Protein 8S2P (pdb70)

Nearest PDB structures (foldseek):
  2cmr-assembly1_A  TM=2.476E-01  e=4.485E-02  Human immunodeficiency virus 1
  2yfb-assembly1_A  TM=3.722E-01  e=2.026E+00  Pseudomonas putida KT2440
  8wjo-assembly1_B  TM=2.600E-01  e=3.589E+00  Saccharomyces cerevisiae S288C
  2cmr-assembly1_A  TM=2.487E-01  e=9.015E-02  Human immunodeficiency virus 1
  2yfb-assembly1_A  TM=5.379E-01  e=2.938E+00  Pseudomonas putida KT2440

Solvent-accessible surface area: 21344 Å² total; per-residue (Å²): 162,172,126,19,130,87,138,55,19,121,32,59,48,132,57,1,103,80,0,35,123,11,10,86,61,0,75,112,107,26,34,176,63,10,16,26,68,27,4,31,39,4,20,70,20,76,55,78,6,36,78,17,100,57,60,8,106,94,5,52,80,133,0,68,90,92,26,73,75,37,82,159,89,58,134,128,22,111,107,110,22,185,120,10,55,97,18,28,76,64,2,144,21,35,78,26,5,101,91,2,60,38,7,8,81,40,0,35,117,25,2,92,36,0,15,112,43,19,51,44,0,63,79,2,18,96,65,0,14,41,58,36,8,13,126,85,57,73,166,38,5,33,128,43,0,104,60,0,24,59,59,0,86,40,0,44,119,1,6,118,56,3,63,75,73,34,40,66,1,67,44,68,35,40,106,0,76,86,21,4,83,102,2,76,73,55,22,88,190,77,116,92,83,37,20,110,13,61,32,133,33,1,89,84,0,26,141,10,9,122,64,0,61,122,116,23,32,161,67,13,15,27,68,28,4,38,38,3,28,67,17,75,54,80,1,30,79,16,93,57,43,8,115,96,3,55,79,117,0,66,90,98,30,94,78,34,75,171,69,45,127,120,19,144,123,115,22,134,114,15,42,78,20,37,58,71,2,142,7,36,89,29,5,105,107,0,50,34,6,2,58,43,0,46,97,32,2,84,43,0,14,124,43,16,65,65,0,65,99,12,18,124,77,0,14,29,43,41,3,9,115,102,71,90,192,32,4,24,108,45,1,106,118,0,34,71,66,0,84,31,0,44,134,1,6,129,55,3,63,68,61,36,37,52,1,72,42,72,48,53,113,0,85,93,19,0,61,111,2,89,118,66,14,116

Sequence (374 aa):
KKEIKEEDFFPSTEEEKQADKAIKDIENLIGESGFPELIENVCSLKHEYTLIRSDFYDVITKIQNKKISLMKNSHNNRNKIRELVQLQNNLKIGDELDKIMGCIDTAEQEIRSAAFFFDEAKESLKEGIIKRLEKSKNRAASQLSKKALNRAEDALRCLENYSSKKGEAIGRRSFIKEVVEQAKNALSKIKEEDFFPSTEEEKQADKAIKDIENLIGESGFPELIENVCSLKHEYTLIRSDFYDVITKIQNKKISLMKNSHNNRNKIRELVQLQNNLKIGDELDKIMGCIDTAEQEIRSAAFFFDEAKESLKEGIIKRLEKSKNRAASQLSKKALNRAEDALRCLENYSSKKGEAIGRRSFIKEVVEQAKNALS

Secondary structure (P-SEA, 3-state):
cccccccccccccaaaaaaaaaaaaaaaaaccccaaaaaaaaaaaaaaaaaaaaaaaaaaaaaaaaaaaaaaaccccaaaaaaaaaaaaaaccaaaaaaaaaaaaaaaaaaaaaaaaaaaaaaaaaaaaaaaaccccaaaaaaaaaaaaaaaaaaaaaaaaaaaaaaaaaaaaaaaaaaaaaaaaaaac/ccccccccccaaaaaaaaaaaaaaaacccccaaaaaaaaaaaaaaaaaaaaaaaaaaaaaaaaaaaaaccccccaaaaaaaaaaaaaacaaaaaaaaaaaaaaaaaaaaaaaaaaaaaaaaaaaaaaaaaccccaaaaaaaaaaaaaaaaaaaaaaaaaaaaaaaaaaaaaaaaaaaaaaaaaac

B-factor: mean 36.72, std 11.24, range [12.32, 92.88]

Structure (mmCIF, N/CA/C/O backbone):
data_8S2P
#
_entry.id   8S2P
#
_cell.length_a   30.090
_cell.length_b   75.570
_cell.length_c   113.160
_cell.angle_alpha   90.000
_cell.angle_beta   89.990
_cell.angle_gamma   90.000
#
_symmetry.space_group_name_H-M   'P 1 21 1'
#
loop_
_entity.id
_entity.type
_entity.pdbx_description
1 polymer 'Lipoprotein, putative'
2 water water
#
loop_
_atom_site.group_PDB
_atom_site.id
_atom_site.type_symbol
_atom_site.label_atom_id
_atom_site.label_alt_id
_atom_site.label_comp_id
_atom_site.label_asym_id
_atom_site.label_entity_id
_atom_site.label_seq_id
_atom_site.pdbx_PDB_ins_code
_atom_site.Cartn_x
_atom_site.Cartn_y
_atom_site.Cartn_z
_atom_site.occupancy
_atom_site.B_iso_or_equiv
_atom_site.auth_seq_id
_atom_site.auth_comp_id
_atom_site.auth_asym_id
_atom_site.auth_atom_id
_atom_site.pdbx_PDB_model_num
ATOM 1 N N . LYS A 1 9 ? -5.884 -26.778 -74.998 1.000 79.780 9 LYS AAA N 1
ATOM 2 C CA . LYS A 1 9 ? -5.071 -27.356 -76.114 1.000 86.980 9 LYS AAA CA 1
ATOM 3 C C . LYS A 1 9 ? -3.577 -27.236 -75.750 1.000 91.650 9 LYS AAA C 1
ATOM 4 O O . LYS A 1 9 ? -3.251 -27.383 -74.550 1.000 90.840 9 LYS AAA O 1
ATOM 10 N N . LYS A 1 10 ? -2.696 -27.009 -76.737 1.000 92.880 10 LYS AAA N 1
ATOM 11 C CA . LYS A 1 10 ? -1.260 -26.653 -76.529 1.000 88.550 10 LYS AAA CA 1
ATOM 12 C C . LYS A 1 10 ? -1.114 -25.125 -76.376 1.000 89.480 10 LYS AAA C 1
ATOM 13 O O . LYS A 1 10 ? 0.041 -24.655 -76.197 1.000 76.240 10 LYS AAA O 1
ATOM 19 N N . GLU A 1 11 ? -2.230 -24.378 -76.453 1.000 85.100 11 GLU AAA N 1
ATOM 20 C CA . GLU A 1 11 ? -2.327 -22.929 -76.105 1.000 84.290 11 GLU AAA CA 1
ATOM 21 C C . GLU A 1 11 ? -2.267 -22.773 -74.573 1.000 82.590 11 GLU AAA C 1
ATOM 22 O O . GLU A 1 11 ? -1.429 -21.968 -74.093 1.000 83.530 11 GLU AAA O 1
ATOM 28 N N . ILE A 1 12 ? -3.105 -23.533 -73.844 1.000 75.550 12 ILE AAA N 1
ATOM 29 C CA . ILE A 1 12 ? -3.282 -23.479 -72.354 1.000 70.660 12 ILE AAA CA 1
ATOM 30 C C . ILE A 1 12 ? -2.106 -24.155 -71.624 1.000 66.650 12 ILE AAA C 1
ATOM 31 O O . ILE A 1 12 ? -2.135 -25.378 -71.426 1.000 64.960 12 ILE AAA O 1
ATOM 36 N N . LYS A 1 13 ? -1.146 -23.352 -71.167 1.000 64.570 13 LYS AAA N 1
ATOM 37 C CA . LYS A 1 13 ? 0.123 -23.809 -70.545 1.000 61.460 13 LYS AAA CA 1
ATOM 38 C C . LYS A 1 13 ? 0.058 -23.613 -69.024 1.000 56.600 13 LYS AAA C 1
ATOM 39 O O . LYS A 1 13 ? -0.850 -22.902 -68.546 1.000 50.260 13 LYS AAA O 1
ATOM 45 N N . GLU A 1 14 ? 1.004 -24.224 -68.307 1.000 49.400 14 GLU AAA N 1
ATOM 46 C CA . GLU A 1 14 ? 1.017 -24.319 -66.827 1.000 46.550 14 GLU AAA CA 1
ATOM 47 C C . GLU A 1 14 ? 1.054 -22.917 -66.219 1.000 43.080 14 GLU AAA C 1
ATOM 48 O O . GLU A 1 14 ? 0.272 -22.697 -65.297 1.000 38.540 14 GLU AAA O 1
ATOM 54 N N . GLU A 1 15 ? 1.950 -22.043 -66.705 1.000 48.780 15 GLU AAA N 1
ATOM 55 C CA . GLU A 1 15 ? 2.205 -20.665 -66.183 1.000 44.470 15 GLU AAA CA 1
ATOM 56 C C . GLU A 1 15 ? 0.957 -19.810 -66.412 1.000 44.960 15 GLU AAA C 1
ATOM 57 O O . GLU A 1 15 ? 0.774 -18.774 -65.727 1.000 40.520 15 GLU AAA O 1
ATOM 63 N N . ASP A 1 16 ? 0.113 -20.264 -67.334 1.000 41.620 16 ASP AAA N 1
ATOM 64 C CA . ASP A 1 16 ? -1.170 -19.625 -67.676 1.000 42.650 16 ASP AAA CA 1
ATOM 65 C C . ASP A 1 16 ? -2.127 -19.729 -66.477 1.000 40.850 16 ASP AAA C 1
ATOM 66 O O . ASP A 1 16 ? -3.033 -18.894 -66.383 1.000 40.810 16 ASP AAA O 1
ATOM 71 N N . PHE A 1 17 ? -1.967 -20.722 -65.595 1.000 38.410 17 PHE AAA N 1
ATOM 72 C CA . PHE A 1 17 ? -2.831 -20.885 -64.394 1.000 39.090 17 PHE AAA CA 1
ATOM 73 C C . PHE A 1 17 ? -2.302 -20.029 -63.250 1.000 36.340 17 PHE AAA C 1
ATOM 74 O O . PHE A 1 17 ? -3.005 -19.934 -62.259 1.000 41.330 17 PHE AAA O 1
ATOM 82 N N . PHE A 1 18 ? -1.087 -19.510 -63.361 1.000 39.940 18 PHE AAA N 1
ATOM 83 C CA . PHE A 1 18 ? -0.420 -18.714 -62.301 1.000 46.650 18 PHE AAA CA 1
ATOM 84 C C . PHE A 1 18 ? -0.883 -17.262 -62.423 1.000 44.630 18 PHE AAA C 1
ATOM 85 O O . PHE A 1 18 ? -1.434 -16.859 -63.456 1.000 42.360 18 PHE AAA O 1
ATOM 93 N N . PRO A 1 19 ? -0.770 -16.475 -61.329 1.000 38.780 19 PRO AAA N 1
ATOM 94 C CA . PRO A 1 19 ? -1.009 -15.034 -61.377 1.000 40.960 19 PRO AAA CA 1
ATOM 95 C C . PRO A 1 19 ? -0.241 -14.347 -62.518 1.000 41.800 19 PRO AAA C 1
ATOM 96 O O . PRO A 1 19 ? 0.978 -14.317 -62.473 1.000 49.060 19 PRO AAA O 1
ATOM 100 N N . SER A 1 20 ? -0.978 -13.856 -63.520 1.000 42.260 20 SER AAA N 1
ATOM 101 C CA . SER A 1 20 ? -0.467 -1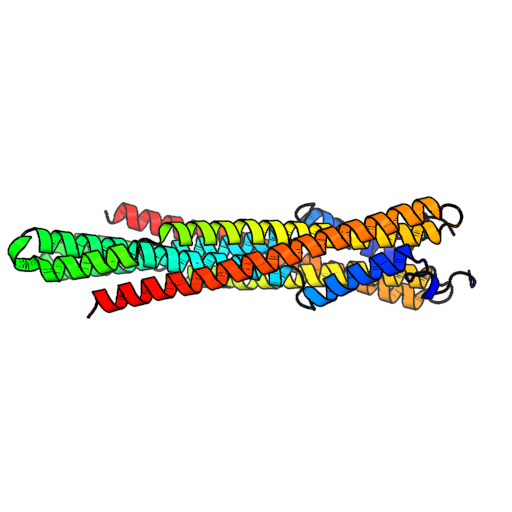3.256 -64.783 1.000 45.050 20 SER AAA CA 1
ATOM 102 C C . SER A 1 20 ? -0.843 -11.772 -64.860 1.000 46.500 20 SER AAA C 1
ATOM 103 O O . SER A 1 20 ? 0.005 -10.953 -65.253 1.000 59.910 20 SER AAA O 1
ATOM 106 N N . THR A 1 21 ? -2.080 -11.449 -64.494 1.000 45.680 21 THR AAA N 1
ATOM 107 C CA . THR A 1 21 ? -2.642 -10.072 -64.482 1.000 46.860 21 THR AAA CA 1
ATOM 108 C C . THR A 1 21 ? -2.135 -9.318 -63.241 1.000 44.100 21 THR AAA C 1
ATOM 109 O O . THR A 1 21 ? -1.688 -9.978 -62.284 1.000 37.640 21 THR AAA O 1
ATOM 113 N N . GLU A 1 22 ? -2.250 -7.987 -63.247 1.000 44.320 22 GLU AAA N 1
ATOM 114 C CA . GLU A 1 22 ? -1.726 -7.112 -62.170 1.000 43.460 22 GLU AAA CA 1
ATOM 115 C C . GLU A 1 22 ? -2.519 -7.333 -60.879 1.000 39.380 22 GLU AAA C 1
ATOM 116 O O . GLU A 1 22 ? -1.875 -7.434 -59.835 1.000 34.080 22 GLU AAA O 1
ATOM 122 N N . GLU A 1 23 ? -3.852 -7.343 -60.942 1.000 36.660 23 GLU AAA N 1
ATOM 123 C CA . GLU A 1 23 ? -4.736 -7.618 -59.777 1.000 36.950 23 GLU AAA CA 1
ATOM 124 C C . GLU A 1 23 ? -4.428 -9.005 -59.181 1.000 36.490 23 GLU AAA C 1
ATOM 125 O O . GLU A 1 23 ? -4.563 -9.164 -57.953 1.000 34.920 23 GLU AAA O 1
ATOM 131 N N . GLU A 1 24 ? -4.030 -9.972 -60.009 1.000 32.040 24 GLU AAA N 1
ATOM 132 C CA . GLU A 1 24 ? -3.853 -11.386 -59.583 1.000 30.970 24 GLU AAA CA 1
ATOM 133 C C . GLU A 1 24 ? -2.563 -11.457 -58.783 1.000 30.770 24 GLU AAA C 1
ATOM 134 O O . GLU A 1 24 ? -2.577 -12.061 -57.717 1.000 26.370 24 GLU AAA O 1
ATOM 140 N N . LYS A 1 25 ? -1.512 -10.803 -59.291 1.000 36.850 25 LYS AAA N 1
ATOM 141 C CA . LYS A 1 25 ? -0.195 -10.691 -58.620 1.000 38.850 25 LYS AAA CA 1
ATOM 142 C C . LYS A 1 25 ? -0.358 -9.895 -57.317 1.000 37.750 25 LYS AAA C 1
ATOM 143 O O . LYS A 1 25 ? 0.190 -10.349 -56.279 1.000 34.220 25 LYS AAA O 1
ATOM 149 N N . GLN A 1 26 ? -1.102 -8.782 -57.326 1.000 36.310 26 GLN AAA N 1
ATOM 150 C CA . GLN A 1 26 ? -1.382 -8.051 -56.056 1.000 37.200 26 GLN AAA CA 1
ATOM 151 C C . GLN A 1 26 ? -1.965 -9.063 -55.044 1.000 31.490 26 GLN AAA C 1
ATOM 152 O O . GLN A 1 26 ? -1.447 -9.119 -53.954 1.000 32.550 26 GLN AAA O 1
ATOM 158 N N . ALA A 1 27 ? -3.025 -9.813 -55.382 1.000 28.230 27 ALA AAA N 1
ATOM 159 C CA . ALA A 1 27 ? -3.747 -10.683 -54.423 1.000 30.920 27 ALA AAA CA 1
ATOM 160 C C . ALA A 1 27 ? -2.842 -11.868 -54.045 1.000 27.420 27 ALA AAA C 1
ATOM 161 O O . ALA A 1 27 ? -2.813 -12.258 -52.861 1.000 25.440 27 ALA AAA O 1
ATOM 163 N N . ASP A 1 28 ? -2.089 -12.370 -55.012 1.000 26.060 28 ASP AAA N 1
ATOM 164 C CA . ASP A 1 28 ? -1.075 -13.430 -54.804 1.000 30.030 28 ASP AAA CA 1
ATOM 165 C C . ASP A 1 28 ? -0.150 -12.993 -53.671 1.000 30.390 28 ASP AAA C 1
ATOM 166 O O . ASP A 1 28 ? 0.009 -13.748 -52.718 1.000 27.880 28 ASP AAA O 1
ATOM 171 N N . LYS A 1 29 ? 0.420 -11.787 -53.764 1.000 35.720 29 LYS AAA N 1
ATOM 172 C CA . LYS A 1 29 ? 1.526 -11.356 -52.874 1.000 35.600 29 LYS AAA CA 1
ATOM 173 C C . LYS A 1 29 ? 0.975 -11.157 -51.457 1.000 32.460 29 LYS AAA C 1
ATOM 174 O O . LYS A 1 29 ? 1.677 -11.531 -50.481 1.000 28.870 29 LYS AAA O 1
ATOM 180 N N . ALA A 1 30 ? -0.220 -10.582 -51.339 1.000 31.020 30 ALA AAA N 1
ATOM 181 C CA . ALA A 1 30 ? -0.958 -10.479 -50.057 1.000 29.200 30 ALA AAA CA 1
ATOM 182 C C . ALA A 1 30 ? -1.204 -11.896 -49.500 1.000 28.810 30 ALA AAA C 1
ATOM 183 O O . ALA A 1 30 ? -1.046 -12.122 -48.282 1.000 25.950 30 ALA AAA O 1
ATOM 185 N N . ILE A 1 31 ? -1.579 -12.848 -50.360 1.000 28.120 31 ILE AAA N 1
ATOM 186 C CA . ILE A 1 31 ? -1.799 -14.251 -49.904 1.000 28.140 31 ILE AAA CA 1
ATOM 187 C C . ILE A 1 31 ? -0.467 -14.798 -49.386 1.000 26.790 31 ILE AAA C 1
ATOM 188 O O . ILE A 1 31 ? -0.462 -15.326 -48.262 1.000 22.010 31 ILE AAA O 1
ATOM 193 N N . LYS A 1 32 ? 0.644 -14.584 -50.100 1.000 29.200 32 LYS AAA N 1
ATOM 194 C CA . LYS A 1 32 ? 1.922 -15.231 -49.706 1.000 29.510 32 LYS AAA CA 1
ATOM 195 C C . LYS A 1 32 ? 2.390 -14.684 -48.359 1.000 29.490 32 LYS AAA C 1
ATOM 196 O O . LYS A 1 32 ? 2.950 -15.467 -47.560 1.000 28.600 32 LYS AAA O 1
ATOM 202 N N . ASP A 1 33 ? 2.206 -13.404 -48.067 1.000 33.340 33 ASP AAA N 1
ATOM 203 C CA . ASP A 1 33 ? 2.801 -12.910 -46.800 1.000 34.660 33 ASP AAA CA 1
ATOM 204 C C . ASP A 1 33 ? 1.802 -13.128 -45.648 1.000 34.450 33 ASP AAA C 1
ATOM 205 O O . ASP A 1 33 ? 2.280 -13.103 -44.504 1.000 31.550 33 ASP AAA O 1
ATOM 210 N N . ILE A 1 34 ? 0.518 -13.474 -45.892 1.000 29.280 34 ILE AAA N 1
ATOM 211 C CA . ILE A 1 34 ? -0.246 -14.258 -44.867 1.000 26.870 34 ILE AAA CA 1
ATOM 212 C C . ILE A 1 34 ? 0.448 -15.613 -44.680 1.000 27.000 34 ILE AAA C 1
ATOM 213 O O . ILE A 1 34 ? 0.727 -15.979 -43.509 1.000 26.610 34 ILE AAA O 1
ATOM 218 N N . GLU A 1 35 ? 0.705 -16.343 -45.768 1.000 24.850 35 GLU AAA N 1
ATOM 219 C CA . GLU A 1 35 ? 1.393 -17.676 -45.714 1.000 31.540 35 GLU AAA CA 1
ATOM 220 C C . GLU A 1 35 ? 2.719 -17.553 -44.950 1.000 29.170 35 GLU AAA C 1
ATOM 221 O O . GLU A 1 35 ? 3.007 -18.463 -44.158 1.000 32.750 35 GLU AAA O 1
ATOM 227 N N . ASN A 1 36 ? 3.466 -16.460 -45.137 1.000 30.680 36 ASN AAA N 1
ATOM 228 C CA . ASN A 1 36 ? 4.801 -16.241 -44.496 1.000 34.150 36 ASN AAA CA 1
ATOM 229 C C . ASN A 1 36 ? 4.641 -15.884 -43.001 1.000 33.970 36 ASN AAA C 1
ATOM 230 O O . ASN A 1 36 ? 5.435 -16.372 -42.189 1.000 29.060 36 ASN AAA O 1
ATOM 235 N N . LEU A 1 37 ? 3.639 -15.076 -42.647 1.000 33.870 37 LEU AAA N 1
ATOM 236 C CA . LEU A 1 37 ? 3.305 -14.723 -41.239 1.000 35.310 37 LEU AAA CA 1
ATOM 237 C C . LEU A 1 37 ? 2.986 -15.961 -40.401 1.000 32.750 37 LEU AAA C 1
ATOM 238 O O . LEU A 1 37 ? 3.521 -16.073 -39.297 1.000 40.960 37 LEU AAA O 1
ATOM 243 N N . ILE A 1 38 ? 2.094 -16.813 -40.879 1.000 32.830 38 ILE AAA N 1
ATOM 244 C CA . ILE A 1 38 ? 1.521 -17.958 -40.113 1.000 33.910 38 ILE AAA CA 1
ATOM 245 C C . ILE A 1 38 ? 2.525 -19.107 -40.162 1.000 32.270 38 ILE AAA C 1
ATOM 246 O O . ILE A 1 38 ? 2.592 -19.879 -39.194 1.000 35.000 38 ILE AAA O 1
ATOM 251 N N . GLY A 1 39 ? 3.257 -19.218 -41.265 1.000 30.990 39 GLY AAA N 1
ATOM 252 C CA . GLY A 1 39 ? 4.239 -20.303 -41.458 1.000 28.810 39 GLY AAA CA 1
ATOM 253 C C . GLY A 1 39 ? 3.577 -21.668 -41.431 1.000 28.060 39 GLY AAA C 1
ATOM 254 O O . GLY A 1 39 ? 2.331 -21.743 -41.466 1.000 30.600 39 GLY AAA O 1
ATOM 255 N N . GLU A 1 40 ? 4.409 -22.697 -41.383 1.000 25.760 40 GLU AAA N 1
ATOM 256 C CA . GLU A 1 40 ? 4.119 -24.117 -41.658 1.000 27.600 40 GLU AAA CA 1
ATOM 257 C C . GLU A 1 40 ? 3.004 -24.617 -40.748 1.000 27.170 40 GLU AAA C 1
ATOM 258 O O . GLU A 1 40 ? 2.293 -25.518 -41.156 1.000 22.430 40 GLU AAA O 1
ATOM 264 N N . SER A 1 41 ? 2.953 -24.082 -39.531 1.000 25.500 41 SER AAA N 1
ATOM 265 C CA . SER A 1 41 ? 2.040 -24.495 -38.449 1.000 28.030 41 SER AAA CA 1
ATOM 266 C C . SER A 1 41 ? 0.672 -23.837 -38.659 1.000 28.220 41 SER AAA C 1
ATOM 267 O O . SER A 1 41 ? -0.295 -24.391 -38.198 1.000 31.650 41 SER AAA O 1
ATOM 270 N N . GLY A 1 42 ? 0.626 -22.660 -39.289 1.000 28.760 42 GLY AAA N 1
ATOM 271 C CA . GLY A 1 42 ? -0.621 -22.073 -39.831 1.000 26.770 42 GLY AAA CA 1
ATOM 272 C C . GLY A 1 42 ? -1.538 -21.595 -38.736 1.000 24.960 42 GLY AAA C 1
ATOM 273 O O . GLY A 1 42 ? -1.046 -21.326 -37.630 1.000 30.050 42 GLY AAA O 1
ATOM 274 N N . PHE A 1 43 ? -2.836 -21.466 -39.019 1.000 27.340 43 PHE AAA N 1
ATOM 275 C CA . PHE A 1 43 ? -3.842 -20.900 -38.081 1.000 24.710 43 PHE AAA CA 1
ATOM 276 C C . PHE A 1 43 ? -4.025 -21.797 -36.853 1.000 25.270 43 PHE AAA C 1
ATOM 277 O O . PHE A 1 43 ? -4.192 -21.277 -35.743 1.000 26.080 43 PHE AAA O 1
ATOM 285 N N . PRO A 1 44 ? -4.063 -23.143 -36.987 1.000 26.780 44 PRO AAA N 1
ATOM 286 C CA . PRO A 1 44 ? -4.092 -24.039 -35.825 1.000 28.200 44 PRO AAA CA 1
ATOM 287 C C . PRO A 1 44 ? -3.169 -23.666 -34.661 1.000 27.130 44 PRO AAA C 1
ATOM 288 O O . PRO A 1 44 ? -3.663 -23.484 -33.571 1.000 31.770 44 PRO AAA O 1
ATOM 292 N N . GLU A 1 45 ? -1.869 -23.551 -34.901 1.000 28.830 45 GLU AAA N 1
ATOM 293 C CA . GLU A 1 45 ? -0.902 -23.054 -33.885 1.000 30.280 45 GLU AAA CA 1
ATOM 294 C C . GLU A 1 45 ? -1.390 -21.733 -33.272 1.000 28.780 45 GLU AAA C 1
ATOM 295 O O . GLU A 1 45 ? -1.424 -21.630 -32.039 1.000 32.590 45 GLU AAA O 1
ATOM 301 N N . LEU A 1 46 ? -1.745 -20.748 -34.092 1.000 30.600 46 LEU AAA N 1
ATOM 302 C CA . LEU A 1 46 ? -2.118 -19.388 -33.592 1.000 26.980 46 LEU AAA CA 1
ATOM 303 C C . LEU A 1 46 ? -3.404 -19.484 -32.764 1.000 30.220 46 LEU AAA C 1
ATOM 304 O O . LEU A 1 46 ? -3.466 -18.769 -31.731 1.000 34.330 46 LEU AAA O 1
ATOM 309 N N . ILE A 1 47 ? -4.349 -20.380 -33.111 1.000 28.900 47 ILE AAA N 1
ATOM 310 C CA . ILE A 1 47 ? -5.598 -20.568 -32.317 1.000 29.110 47 ILE AAA CA 1
ATOM 311 C C . ILE A 1 47 ? -5.232 -21.200 -30.978 1.000 30.550 47 ILE AAA C 1
ATOM 312 O O . ILE A 1 47 ? -5.621 -20.669 -29.936 1.000 29.790 47 ILE AAA O 1
ATOM 317 N N . GLU A 1 48 ? -4.444 -22.266 -31.003 1.000 34.890 48 GLU AAA N 1
ATOM 318 C CA . GLU A 1 48 ? -3.882 -22.871 -29.768 1.000 35.350 48 GLU AAA CA 1
ATOM 319 C C . GLU A 1 48 ? -3.154 -21.809 -28.934 1.000 33.680 48 GLU AAA C 1
ATOM 320 O O . GLU A 1 48 ? -3.205 -21.908 -27.692 1.000 32.260 48 GLU AAA O 1
ATOM 326 N N . ASN A 1 49 ? -2.441 -20.869 -29.556 1.000 34.170 49 ASN AAA N 1
ATOM 327 C CA . ASN A 1 49 ? -1.597 -19.907 -28.790 1.000 36.630 49 ASN AAA CA 1
ATOM 328 C C . ASN A 1 49 ? -2.511 -19.068 -27.891 1.000 39.750 49 ASN AAA C 1
ATOM 329 O O . ASN A 1 49 ? -2.067 -18.619 -26.812 1.000 44.840 49 ASN AAA O 1
ATOM 334 N N . VAL A 1 50 ? -3.748 -18.849 -28.327 1.000 39.220 50 VAL AAA N 1
ATOM 335 C CA . VAL A 1 50 ? -4.728 -18.030 -27.561 1.000 46.040 50 VAL AAA CA 1
ATOM 336 C C . VAL A 1 50 ? -5.240 -18.873 -26.389 1.000 45.550 50 VAL AAA C 1
ATOM 337 O O . VAL A 1 50 ? -5.169 -18.381 -25.246 1.000 50.080 50 VAL AAA O 1
ATOM 341 N N . CYS A 1 51 ? -5.700 -20.094 -26.675 1.000 43.240 51 CYS AAA N 1
ATOM 342 C CA . CYS A 1 51 ? -6.070 -21.139 -25.688 1.000 41.400 51 CYS AAA CA 1
ATOM 343 C C . CYS A 1 51 ? -5.003 -21.222 -24.580 1.000 42.600 51 CYS AAA C 1
ATOM 344 O O . CYS A 1 51 ? -5.350 -21.388 -23.401 1.000 42.240 51 CYS AAA O 1
ATOM 347 N N . SER A 1 52 ? -3.733 -21.137 -24.949 1.000 40.930 52 SER AAA N 1
ATOM 348 C CA . SER A 1 52 ? -2.604 -21.364 -24.025 1.000 43.630 52 SER AAA CA 1
ATOM 349 C C . SER A 1 52 ? -2.482 -20.153 -23.102 1.000 51.860 52 SER AAA C 1
ATOM 350 O O . SER A 1 52 ? -2.168 -20.335 -21.895 1.000 51.960 52 SER AAA O 1
ATOM 353 N N . LEU A 1 53 ? -2.706 -18.968 -23.674 1.000 52.850 53 LEU AAA N 1
ATOM 354 C CA . LEU A 1 53 ? -2.789 -17.683 -22.939 1.000 52.700 53 LEU AAA CA 1
ATOM 355 C C . LEU A 1 53 ? -3.908 -17.783 -21.903 1.000 52.010 53 LEU AAA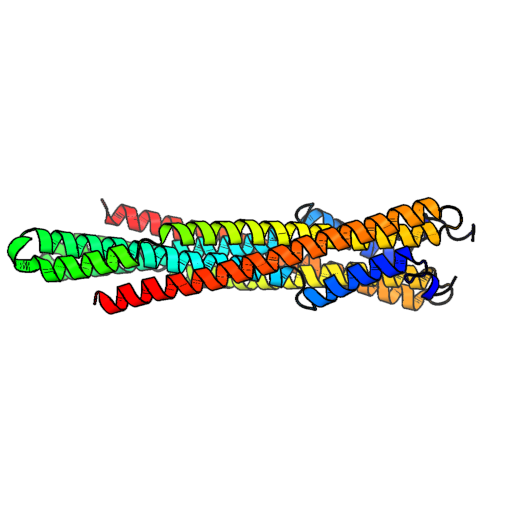 C 1
ATOM 356 O O . LEU A 1 53 ? -3.667 -17.397 -20.739 1.000 52.900 53 LEU AAA O 1
ATOM 361 N N . LYS A 1 54 ? -5.068 -18.294 -22.327 1.000 49.130 54 LYS AAA N 1
ATOM 362 C CA . LYS A 1 54 ? -6.332 -18.299 -21.546 1.000 51.900 54 LYS AAA CA 1
ATOM 363 C C . LYS A 1 54 ? -6.150 -19.120 -20.267 1.000 52.590 54 LYS AAA C 1
ATOM 364 O O . LYS A 1 54 ? -6.633 -18.695 -19.194 1.000 57.740 54 LYS AAA O 1
ATOM 370 N N . HIS A 1 55 ? -5.507 -20.276 -20.385 1.000 47.190 55 HIS AAA N 1
ATOM 371 C CA . HIS A 1 55 ? -5.260 -21.181 -19.243 1.000 47.140 55 HIS AAA CA 1
ATOM 372 C C . HIS A 1 55 ? -4.263 -20.496 -18.315 1.000 42.710 55 HIS AAA C 1
ATOM 373 O O . HIS A 1 55 ? -4.604 -20.249 -17.153 1.000 42.570 55 HIS AAA O 1
ATOM 380 N N . GLU A 1 56 ? -3.090 -20.165 -18.841 1.000 43.320 56 GLU AAA N 1
ATOM 381 C CA . GLU A 1 56 ? -2.030 -19.445 -18.097 1.000 45.290 56 GLU AAA CA 1
ATOM 382 C C . GLU A 1 56 ? -2.670 -18.417 -17.166 1.000 43.470 56 GLU AAA C 1
ATOM 383 O O . GLU A 1 56 ? -2.419 -18.494 -15.960 1.000 50.330 56 GLU AAA O 1
ATOM 389 N N . TYR A 1 57 ? -3.494 -17.532 -17.726 1.000 47.060 57 TYR AAA N 1
ATOM 390 C CA . TYR A 1 57 ? -4.174 -16.399 -17.042 1.000 47.030 57 TYR AAA CA 1
ATOM 391 C C . TYR A 1 57 ? -5.084 -16.898 -15.913 1.000 46.730 57 TYR AAA C 1
ATOM 392 O O . TYR A 1 57 ? -5.013 -16.308 -14.790 1.000 44.700 57 TYR AAA O 1
ATOM 401 N N . THR A 1 58 ? -5.921 -17.903 -16.215 1.000 41.560 58 THR AAA N 1
ATOM 402 C CA . THR A 1 58 ? -6.854 -18.584 -15.273 1.000 42.260 58 THR AAA CA 1
ATOM 403 C C . THR A 1 58 ? -6.109 -19.003 -14.001 1.000 41.700 58 THR AAA C 1
ATOM 404 O O . THR A 1 58 ? -6.708 -18.845 -12.910 1.000 39.550 58 THR AAA O 1
ATOM 408 N N . LEU A 1 59 ? -4.866 -19.491 -14.156 1.000 38.040 59 LEU AAA N 1
ATOM 409 C CA . LEU A 1 59 ? -3.973 -19.951 -13.058 1.000 39.980 59 LEU AAA CA 1
ATOM 410 C C . LEU A 1 59 ? -3.504 -18.742 -12.236 1.000 37.590 59 LEU AAA C 1
ATOM 411 O O . LEU A 1 59 ? -3.514 -18.826 -11.001 1.000 35.490 59 LEU AAA O 1
ATOM 416 N N . ILE A 1 60 ? -3.110 -17.656 -12.900 1.000 35.190 60 ILE AAA N 1
ATOM 417 C CA . ILE A 1 60 ? -2.634 -16.422 -12.216 1.000 37.230 60 ILE AAA CA 1
ATOM 418 C C . ILE A 1 60 ? -3.846 -15.725 -11.585 1.000 34.380 60 ILE AAA C 1
ATOM 419 O O . ILE A 1 60 ? -3.747 -15.361 -10.420 1.000 29.440 60 ILE AAA O 1
ATOM 424 N N . ARG A 1 61 ? -4.979 -15.655 -12.296 1.000 34.960 61 ARG AAA N 1
ATOM 425 C CA . ARG A 1 61 ? -6.272 -15.156 -11.741 1.000 37.180 61 ARG AAA CA 1
ATOM 426 C C . ARG A 1 61 ? -6.597 -15.844 -10.402 1.000 39.850 61 ARG AAA C 1
ATOM 427 O O . ARG A 1 61 ? -7.262 -15.211 -9.543 1.000 41.090 61 ARG AAA O 1
ATOM 435 N N . SER A 1 62 ? -6.246 -17.115 -10.217 1.000 40.690 62 SER AAA N 1
ATOM 436 C CA . SER A 1 62 ? -6.777 -17.877 -9.057 1.000 37.920 62 SER AAA CA 1
ATOM 437 C C . SER A 1 62 ? -5.762 -17.824 -7.895 1.000 34.250 62 SER AAA C 1
ATOM 438 O O . SER A 1 62 ? -6.192 -17.818 -6.740 1.000 34.600 62 SER AAA O 1
ATOM 441 N N . ASP A 1 63 ? -4.469 -17.716 -8.192 1.000 34.350 63 ASP AAA N 1
ATOM 442 C CA . ASP A 1 63 ? -3.398 -17.250 -7.256 1.000 31.720 63 ASP AAA CA 1
ATOM 443 C C . ASP A 1 63 ? -3.698 -15.829 -6.752 1.000 29.160 63 ASP AAA C 1
ATOM 444 O O . ASP A 1 63 ? -3.467 -15.552 -5.553 1.000 30.080 63 ASP AAA O 1
ATOM 449 N N . PHE A 1 64 ? -4.163 -14.940 -7.633 1.000 27.650 64 PHE AAA N 1
ATOM 450 C CA . PHE A 1 64 ? -4.583 -13.557 -7.279 1.000 27.170 64 PHE AAA CA 1
ATOM 451 C C . PHE A 1 64 ? -5.623 -13.594 -6.156 1.000 27.580 64 PHE AAA C 1
ATOM 452 O O . PHE A 1 64 ? -5.411 -12.994 -5.086 1.000 25.210 64 PHE AAA O 1
ATOM 460 N N . TYR A 1 65 ? -6.760 -14.245 -6.397 1.000 31.070 65 TYR AAA N 1
ATOM 461 C CA . TYR A 1 65 ? -7.880 -14.260 -5.422 1.000 31.760 65 TYR AAA CA 1
ATOM 462 C C . TYR A 1 65 ? -7.425 -15.082 -4.203 1.000 31.890 65 TYR AAA C 1
ATOM 463 O O . TYR A 1 65 ? -7.813 -14.755 -3.070 1.000 30.930 65 TYR AAA O 1
ATOM 472 N N . ASP A 1 66 ? -6.559 -16.077 -4.402 1.000 30.380 66 ASP AAA N 1
ATOM 473 C CA . ASP A 1 66 ? -6.087 -16.908 -3.280 1.000 31.030 66 ASP AAA CA 1
ATOM 474 C C . ASP A 1 66 ? -5.469 -15.953 -2.254 1.000 33.360 66 ASP AAA C 1
ATOM 475 O O . ASP A 1 66 ? -6.040 -15.828 -1.155 1.000 33.130 66 ASP AAA O 1
ATOM 480 N N . VAL A 1 67 ? -4.376 -15.281 -2.648 1.000 31.210 67 VAL AAA N 1
ATOM 481 C CA . VAL A 1 67 ? -3.513 -14.455 -1.757 1.000 31.340 67 VAL AAA CA 1
ATOM 482 C C . VAL A 1 67 ? -4.301 -13.242 -1.256 1.000 29.590 67 VAL AAA C 1
ATOM 483 O O . VAL A 1 67 ? -4.078 -12.840 -0.093 1.000 28.370 67 VAL AAA O 1
ATOM 487 N N . ILE A 1 68 ? -5.183 -12.675 -2.087 1.000 31.690 68 ILE AAA N 1
ATOM 488 C CA . ILE A 1 68 ? -6.132 -11.599 -1.661 1.000 31.710 68 ILE AAA CA 1
ATOM 489 C C . ILE A 1 68 ? -6.904 -12.075 -0.424 1.000 31.960 68 ILE AAA C 1
ATOM 490 O O . ILE A 1 68 ? -7.021 -11.265 0.544 1.000 29.170 68 ILE AAA O 1
ATOM 495 N N . THR A 1 69 ? -7.417 -13.311 -0.426 1.000 30.720 69 THR AAA N 1
ATOM 496 C CA . THR A 1 69 ? -8.305 -13.772 0.686 1.000 35.720 69 THR AAA CA 1
ATOM 497 C C . THR A 1 69 ? -7.443 -13.823 1.956 1.000 34.970 69 THR AAA C 1
ATOM 498 O O . THR A 1 69 ? -7.769 -13.090 2.927 1.000 37.060 69 THR AAA O 1
ATOM 502 N N . LYS A 1 70 ? -6.338 -14.566 1.886 1.000 33.410 70 LYS AAA N 1
ATOM 503 C CA . LYS A 1 70 ? -5.374 -14.834 2.989 1.000 32.740 70 LYS AAA CA 1
ATOM 504 C C . LYS A 1 70 ? -4.779 -13.555 3.609 1.000 29.300 70 LYS AAA C 1
ATOM 505 O O . LYS A 1 70 ? -4.727 -13.477 4.827 1.000 30.790 70 LYS AAA O 1
ATOM 511 N N . ILE A 1 71 ? -4.337 -12.583 2.819 1.000 28.170 71 ILE AAA N 1
ATOM 512 C CA . ILE A 1 71 ? -3.878 -11.260 3.340 1.000 26.700 71 ILE AAA CA 1
ATOM 513 C C . ILE A 1 71 ? -5.028 -10.624 4.139 1.000 27.970 71 ILE AAA C 1
ATOM 514 O O . ILE A 1 71 ? -4.791 -10.229 5.326 1.000 28.180 71 ILE AAA O 1
ATOM 519 N N . GLN A 1 72 ? -6.234 -10.546 3.565 1.000 25.700 72 GLN AAA N 1
ATOM 520 C CA . GLN A 1 72 ? -7.384 -9.874 4.239 1.000 25.360 72 GLN AAA CA 1
ATOM 521 C C . GLN A 1 72 ? -7.676 -10.571 5.560 1.000 26.260 72 GLN AAA C 1
ATOM 522 O O . GLN A 1 72 ? -7.912 -9.844 6.538 1.000 25.300 72 GLN AAA O 1
ATOM 528 N N . ASN A 1 73 ? -7.695 -11.911 5.577 1.000 29.220 73 ASN AAA N 1
ATOM 529 C CA . ASN A 1 73 ? -7.894 -12.717 6.815 1.000 32.870 73 ASN AAA CA 1
ATOM 530 C C . ASN A 1 73 ? -6.773 -12.424 7.817 1.000 34.690 73 ASN AAA C 1
ATOM 531 O O . ASN A 1 73 ? -7.078 -12.140 8.995 1.000 36.980 73 ASN AAA O 1
ATOM 536 N N . LYS A 1 74 ? -5.513 -12.506 7.378 1.000 32.360 74 LYS AAA N 1
ATOM 537 C CA . LYS A 1 74 ? -4.365 -12.217 8.264 1.000 30.650 74 LYS AAA CA 1
ATOM 538 C C . LYS A 1 74 ? -4.583 -10.817 8.851 1.000 27.960 74 LYS AAA C 1
ATOM 539 O O . LYS A 1 74 ? -4.388 -10.659 10.048 1.000 29.530 74 LYS AAA O 1
ATOM 545 N N . LYS A 1 75 ? -4.981 -9.836 8.044 1.000 27.250 75 LYS AAA N 1
ATOM 546 C CA . LYS A 1 75 ? -5.119 -8.423 8.513 1.000 31.860 75 LYS AAA CA 1
ATOM 547 C C . LYS A 1 75 ? -6.149 -8.333 9.650 1.000 34.040 75 LYS AAA C 1
ATOM 548 O O . LYS A 1 75 ? -5.882 -7.665 10.681 1.000 37.810 75 LYS AAA O 1
ATOM 554 N N . ILE A 1 76 ? -7.322 -8.929 9.428 1.000 36.190 76 ILE AAA N 1
ATOM 555 C CA . ILE A 1 76 ? -8.460 -8.878 10.393 1.000 35.310 76 ILE AAA CA 1
ATOM 556 C C . ILE A 1 76 ? -8.052 -9.531 11.711 1.000 34.040 76 ILE AAA C 1
ATOM 557 O O . ILE A 1 76 ? -8.337 -8.950 12.755 1.000 35.490 76 ILE AAA O 1
ATOM 562 N N . SER A 1 77 ? -7.450 -10.711 11.646 1.000 33.270 77 SER AAA N 1
ATOM 563 C CA . SER A 1 77 ? -6.908 -11.347 12.865 1.000 37.650 77 SER AAA CA 1
ATOM 564 C C . SER A 1 77 ? -6.096 -10.315 13.668 1.000 38.490 77 SER AAA C 1
ATOM 565 O O . SER A 1 77 ? -6.456 -10.061 14.818 1.000 39.420 77 SER AAA O 1
ATOM 568 N N . LEU A 1 78 ? -5.065 -9.726 13.062 1.000 31.030 78 LEU AAA N 1
ATOM 569 C CA . LEU A 1 78 ? -4.248 -8.697 13.776 1.000 31.190 78 LEU AAA CA 1
ATOM 570 C C . LEU A 1 78 ? -5.119 -7.526 14.266 1.000 33.170 78 LEU AAA C 1
ATOM 571 O O . LEU A 1 78 ? -4.877 -7.032 15.395 1.000 32.540 78 LEU AAA O 1
ATOM 576 N N . MET A 1 79 ? -6.081 -7.066 13.451 1.000 33.140 79 MET AAA N 1
ATOM 577 C CA . MET A 1 79 ? -6.902 -5.849 13.718 1.000 32.430 79 MET AAA CA 1
ATOM 578 C C . MET A 1 79 ? -7.831 -6.024 14.929 1.000 35.440 79 MET AAA C 1
ATOM 579 O O . MET A 1 79 ? -8.417 -5.022 15.344 1.000 33.900 79 MET AAA O 1
ATOM 584 N N . LYS A 1 80 ? -7.964 -7.240 15.461 1.000 38.710 80 LYS AAA N 1
ATOM 585 C CA . LYS A 1 80 ? -8.576 -7.504 16.785 1.000 41.050 80 LYS AAA CA 1
ATOM 586 C C . LYS A 1 80 ? -7.754 -6.766 17.853 1.000 50.470 80 LYS AAA C 1
ATOM 587 O O . LYS A 1 80 ? -8.304 -6.527 18.954 1.000 50.130 80 LYS AAA O 1
ATOM 593 N N . ASN A 1 81 ? -6.508 -6.411 17.500 1.000 52.020 81 ASN AAA N 1
ATOM 594 C CA . ASN A 1 81 ? -5.606 -5.628 18.380 1.000 46.480 81 ASN AAA CA 1
ATOM 595 C C . ASN A 1 81 ? -5.055 -4.490 17.514 1.000 51.170 81 ASN AAA C 1
ATOM 596 O O . ASN A 1 81 ? -3.821 -4.380 17.420 1.000 49.660 81 ASN AAA O 1
ATOM 601 N N . SER A 1 82 ? -5.934 -3.653 16.963 1.000 48.890 82 SER AAA N 1
ATOM 602 C CA . SER A 1 82 ? -5.546 -2.563 16.029 1.000 54.340 82 SER AAA CA 1
ATOM 603 C C . SER A 1 82 ? -4.316 -1.783 16.495 1.000 56.940 82 SER AAA C 1
ATOM 604 O O . SER A 1 82 ? -3.344 -1.741 15.726 1.000 59.370 82 SER AAA O 1
ATOM 607 N N . HIS A 1 83 ? -4.361 -1.162 17.674 1.000 50.990 83 HIS AAA N 1
ATOM 608 C CA . HIS A 1 83 ? -3.214 -0.310 18.084 1.000 51.930 83 HIS AAA CA 1
ATOM 609 C C . HIS A 1 83 ? -1.947 -1.133 18.344 1.000 51.200 83 HIS AAA C 1
ATOM 610 O O . HIS A 1 83 ? -0.880 -0.675 17.931 1.000 54.030 83 HIS AAA O 1
ATOM 617 N N . ASN A 1 84 ? -2.051 -2.286 18.993 1.000 50.040 84 ASN AAA N 1
ATOM 618 C CA . ASN A 1 84 ? -0.836 -3.068 19.351 1.000 46.460 84 ASN AAA CA 1
ATOM 619 C C . ASN A 1 84 ? -0.139 -3.657 18.111 1.000 37.420 84 ASN AAA C 1
ATOM 620 O O . ASN A 1 84 ? 1.037 -4.004 18.230 1.000 40.350 84 ASN AAA O 1
ATOM 625 N N . ASN A 1 85 ? -0.818 -3.770 16.971 1.000 35.050 85 ASN AAA N 1
ATOM 626 C CA . ASN A 1 85 ? -0.255 -4.459 15.779 1.000 33.120 85 ASN AAA CA 1
ATOM 627 C C . ASN A 1 85 ? -0.347 -3.570 14.536 1.000 32.100 85 ASN AAA C 1
ATOM 628 O O . ASN A 1 85 ? -0.400 -4.124 13.439 1.000 28.180 85 ASN AAA O 1
ATOM 633 N N . ARG A 1 86 ? -0.291 -2.255 14.702 1.000 30.700 86 ARG AAA N 1
ATOM 634 C CA . ARG A 1 86 ? -0.564 -1.322 13.578 1.000 34.480 86 ARG AAA CA 1
ATOM 635 C C . ARG A 1 86 ? 0.459 -1.364 12.439 1.000 32.200 86 ARG AAA C 1
ATOM 636 O O . ARG A 1 86 ? 0.033 -1.255 11.288 1.000 31.410 86 ARG AAA O 1
ATOM 644 N N . ASN A 1 87 ? 1.742 -1.497 12.748 1.000 30.430 87 ASN AAA N 1
ATOM 645 C CA . ASN A 1 87 ? 2.770 -1.396 11.681 1.000 30.010 87 ASN AAA CA 1
ATOM 646 C C . ASN A 1 87 ? 2.681 -2.685 10.865 1.000 25.190 87 ASN AAA C 1
ATOM 647 O O . ASN A 1 87 ? 2.721 -2.598 9.638 1.000 21.100 87 ASN AAA O 1
ATOM 652 N N . LYS A 1 88 ? 2.448 -3.812 11.546 1.000 27.540 88 LYS AAA N 1
ATOM 653 C CA . LYS A 1 88 ? 2.202 -5.135 10.923 1.000 27.590 88 LYS AAA CA 1
ATOM 654 C C . LYS A 1 88 ? 0.916 -5.091 10.096 1.000 26.800 88 LYS AAA C 1
ATOM 655 O O . LYS A 1 88 ? 0.851 -5.836 9.143 1.000 29.070 88 LYS AAA O 1
ATOM 661 N N . ILE A 1 89 ? -0.071 -4.271 10.491 1.000 27.930 89 ILE AAA N 1
ATOM 662 C CA . ILE A 1 89 ? -1.314 -3.979 9.719 1.000 25.590 89 ILE AAA CA 1
ATOM 663 C C . ILE A 1 89 ? -0.986 -3.090 8.514 1.000 26.310 89 ILE AAA C 1
ATOM 664 O O . ILE A 1 89 ? -1.472 -3.404 7.419 1.000 27.250 89 ILE AAA O 1
ATOM 669 N N . ARG A 1 90 ? -0.216 -2.015 8.680 1.000 28.480 90 ARG AAA N 1
ATOM 670 C CA . ARG A 1 90 ? 0.220 -1.166 7.531 1.000 29.510 90 ARG AAA CA 1
ATOM 671 C C . ARG A 1 90 ? 0.900 -2.024 6.457 1.000 28.360 90 ARG AAA C 1
ATOM 672 O O . ARG A 1 90 ? 0.567 -1.841 5.299 1.000 26.870 90 ARG AAA O 1
ATOM 680 N N . GLU A 1 91 ? 1.787 -2.955 6.808 1.000 28.300 91 GLU AAA N 1
ATOM 681 C CA . GLU A 1 91 ? 2.514 -3.775 5.793 1.000 28.010 91 GLU AAA CA 1
ATOM 682 C C . GLU A 1 91 ? 1.496 -4.554 4.958 1.000 28.490 91 GLU AAA C 1
ATOM 683 O O . GLU A 1 91 ? 1.511 -4.455 3.707 1.000 24.240 91 GLU AAA O 1
ATOM 689 N N . LEU A 1 92 ? 0.613 -5.283 5.631 1.000 29.390 92 LEU AAA N 1
ATOM 690 C CA . LEU A 1 92 ? -0.504 -6.028 4.972 1.000 34.4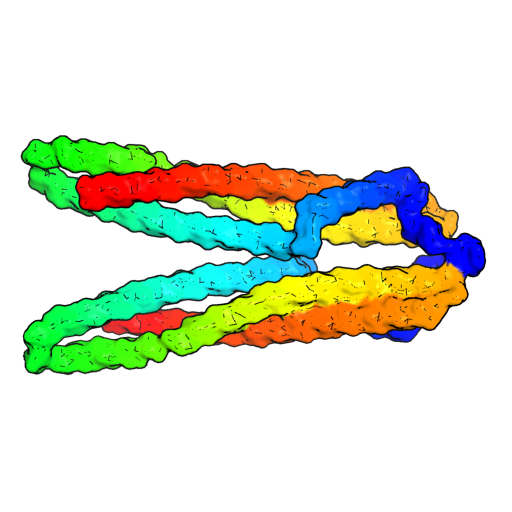40 92 LEU AAA CA 1
ATOM 691 C C . LEU A 1 92 ? -1.343 -5.102 4.074 1.000 29.790 92 LEU AAA C 1
ATOM 692 O O . LEU A 1 92 ? -1.705 -5.519 2.968 1.000 32.730 92 LEU AAA O 1
ATOM 697 N N . VAL A 1 93 ? -1.628 -3.887 4.522 1.000 30.110 93 VAL AAA N 1
ATOM 698 C CA . VAL A 1 93 ? -2.430 -2.894 3.743 1.000 28.710 93 VAL AAA CA 1
ATOM 699 C C . VAL A 1 93 ? -1.633 -2.551 2.484 1.000 29.450 93 VAL AAA C 1
ATOM 700 O O . VAL A 1 93 ? -2.221 -2.633 1.389 1.000 28.520 93 VAL AAA O 1
ATOM 704 N N . GLN A 1 94 ? -0.312 -2.342 2.632 1.000 28.080 94 GLN AAA N 1
ATOM 705 C CA . GLN A 1 94 ? 0.653 -2.151 1.518 1.000 25.710 94 GLN AAA CA 1
ATOM 706 C C . GLN A 1 94 ? 0.529 -3.285 0.488 1.000 23.890 94 GLN AAA C 1
ATOM 707 O O . GLN A 1 94 ? 0.426 -2.999 -0.752 1.000 20.810 94 GLN AAA O 1
ATOM 713 N N . LEU A 1 95 ? 0.557 -4.547 0.916 1.000 24.940 95 LEU AAA N 1
ATOM 714 C CA . LEU A 1 95 ? 0.320 -5.663 -0.045 1.000 24.330 95 LEU AAA CA 1
ATOM 715 C C . LEU A 1 95 ? -1.046 -5.486 -0.754 1.000 25.130 95 LEU AAA C 1
ATOM 716 O O . LEU A 1 95 ? -1.089 -5.596 -2.001 1.000 21.370 95 LEU AAA O 1
ATOM 721 N N . GLN A 1 96 ? -2.109 -5.121 -0.029 1.000 22.350 96 GLN AAA N 1
ATOM 722 C CA . GLN A 1 96 ? -3.447 -4.810 -0.638 1.000 25.170 96 GLN AAA CA 1
ATOM 723 C C . GLN A 1 96 ? -3.376 -3.631 -1.619 1.000 24.820 96 GLN AAA C 1
ATOM 724 O O . GLN A 1 96 ? -3.985 -3.738 -2.689 1.000 30.450 96 GLN AAA O 1
ATOM 730 N N . ASN A 1 97 ? -2.673 -2.544 -1.315 1.000 22.310 97 ASN AAA N 1
ATOM 731 C CA . ASN A 1 97 ? -2.486 -1.495 -2.336 1.000 26.110 97 ASN AAA CA 1
ATOM 732 C C . ASN A 1 97 ? -1.781 -2.071 -3.568 1.000 23.980 97 ASN AAA C 1
ATOM 733 O O . ASN A 1 97 ? -2.157 -1.658 -4.687 1.000 22.900 97 ASN AAA O 1
ATOM 738 N N . ASN A 1 98 ? -0.761 -2.909 -3.368 1.000 21.940 98 ASN AAA N 1
ATOM 739 C CA . ASN A 1 98 ? 0.067 -3.456 -4.466 1.000 23.560 98 ASN AAA CA 1
ATOM 740 C C . ASN A 1 98 ? -0.855 -4.300 -5.357 1.000 24.370 98 ASN AAA C 1
ATOM 741 O O . ASN A 1 98 ? -0.704 -4.280 -6.598 1.000 22.790 98 ASN AAA O 1
ATOM 746 N N . LEU A 1 99 ? -1.814 -4.988 -4.725 1.000 26.650 99 LEU AAA N 1
ATOM 747 C CA . LEU A 1 99 ? -2.675 -6.022 -5.352 1.000 24.860 99 LEU AAA CA 1
ATOM 748 C C . LEU A 1 99 ? -3.949 -5.398 -5.935 1.000 28.390 99 LEU AAA C 1
ATOM 749 O O . LEU A 1 99 ? -4.755 -6.162 -6.521 1.000 27.350 99 LEU AAA O 1
ATOM 754 N N . LYS A 1 100 ? -4.105 -4.075 -5.850 1.000 30.280 100 LYS AAA N 1
ATOM 755 C CA . LYS A 1 100 ? -5.224 -3.329 -6.485 1.000 34.280 100 LYS AAA CA 1
ATOM 756 C C . LYS A 1 100 ? -5.000 -3.231 -8.000 1.000 28.850 100 LYS AAA C 1
ATOM 757 O O . LYS A 1 100 ? -4.734 -2.126 -8.539 1.000 26.210 100 LYS AAA O 1
ATOM 763 N N . ILE A 1 101 ? -5.179 -4.357 -8.650 1.000 26.390 101 ILE AAA N 1
ATOM 764 C CA . ILE A 1 101 ? -4.712 -4.685 -10.021 1.000 29.150 101 ILE AAA CA 1
ATOM 765 C C . ILE A 1 101 ? -5.891 -5.274 -10.814 1.000 27.060 101 ILE AAA C 1
ATOM 766 O O . ILE A 1 101 ? -5.637 -5.934 -11.812 1.000 31.320 101 ILE AAA O 1
ATOM 771 N N . GLY A 1 102 ? -7.133 -5.130 -10.330 1.000 25.460 102 GLY AAA N 1
ATOM 772 C CA . GLY A 1 102 ? -8.343 -5.661 -10.989 1.000 26.220 102 GLY AAA CA 1
ATOM 773 C C . GLY A 1 102 ? -8.452 -5.195 -12.432 1.000 23.720 102 GLY AAA C 1
ATOM 774 O O . GLY A 1 102 ? -8.746 -6.042 -13.321 1.000 25.360 102 GLY AAA O 1
ATOM 775 N N . ASP A 1 103 ? -8.201 -3.907 -12.648 1.000 24.510 103 ASP AAA N 1
ATOM 776 C CA . ASP A 1 103 ? -8.199 -3.211 -13.955 1.000 26.600 103 ASP AAA CA 1
ATOM 777 C C . ASP A 1 103 ? -7.296 -3.968 -14.942 1.000 27.460 103 ASP AAA C 1
ATOM 778 O O . ASP A 1 103 ? -7.702 -4.134 -16.113 1.000 25.870 103 ASP AAA O 1
ATOM 783 N N . GLU A 1 104 ? -6.122 -4.439 -14.484 1.000 28.710 104 GLU AAA N 1
ATOM 784 C CA . GLU A 1 104 ? -5.123 -5.124 -15.346 1.000 25.480 104 GLU AAA CA 1
ATOM 785 C C . GLU A 1 104 ? -5.707 -6.454 -15.785 1.000 23.480 104 GLU AAA C 1
ATOM 786 O O . GLU A 1 104 ? -5.521 -6.785 -16.990 1.000 24.710 104 GLU AAA O 1
ATOM 792 N N . LEU A 1 105 ? -6.382 -7.170 -14.875 1.000 22.990 105 LEU AAA N 1
ATOM 793 C CA . LEU A 1 105 ? -6.930 -8.530 -15.177 1.000 24.650 105 LEU AAA CA 1
ATOM 794 C C . LEU A 1 105 ? -8.062 -8.413 -16.214 1.000 25.740 105 LEU AAA C 1
ATOM 795 O O . LEU 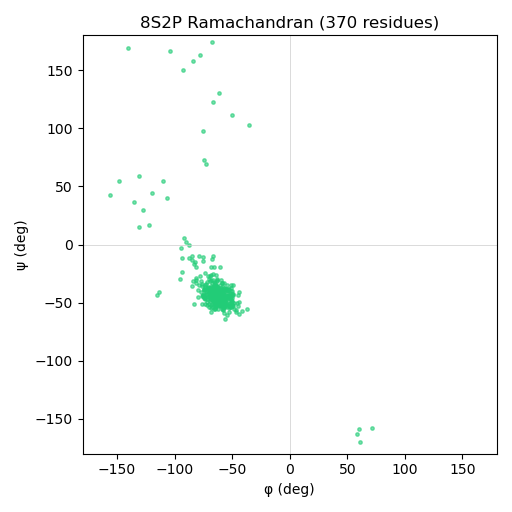A 1 105 ? -8.207 -9.329 -17.061 1.000 27.310 105 LEU AAA O 1
ATOM 800 N N . ASP A 1 106 ? -8.875 -7.359 -16.144 1.000 25.560 106 ASP AAA N 1
ATOM 801 C CA . ASP A 1 106 ? -9.990 -7.143 -17.109 1.000 27.100 106 ASP AAA CA 1
ATOM 802 C C . ASP A 1 106 ? -9.358 -6.812 -18.463 1.000 27.670 106 ASP AAA C 1
ATOM 803 O O . ASP A 1 106 ? -9.800 -7.379 -19.441 1.000 23.210 106 ASP AAA O 1
ATOM 808 N N . LYS A 1 107 ? -8.317 -5.966 -18.479 1.000 26.880 107 LYS AAA N 1
ATOM 809 C CA . LYS A 1 107 ? -7.599 -5.589 -19.723 1.000 29.070 107 LYS AAA CA 1
ATOM 810 C C . LYS A 1 107 ? -7.032 -6.844 -20.389 1.000 27.270 107 LYS AAA C 1
ATOM 811 O O . LYS A 1 107 ? -7.140 -6.936 -21.604 1.000 25.790 107 LYS AAA O 1
ATOM 817 N N . ILE A 1 108 ? -6.440 -7.769 -19.633 1.000 33.700 108 ILE AAA N 1
ATOM 818 C CA . ILE A 1 108 ? -5.907 -9.038 -20.230 1.000 37.930 108 ILE AAA CA 1
ATOM 819 C C . ILE A 1 108 ? -7.074 -9.752 -20.911 1.000 38.560 108 ILE AAA C 1
ATOM 820 O O . ILE A 1 108 ? -6.991 -10.002 -22.141 1.000 35.150 108 ILE AAA O 1
ATOM 825 N N . MET A 1 109 ? -8.130 -10.002 -20.137 1.000 39.340 109 MET AAA N 1
ATOM 826 C CA . MET A 1 109 ? -9.418 -10.582 -20.603 1.000 43.550 109 MET AAA CA 1
ATOM 827 C C . MET A 1 109 ? -9.860 -9.897 -21.901 1.000 40.540 109 MET AAA C 1
ATOM 828 O O . MET A 1 109 ? -10.284 -10.606 -22.835 1.000 46.050 109 MET AAA O 1
ATOM 833 N N . GLY A 1 110 ? -9.748 -8.575 -21.963 1.000 33.790 110 GLY AAA N 1
ATOM 834 C CA . GLY A 1 110 ? -10.124 -7.778 -23.145 1.000 33.680 110 GLY AAA CA 1
ATOM 835 C C . GLY A 1 110 ? -9.215 -8.068 -24.323 1.000 31.540 110 GLY AAA C 1
ATOM 836 O O . GLY A 1 110 ? -9.701 -8.155 -25.436 1.000 31.010 110 GLY AAA O 1
ATOM 837 N N . CYS A 1 111 ? -7.914 -8.206 -24.088 1.000 32.600 111 CYS AAA N 1
ATOM 838 C CA . CYS A 1 111 ? -6.924 -8.577 -25.136 1.000 32.640 111 CYS AAA CA 1
ATOM 839 C C . CYS A 1 111 ? -7.187 -9.997 -25.668 1.000 32.870 111 CYS AAA C 1
ATOM 840 O O . CYS A 1 111 ? -7.071 -10.185 -26.880 1.000 30.600 111 CYS AAA O 1
ATOM 843 N N . ILE A 1 112 ? -7.583 -10.930 -24.797 1.000 30.990 112 ILE AAA N 1
ATOM 844 C CA . ILE A 1 112 ? -7.751 -12.375 -25.114 1.000 33.520 112 ILE AAA CA 1
ATOM 845 C C . ILE A 1 112 ? -9.024 -12.590 -25.948 1.000 32.060 112 ILE AAA C 1
ATOM 846 O O . ILE A 1 112 ? -8.972 -13.350 -26.909 1.000 29.840 112 ILE AAA O 1
ATOM 851 N N . ASP A 1 113 ? -10.130 -11.956 -25.588 1.000 31.970 113 ASP AAA N 1
ATOM 852 C CA . ASP A 1 113 ? -11.385 -12.023 -26.378 1.000 36.160 113 ASP AAA CA 1
ATOM 853 C C . ASP A 1 113 ? -11.103 -11.433 -27.769 1.000 36.830 113 ASP AAA C 1
ATOM 854 O O . ASP A 1 113 ? -11.528 -12.040 -28.794 1.000 30.480 113 ASP AAA O 1
ATOM 859 N N . THR A 1 114 ? -10.401 -10.300 -27.829 1.000 34.380 114 THR AAA N 1
ATOM 860 C CA . THR A 1 114 ? -10.111 -9.638 -29.129 1.000 35.420 114 THR AAA CA 1
ATOM 861 C C . THR A 1 114 ? -9.249 -10.562 -29.992 1.000 33.410 114 THR AAA C 1
ATOM 862 O O . THR A 1 114 ? -9.577 -10.735 -31.181 1.000 35.210 114 THR AAA O 1
ATOM 866 N N . ALA A 1 115 ? -8.172 -11.096 -29.424 1.000 33.560 115 ALA AAA N 1
ATOM 867 C CA . ALA A 1 115 ? -7.208 -11.969 -30.134 1.000 31.060 115 ALA AAA CA 1
ATOM 868 C C . ALA A 1 115 ? -7.943 -13.189 -30.703 1.000 31.280 115 ALA AAA C 1
ATOM 869 O O . ALA A 1 115 ? -7.816 -13.448 -31.913 1.000 28.070 115 ALA AAA O 1
ATOM 871 N N . GLU A 1 116 ? -8.750 -13.859 -29.882 1.000 32.910 116 GLU AAA N 1
ATOM 872 C CA . GLU A 1 116 ? -9.427 -15.122 -30.265 1.000 36.550 116 GLU AAA CA 1
ATOM 873 C C . GLU A 1 116 ? -10.459 -14.838 -31.363 1.000 35.590 116 GLU AAA C 1
ATOM 874 O O . GLU A 1 116 ? -10.660 -15.726 -32.211 1.000 36.540 116 GLU AAA O 1
ATOM 880 N N . GLN A 1 117 ? -11.053 -13.638 -31.382 1.000 32.220 117 GLN AAA N 1
ATOM 881 C CA . GLN A 1 117 ? -12.047 -13.218 -32.402 1.000 32.880 117 GLN AAA CA 1
ATOM 882 C C . GLN A 1 117 ? -11.315 -12.945 -33.710 1.000 31.380 117 GLN AAA C 1
ATOM 883 O O . GLN A 1 117 ? -11.772 -13.382 -34.803 1.000 32.710 117 GLN AAA O 1
ATOM 889 N N . GLU A 1 118 ? -10.220 -12.214 -33.580 1.000 28.030 118 GLU AAA N 1
ATOM 890 C CA . GLU A 1 118 ? -9.444 -11.706 -34.727 1.000 27.890 118 GLU AAA CA 1
ATOM 891 C C . GLU A 1 118 ? -8.729 -12.878 -35.411 1.000 23.830 118 GLU AAA C 1
ATOM 892 O O . GLU A 1 118 ? -8.669 -12.883 -36.649 1.000 21.780 118 GLU AAA O 1
ATOM 898 N N . ILE A 1 119 ? -8.243 -13.879 -34.678 1.000 22.980 119 ILE AAA N 1
ATOM 899 C CA . ILE A 1 119 ? -7.623 -15.035 -35.384 1.000 26.260 119 ILE AAA CA 1
ATOM 900 C C . ILE A 1 119 ? -8.734 -15.841 -36.092 1.000 26.410 119 ILE AAA C 1
ATOM 901 O O . ILE A 1 119 ? -8.488 -16.276 -37.213 1.000 23.790 119 ILE AAA O 1
ATOM 906 N N . ARG A 1 120 ? -9.923 -15.993 -35.492 1.000 27.760 120 ARG AAA N 1
ATOM 907 C CA . ARG A 1 120 ? -11.053 -16.688 -36.154 1.000 28.740 120 ARG AAA CA 1
ATOM 908 C C . ARG A 1 120 ? -11.344 -15.958 -37.465 1.000 29.870 120 ARG AAA C 1
ATOM 909 O O . ARG A 1 120 ? -11.378 -16.645 -38.488 1.000 27.450 120 ARG AAA O 1
ATOM 917 N N . SER A 1 121 ? -11.518 -14.621 -37.441 1.000 28.090 121 SER AAA N 1
ATOM 918 C CA . SER A 1 121 ? -11.810 -13.812 -38.652 1.000 26.150 121 SER AAA CA 1
ATOM 919 C C . SER A 1 121 ? -10.678 -14.025 -39.671 1.000 26.060 121 SER AAA C 1
ATOM 920 O O . SER A 1 121 ? -10.971 -14.339 -40.831 1.000 27.510 121 SER AAA O 1
ATOM 923 N N . ALA A 1 122 ? -9.420 -13.844 -39.247 1.000 24.470 122 ALA AAA N 1
ATOM 924 C CA . ALA A 1 122 ? -8.206 -13.955 -40.088 1.000 24.110 122 ALA AAA CA 1
ATOM 925 C C . ALA A 1 122 ? -8.246 -15.259 -40.903 1.000 24.360 122 ALA AAA C 1
ATOM 926 O O . ALA A 1 122 ? -8.062 -15.217 -42.142 1.000 23.080 122 ALA AAA O 1
ATOM 928 N N . ALA A 1 123 ? -8.495 -16.380 -40.229 1.000 25.620 123 ALA AAA N 1
ATOM 929 C CA . ALA A 1 123 ? -8.636 -17.715 -40.847 1.000 28.950 123 ALA AAA CA 1
ATOM 930 C C . ALA A 1 123 ? -9.744 -17.672 -41.911 1.000 29.000 123 ALA AAA C 1
ATOM 931 O O . ALA A 1 123 ? -9.496 -18.131 -43.030 1.000 27.570 123 ALA AAA O 1
ATOM 933 N N . PHE A 1 124 ? -10.926 -17.123 -41.609 1.000 32.290 124 PHE AAA N 1
ATOM 934 C CA . PHE A 1 124 ? -12.035 -17.096 -42.602 1.000 34.140 124 PHE AAA CA 1
ATOM 935 C C . PHE A 1 124 ? -11.601 -16.268 -43.814 1.000 31.590 124 PHE AAA C 1
ATOM 936 O O . PHE A 1 124 ? -11.811 -16.673 -44.951 1.000 30.250 124 PHE AAA O 1
ATOM 944 N N . PHE A 1 125 ? -11.026 -15.097 -43.571 1.000 29.860 125 PHE AAA N 1
ATOM 945 C CA . PHE A 1 125 ? -10.711 -14.156 -44.666 1.000 28.860 125 PHE AAA CA 1
ATOM 946 C C . PHE A 1 125 ? -9.650 -14.817 -45.563 1.000 24.350 125 PHE AAA C 1
ATOM 947 O O . PHE A 1 125 ? -9.690 -14.659 -46.773 1.000 25.410 125 PHE AAA O 1
ATOM 955 N N . PHE A 1 126 ? -8.684 -15.500 -44.971 1.000 24.510 126 PHE AAA N 1
ATOM 956 C CA . PHE A 1 126 ? -7.556 -16.131 -45.710 1.000 25.350 126 PHE AAA CA 1
ATOM 957 C C . PHE A 1 126 ? -8.154 -17.110 -46.727 1.000 25.970 126 PHE AAA C 1
ATOM 958 O O . PHE A 1 126 ? -7.789 -17.087 -47.927 1.000 21.770 126 PHE AAA O 1
ATOM 966 N N . ASP A 1 127 ? -9.096 -17.931 -46.259 1.000 26.810 127 ASP AAA N 1
ATOM 967 C CA . ASP A 1 127 ? -9.788 -18.897 -47.145 1.000 32.590 127 ASP AAA CA 1
ATOM 968 C C . ASP A 1 127 ? -10.532 -18.183 -48.280 1.000 30.470 127 ASP AAA C 1
ATOM 969 O O . ASP A 1 127 ? -10.364 -18.567 -49.493 1.000 25.310 127 ASP AAA O 1
ATOM 974 N N . GLU A 1 128 ? -11.366 -17.219 -47.902 1.000 26.310 128 GLU AAA N 1
ATOM 975 C CA . GLU A 1 128 ? -12.124 -16.410 -48.877 1.000 29.560 128 GLU AAA CA 1
ATOM 976 C C . GLU A 1 128 ? -11.126 -15.801 -49.875 1.000 27.700 128 GLU AAA C 1
ATOM 977 O O . GLU A 1 128 ? -11.454 -15.800 -51.053 1.000 28.070 128 GLU AAA O 1
ATOM 983 N N . ALA A 1 129 ? -9.900 -15.416 -49.476 1.000 25.880 129 ALA AAA N 1
ATOM 984 C CA . ALA A 1 129 ? -8.920 -14.786 -50.406 1.000 24.790 129 ALA AAA CA 1
ATOM 985 C C . ALA A 1 129 ? -8.521 -15.781 -51.515 1.000 24.040 129 ALA AAA C 1
ATOM 986 O O . ALA A 1 129 ? -8.626 -15.445 -52.719 1.000 21.870 129 ALA AAA O 1
ATOM 988 N N . LYS A 1 130 ? -8.088 -16.971 -51.117 1.000 23.360 130 LYS AAA N 1
ATOM 989 C CA . LYS A 1 130 ? -7.632 -18.084 -51.994 1.000 24.970 130 LYS AAA CA 1
ATOM 990 C C . LYS A 1 130 ? -8.754 -18.545 -52.934 1.000 26.140 130 LYS AAA C 1
ATOM 991 O O . LYS A 1 130 ? -8.471 -18.737 -54.121 1.000 26.950 130 LYS AAA O 1
ATOM 997 N N . GLU A 1 131 ? -9.979 -18.706 -52.438 1.000 27.500 131 GLU AAA N 1
ATOM 998 C CA . GLU A 1 131 ? -11.148 -18.997 -53.294 1.000 27.910 131 GLU AAA CA 1
ATOM 999 C C . GLU A 1 131 ? -11.356 -17.879 -54.326 1.000 25.830 131 GLU AAA C 1
ATOM 1000 O O . GLU A 1 131 ? -11.565 -18.221 -55.497 1.000 21.180 131 GLU AAA O 1
ATOM 1006 N N . SER A 1 132 ? -11.317 -16.599 -53.928 1.000 27.260 132 SER AAA N 1
ATOM 1007 C CA . SER A 1 132 ? -11.603 -15.476 -54.854 1.000 27.740 132 SER AAA CA 1
ATOM 1008 C C . SER A 1 132 ? -10.536 -15.423 -55.948 1.000 26.140 132 SER AAA C 1
ATOM 1009 O O . SER A 1 132 ? -10.909 -15.248 -57.121 1.000 24.890 132 SER AAA O 1
ATOM 1012 N N . LEU A 1 133 ? -9.256 -15.554 -55.599 1.000 26.500 133 LEU AAA N 1
ATOM 1013 C CA . LEU A 1 133 ? -8.175 -15.533 -56.612 1.000 25.670 133 LEU AAA CA 1
ATOM 1014 C C . LEU A 1 133 ? -8.340 -16.701 -57.590 1.000 31.560 133 LEU AAA C 1
ATOM 1015 O O . LEU A 1 133 ? -8.195 -16.460 -58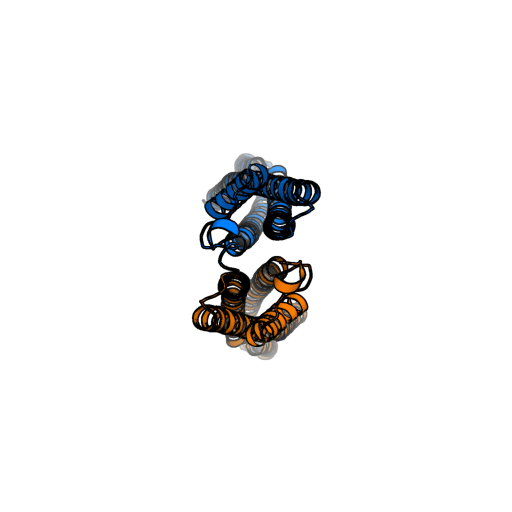.828 1.000 30.450 133 LEU AAA O 1
ATOM 1020 N N . LYS A 1 134 ? -8.656 -17.898 -57.075 1.000 31.050 134 LYS AAA N 1
ATOM 1021 C CA . LYS A 1 134 ? -8.917 -19.121 -57.884 1.000 29.760 134 LYS AAA CA 1
ATOM 1022 C C . LYS A 1 134 ? -10.036 -18.780 -58.873 1.000 28.890 134 LYS AAA C 1
ATOM 1023 O O . LYS A 1 134 ? -9.815 -18.975 -60.108 1.000 25.030 134 LYS AAA O 1
ATOM 1029 N N . GLU A 1 135 ? -11.143 -18.205 -58.394 1.000 28.340 135 GLU AAA N 1
ATOM 1030 C CA . GLU A 1 135 ? -12.325 -17.860 -59.251 1.000 30.230 135 GLU AAA CA 1
ATOM 1031 C C . GLU A 1 135 ? -11.932 -16.822 -60.310 1.000 31.150 135 GLU AAA C 1
ATOM 1032 O O . GLU A 1 135 ? -12.430 -16.935 -61.458 1.000 29.820 135 GLU AAA O 1
ATOM 1038 N N . GLY A 1 136 ? -11.037 -15.882 -59.957 1.000 32.340 136 GLY AAA N 1
ATOM 1039 C CA . GLY A 1 136 ? -10.561 -14.800 -60.847 1.000 28.040 136 GLY AAA CA 1
ATOM 1040 C C . GLY A 1 136 ? -9.763 -15.361 -62.010 1.000 30.220 136 GLY AAA C 1
ATOM 1041 O O . GLY A 1 136 ? -10.039 -15.013 -63.194 1.000 29.240 136 GLY AAA O 1
ATOM 1042 N N . ILE A 1 137 ? -8.815 -16.231 -61.692 1.000 29.130 137 ILE AAA N 1
ATOM 1043 C CA . ILE A 1 137 ? -7.929 -16.893 -62.690 1.000 33.030 137 ILE AAA CA 1
ATOM 1044 C C . ILE A 1 137 ? -8.829 -17.680 -63.654 1.000 29.980 137 ILE AAA C 1
ATOM 1045 O O . ILE A 1 137 ? -8.666 -17.524 -64.889 1.000 28.810 137 ILE AAA O 1
ATOM 1050 N N . ILE A 1 138 ? -9.788 -18.436 -63.111 1.000 28.500 138 ILE AAA N 1
ATOM 1051 C CA . ILE A 1 138 ? -10.715 -19.286 -63.907 1.000 29.880 138 ILE AAA CA 1
ATOM 1052 C C . ILE A 1 138 ? -11.460 -18.381 -64.896 1.000 32.370 138 ILE AAA C 1
ATOM 1053 O O . ILE A 1 138 ? -11.530 -18.741 -66.086 1.000 33.590 138 ILE AAA O 1
ATOM 1058 N N . LYS A 1 139 ? -11.951 -17.230 -64.427 1.000 35.560 139 LYS AAA N 1
ATOM 1059 C CA . LYS A 1 139 ? -12.744 -16.290 -65.248 1.000 33.190 139 LYS AAA CA 1
ATOM 1060 C C . LYS A 1 139 ? -11.848 -15.711 -66.351 1.000 31.350 139 LYS AAA C 1
ATOM 1061 O O . LYS A 1 139 ? -12.327 -15.627 -67.470 1.000 38.930 139 LYS AAA O 1
ATOM 1067 N N . ARG A 1 140 ? -10.582 -15.422 -66.083 1.000 34.670 140 ARG AAA N 1
ATOM 1068 C CA . ARG A 1 140 ? -9.653 -14.955 -67.145 1.000 35.400 140 ARG AAA CA 1
ATOM 1069 C C . ARG A 1 140 ? -9.461 -16.048 -68.203 1.000 39.530 140 ARG AAA C 1
ATOM 1070 O O . ARG A 1 140 ? -9.558 -15.729 -69.393 1.000 34.830 140 ARG AAA O 1
ATOM 1078 N N . LEU A 1 141 ? -9.159 -17.275 -67.774 1.000 43.890 141 LEU AAA N 1
ATOM 1079 C CA . LEU A 1 141 ? -8.974 -18.413 -68.711 1.000 41.340 141 LEU AAA CA 1
ATOM 1080 C C . LEU A 1 141 ? -10.266 -18.573 -69.512 1.000 44.180 141 LEU AAA C 1
ATOM 1081 O O . LEU A 1 141 ? -10.161 -18.855 -70.708 1.000 43.110 141 LEU AAA O 1
ATOM 1086 N N . GLU A 1 142 ? -11.433 -18.434 -68.872 1.000 47.750 142 GLU AAA N 1
ATOM 1087 C CA . GLU A 1 142 ? -12.694 -18.332 -69.648 1.000 48.590 142 GLU AAA CA 1
ATOM 1088 C C . GLU A 1 142 ? -12.369 -17.066 -70.417 1.000 50.520 142 GLU AAA C 1
ATOM 1089 O O . GLU A 1 142 ? -11.983 -16.093 -69.783 1.000 47.330 142 GLU AAA O 1
ATOM 1095 N N . LYS A 1 143 ? -12.535 -17.023 -71.720 1.000 55.040 143 LYS AAA N 1
ATOM 1096 C CA . LYS A 1 143 ? -11.903 -15.880 -72.442 1.000 56.810 143 LYS AAA CA 1
ATOM 1097 C C . LYS A 1 143 ? -12.659 -14.541 -72.541 1.000 54.960 143 LYS AAA C 1
ATOM 1098 O O . LYS A 1 143 ? -12.002 -13.561 -72.940 1.000 52.270 143 LYS AAA O 1
ATOM 1104 N N . SER A 1 144 ? -13.923 -14.433 -72.167 1.000 59.330 144 SER AAA N 1
ATOM 1105 C CA . SER A 1 144 ? -14.650 -13.155 -72.435 1.000 63.210 144 SER AAA CA 1
ATOM 1106 C C . SER A 1 144 ? -15.172 -12.448 -71.175 1.000 63.650 144 SER AAA C 1
ATOM 1107 O O . SER A 1 144 ? -16.304 -11.948 -71.231 1.000 67.050 144 SER AAA O 1
ATOM 1110 N N . LYS A 1 145 ? -14.373 -12.353 -70.109 1.000 61.960 145 LYS AAA N 1
ATOM 1111 C CA . LYS A 1 145 ? -14.884 -11.793 -68.830 1.000 61.850 145 LYS AAA CA 1
ATOM 1112 C C . LYS A 1 145 ? -13.734 -11.239 -67.991 1.000 52.080 145 LYS AAA C 1
ATOM 1113 O O . LYS A 1 145 ? -13.744 -11.452 -66.780 1.000 50.890 145 LYS AAA O 1
ATOM 1119 N N . ASN A 1 146 ? -12.800 -10.544 -68.618 1.000 48.870 146 ASN AAA N 1
ATOM 1120 C CA . ASN A 1 146 ? -11.587 -10.023 -67.931 1.000 53.370 146 ASN AAA CA 1
ATOM 1121 C C . ASN A 1 146 ? -11.950 -8.928 -66.920 1.000 50.020 146 ASN AAA C 1
ATOM 1122 O O . ASN A 1 146 ? -11.083 -8.584 -66.096 1.000 46.380 146 ASN AAA O 1
ATOM 1127 N N . ARG A 1 147 ? -13.187 -8.425 -66.986 1.000 52.380 147 ARG AAA N 1
ATOM 1128 C CA . ARG A 1 147 ? -13.749 -7.384 -66.086 1.000 43.990 147 ARG AAA CA 1
ATOM 1129 C C . ARG A 1 147 ? -14.244 -8.076 -64.814 1.000 38.150 147 ARG AAA C 1
ATOM 1130 O O . ARG A 1 147 ? -13.855 -7.619 -63.722 1.000 32.750 147 ARG AAA O 1
ATOM 1138 N N . ALA A 1 148 ? -15.060 -9.135 -64.954 1.000 32.980 148 ALA AAA N 1
ATOM 1139 C CA . ALA A 1 148 ? -15.470 -10.013 -63.831 1.000 35.120 148 ALA AAA CA 1
ATOM 1140 C C . ALA A 1 148 ? -14.238 -10.757 -63.251 1.000 32.860 148 ALA AAA C 1
ATOM 1141 O O . ALA A 1 148 ? -14.222 -11.003 -62.022 1.000 34.400 148 ALA AAA O 1
ATOM 1143 N N . ALA A 1 149 ? -13.182 -10.974 -64.038 1.000 29.070 149 ALA AAA N 1
ATOM 1144 C CA . ALA A 1 149 ? -11.917 -11.602 -63.566 1.000 31.090 149 ALA AAA CA 1
ATOM 1145 C C . ALA A 1 149 ? -11.229 -10.636 -62.604 1.000 32.090 149 ALA AAA C 1
ATOM 1146 O O . ALA A 1 149 ? -10.894 -11.059 -61.459 1.000 30.220 149 ALA AAA O 1
ATOM 1148 N N . SER A 1 150 ? -11.059 -9.389 -63.059 1.000 29.120 150 SER AAA N 1
ATOM 1149 C CA . SER A 1 150 ? -10.574 -8.240 -62.255 1.000 31.410 150 SER AAA CA 1
ATOM 1150 C C . SER A 1 150 ? -11.366 -8.117 -60.948 1.000 29.040 150 SER AAA C 1
ATOM 1151 O O . SER A 1 150 ? -10.728 -8.006 -59.905 1.000 28.710 150 SER AAA O 1
ATOM 1154 N N . GLN A 1 151 ? -12.692 -8.214 -60.982 1.000 28.670 151 GLN AAA N 1
ATOM 1155 C CA . GLN A 1 151 ? -13.521 -8.000 -59.764 1.000 31.160 151 GLN AAA CA 1
ATOM 1156 C C . GLN A 1 151 ? -13.219 -9.095 -58.725 1.000 31.040 151 GLN AAA C 1
ATOM 1157 O O . GLN A 1 151 ? -12.924 -8.761 -57.587 1.000 32.450 151 GLN AAA O 1
ATOM 1163 N N . LEU A 1 152 ? -13.244 -10.368 -59.096 1.000 30.300 152 LEU AAA N 1
ATOM 1164 C CA . LEU A 1 152 ? -12.887 -11.467 -58.161 1.000 29.110 152 LEU AAA CA 1
ATOM 1165 C C . LEU A 1 152 ? -11.425 -11.321 -57.693 1.000 25.980 152 LEU AAA C 1
ATOM 1166 O O . LEU A 1 152 ? -11.154 -11.526 -56.496 1.000 26.330 152 LEU AAA O 1
ATOM 1171 N N . SER A 1 153 ? -10.507 -10.889 -58.551 1.000 26.180 153 SER AAA N 1
ATOM 1172 C CA . SER A 1 153 ? -9.086 -10.716 -58.167 1.000 28.070 153 SER AAA CA 1
ATOM 1173 C C . SER A 1 153 ? -8.951 -9.553 -57.181 1.000 29.020 153 SER AAA C 1
ATOM 1174 O O . SER A 1 153 ? -8.242 -9.712 -56.183 1.000 30.890 153 SER AAA O 1
ATOM 1177 N N . LYS A 1 154 ? -9.654 -8.447 -57.411 1.000 29.270 154 LYS AAA N 1
ATOM 1178 C CA . LYS A 1 154 ? -9.681 -7.304 -56.459 1.000 32.780 154 LYS AAA CA 1
ATOM 1179 C C . LYS A 1 154 ? -10.305 -7.797 -55.145 1.000 30.310 154 LYS AAA C 1
ATOM 1180 O O . LYS A 1 154 ? -9.733 -7.525 -54.082 1.000 30.900 154 LYS AAA O 1
ATOM 1186 N N . LYS A 1 155 ? -11.447 -8.481 -55.221 1.000 27.080 155 LYS AAA N 1
ATOM 1187 C CA . LYS A 1 155 ? -12.098 -9.123 -54.047 1.000 31.400 155 LYS AAA CA 1
ATOM 1188 C C . LYS A 1 155 ? -11.051 -9.960 -53.297 1.000 31.660 155 LYS AAA C 1
ATOM 1189 O O . LYS A 1 155 ? -10.856 -9.755 -52.059 1.000 33.360 155 LYS AAA O 1
ATOM 1195 N N . ALA A 1 156 ? -10.345 -10.829 -54.019 1.000 30.140 156 ALA AAA N 1
ATOM 1196 C CA . ALA A 1 156 ? -9.286 -11.685 -53.441 1.000 28.640 156 ALA AAA CA 1
ATOM 1197 C C . ALA A 1 156 ? -8.337 -10.793 -52.618 1.000 28.240 156 ALA AAA C 1
ATOM 1198 O O . ALA A 1 156 ? -8.152 -11.055 -51.419 1.000 25.460 156 ALA AAA O 1
ATOM 1200 N N . LEU A 1 157 ? -7.824 -9.725 -53.219 1.000 28.970 157 LEU AAA N 1
ATOM 1201 C CA . LEU A 1 157 ? -6.875 -8.783 -52.558 1.000 29.830 157 LEU AAA CA 1
ATOM 1202 C C . LEU A 1 157 ? -7.519 -8.189 -51.289 1.000 29.280 157 LEU AAA C 1
ATOM 1203 O O . LEU A 1 157 ? -6.847 -8.219 -50.272 1.000 28.230 157 LEU AAA O 1
ATOM 1208 N N . ASN A 1 158 ? -8.791 -7.761 -51.323 1.000 27.540 158 ASN AAA N 1
ATOM 1209 C CA . ASN A 1 158 ? -9.486 -7.127 -50.171 1.000 29.280 158 ASN AAA CA 1
ATOM 1210 C C . ASN A 1 158 ? -9.678 -8.119 -49.009 1.000 28.850 158 ASN AAA C 1
ATOM 1211 O O . ASN A 1 158 ? -9.535 -7.691 -47.854 1.000 29.640 158 ASN AAA O 1
ATOM 1216 N N . ARG A 1 159 ? -9.956 -9.388 -49.300 1.000 27.370 159 ARG AAA N 1
ATOM 1217 C CA . ARG A 1 159 ? -10.021 -10.433 -48.244 1.000 26.760 159 ARG AAA CA 1
ATOM 1218 C C . ARG A 1 159 ? -8.626 -10.663 -47.635 1.000 24.440 159 ARG AAA C 1
ATOM 1219 O O . ARG A 1 159 ? -8.542 -10.754 -46.413 1.000 20.940 159 ARG AAA O 1
ATOM 1227 N N . ALA A 1 160 ? -7.589 -10.760 -48.471 1.000 22.770 160 ALA AAA N 1
ATOM 1228 C CA . ALA A 1 160 ? -6.204 -10.991 -47.978 1.000 22.550 160 ALA AAA CA 1
ATOM 1229 C C . ALA A 1 160 ? -5.834 -9.877 -47.013 1.000 22.670 160 ALA AAA C 1
ATOM 1230 O O . ALA A 1 160 ? -5.238 -10.192 -45.929 1.000 23.480 160 ALA AAA O 1
ATOM 1232 N N . GLU A 1 161 ? -6.129 -8.627 -47.408 1.000 23.340 161 GLU AAA N 1
ATOM 1233 C CA . GLU A 1 161 ? -5.881 -7.420 -46.580 1.000 25.310 161 GLU AAA CA 1
ATOM 1234 C C . GLU A 1 161 ? -6.777 -7.464 -45.342 1.000 22.230 161 GLU AAA C 1
ATOM 1235 O O . GLU A 1 161 ? -6.324 -7.024 -44.289 1.000 22.530 161 GLU AAA O 1
ATOM 1241 N N . ASP A 1 162 ? -8.005 -7.962 -45.437 1.000 21.860 162 ASP AAA N 1
ATOM 1242 C CA . ASP A 1 162 ? -8.830 -8.142 -44.211 1.000 24.090 162 ASP AAA CA 1
ATOM 1243 C C . ASP A 1 162 ? -8.123 -9.116 -43.258 1.000 21.950 162 ASP AAA C 1
ATOM 1244 O O . ASP A 1 162 ? -8.112 -8.851 -42.040 1.000 21.310 162 ASP AAA O 1
ATOM 1249 N N . ALA A 1 163 ? -7.536 -10.187 -43.778 1.000 22.610 163 ALA AAA N 1
ATOM 1250 C CA . ALA A 1 163 ? -6.915 -11.248 -42.955 1.000 23.800 163 ALA AAA CA 1
ATOM 1251 C C . ALA A 1 163 ? -5.673 -10.639 -42.304 1.000 23.310 163 ALA AAA C 1
ATOM 1252 O O . ALA A 1 163 ? -5.500 -10.737 -41.081 1.000 22.680 163 ALA AAA O 1
ATOM 1254 N N . LEU A 1 164 ? -4.884 -9.912 -43.083 1.000 26.800 164 LEU AAA N 1
ATOM 1255 C CA . LEU A 1 164 ? -3.601 -9.327 -42.599 1.000 26.360 164 LEU AAA CA 1
ATOM 1256 C C . LEU A 1 164 ? -3.912 -8.321 -41.497 1.000 26.950 164 LEU AAA C 1
ATOM 1257 O O . LEU A 1 164 ? -3.170 -8.296 -40.499 1.000 31.430 164 LEU AAA O 1
ATOM 1262 N N . ARG A 1 165 ? -5.006 -7.578 -41.655 1.000 28.300 165 ARG AAA N 1
ATOM 1263 C CA . ARG A 1 165 ? -5.461 -6.561 -40.684 1.000 31.340 165 ARG AAA CA 1
ATOM 1264 C C . ARG A 1 165 ? -5.817 -7.306 -39.395 1.000 30.070 165 ARG AAA C 1
ATOM 1265 O O . ARG A 1 165 ? -5.272 -6.945 -38.355 1.000 29.130 165 ARG AAA O 1
ATOM 1273 N N . CYS A 1 166 ? -6.623 -8.369 -39.487 1.000 30.600 166 CYS AAA N 1
ATOM 1274 C CA . CYS A 1 166 ? -6.987 -9.257 -38.340 1.000 28.450 166 CYS AAA CA 1
ATOM 1275 C C . CYS A 1 166 ? -5.734 -9.872 -37.682 1.000 24.680 166 CYS AAA C 1
ATOM 1276 O O . CYS A 1 166 ? -5.660 -9.876 -36.435 1.000 21.130 166 CYS AAA O 1
ATOM 1279 N N . LEU A 1 167 ? -4.725 -10.278 -38.460 1.000 25.430 167 LEU AAA N 1
ATOM 1280 C CA . LEU A 1 167 ? -3.491 -10.914 -37.910 1.000 27.950 167 LEU AAA CA 1
ATOM 1281 C C . LEU A 1 167 ? -2.650 -9.835 -37.203 1.000 31.520 167 LEU AAA C 1
ATOM 1282 O O . LEU A 1 167 ? -2.087 -10.131 -36.147 1.000 29.450 167 LEU AAA O 1
ATOM 1287 N N . GLU A 1 168 ? -2.552 -8.633 -37.779 1.000 31.610 168 GLU AAA N 1
ATOM 1288 C CA . GLU A 1 168 ? -1.885 -7.476 -37.133 1.000 32.100 168 GLU AAA CA 1
ATOM 1289 C C . GLU A 1 168 ? -2.539 -7.259 -35.770 1.000 32.870 168 GLU AAA C 1
ATOM 1290 O O . GLU A 1 168 ? -1.801 -7.269 -34.772 1.000 34.430 168 GLU AAA O 1
ATOM 1296 N N . ASN A 1 169 ? -3.869 -7.117 -35.736 1.000 31.310 169 ASN AAA N 1
ATOM 1297 C CA . ASN A 1 169 ? -4.645 -6.803 -34.503 1.000 31.920 169 ASN AAA CA 1
ATOM 1298 C C . ASN A 1 169 ? -4.483 -7.995 -33.534 1.000 36.730 169 ASN AAA C 1
ATOM 1299 O O . ASN A 1 169 ? -4.299 -7.794 -32.297 1.000 36.140 169 ASN AAA O 1
ATOM 1304 N N . TYR A 1 170 ? -4.477 -9.221 -34.054 1.000 34.300 170 TYR AAA N 1
ATOM 1305 C CA . TYR A 1 170 ? -4.229 -10.425 -33.223 1.000 33.960 170 TYR AAA CA 1
ATOM 1306 C C . TYR A 1 170 ? -2.868 -10.295 -32.513 1.000 31.370 170 TYR AAA C 1
ATOM 1307 O O . TYR A 1 170 ? -2.757 -10.409 -31.262 1.000 28.080 170 TYR AAA O 1
ATOM 1316 N N . SER A 1 171 ? -1.821 -10.036 -33.276 1.000 29.580 171 SER AAA N 1
ATOM 1317 C CA . SER A 1 171 ? -0.434 -10.013 -32.732 1.000 33.070 171 SER AAA CA 1
ATOM 1318 C C . SER A 1 171 ? -0.301 -8.938 -31.643 1.000 31.570 171 SER AAA C 1
ATOM 1319 O O . SER A 1 171 ? 0.189 -9.286 -30.575 1.000 34.970 171 SER AAA O 1
ATOM 1322 N N . SER A 1 172 ? -0.702 -7.691 -31.920 1.000 33.850 172 SER AAA N 1
ATOM 1323 C CA . SER A 1 172 ? -0.711 -6.547 -30.958 1.000 34.640 172 SER AAA CA 1
ATOM 1324 C C . SER A 1 172 ? -1.436 -6.937 -29.668 1.000 33.710 172 SER AAA C 1
ATOM 1325 O O . SER A 1 172 ? -0.929 -6.629 -28.595 1.000 37.550 172 SER AAA O 1
ATOM 1328 N N . LYS A 1 173 ? -2.596 -7.582 -29.781 1.000 32.950 173 LYS AAA N 1
ATOM 1329 C CA . LYS A 1 173 ? -3.497 -7.866 -28.641 1.000 36.930 173 LYS AAA CA 1
ATOM 1330 C C . LYS A 1 173 ? -2.919 -9.019 -27.811 1.000 34.650 173 LYS AAA C 1
ATOM 1331 O O . LYS A 1 173 ? -2.941 -8.931 -26.567 1.000 30.850 173 LYS AAA O 1
ATOM 1337 N N . LYS A 1 174 ? -2.426 -10.063 -28.471 1.000 34.640 174 LYS AAA N 1
ATOM 1338 C CA . LYS A 1 174 ? -1.729 -11.193 -27.800 1.000 33.260 174 LYS AAA CA 1
ATOM 1339 C C . LYS A 1 174 ? -0.462 -10.678 -27.118 1.000 32.130 174 LYS AAA C 1
ATOM 1340 O O . LYS A 1 174 ? -0.149 -11.168 -26.023 1.000 34.740 174 LYS AAA O 1
ATOM 1346 N N . GLY A 1 175 ? 0.249 -9.746 -27.741 1.000 30.380 175 GLY AAA N 1
ATOM 1347 C CA . GLY A 1 175 ? 1.506 -9.211 -27.179 1.000 32.810 175 GLY AAA CA 1
ATOM 1348 C C . GLY A 1 175 ? 1.245 -8.455 -25.887 1.000 32.670 175 GLY AAA C 1
ATOM 1349 O O . GLY A 1 175 ? 1.904 -8.720 -24.861 1.000 35.030 175 GLY AAA O 1
ATOM 1350 N N . GLU A 1 176 ? 0.239 -7.583 -25.923 1.000 32.130 176 GLU AAA N 1
ATOM 1351 C CA . GLU A 1 176 ? -0.132 -6.723 -24.785 1.000 28.080 176 GLU AAA CA 1
ATOM 1352 C C . GLU A 1 176 ? -0.693 -7.615 -23.665 1.000 30.550 176 GLU AAA C 1
ATOM 1353 O O . GLU A 1 176 ? -0.315 -7.385 -22.487 1.000 28.720 176 GLU AAA O 1
ATOM 1359 N N . ALA A 1 177 ? -1.518 -8.614 -24.009 1.000 25.990 177 ALA AAA N 1
ATOM 1360 C CA . ALA A 1 177 ? -2.021 -9.637 -23.066 1.000 29.250 177 ALA AAA CA 1
ATOM 1361 C C . ALA A 1 177 ? -0.849 -10.262 -22.294 1.000 32.770 177 ALA AAA C 1
ATOM 1362 O O . ALA A 1 177 ? -0.906 -10.334 -21.051 1.000 33.230 177 ALA AAA O 1
ATOM 1364 N N . ILE A 1 178 ? 0.191 -10.663 -23.014 1.000 36.270 178 ILE AAA N 1
ATOM 1365 C CA . ILE A 1 178 ? 1.386 -11.364 -22.465 1.000 38.360 178 ILE AAA CA 1
ATOM 1366 C C . ILE A 1 178 ? 2.161 -10.403 -21.548 1.000 36.440 178 ILE AAA C 1
ATOM 1367 O O . ILE A 1 178 ? 2.549 -10.826 -20.449 1.000 37.660 178 ILE AAA O 1
ATOM 1372 N N . GLY A 1 179 ? 2.388 -9.162 -21.969 1.000 34.110 179 GLY AAA N 1
ATOM 1373 C CA . GLY A 1 179 ? 3.134 -8.186 -21.149 1.000 35.360 179 GLY AAA CA 1
ATOM 1374 C C . GLY A 1 179 ? 2.405 -7.897 -19.853 1.000 37.960 179 GLY AAA C 1
ATOM 1375 O O . GLY A 1 179 ? 3.050 -7.807 -18.807 1.000 39.150 179 GLY AAA O 1
ATOM 1376 N N . ARG A 1 180 ? 1.078 -7.820 -19.920 1.000 41.490 180 ARG AAA N 1
ATOM 1377 C CA . ARG A 1 180 ? 0.189 -7.532 -18.766 1.000 37.790 180 ARG AAA CA 1
ATOM 1378 C C . ARG A 1 180 ? 0.136 -8.762 -17.847 1.000 40.370 180 ARG AAA C 1
ATOM 1379 O O . ARG A 1 180 ? 0.012 -8.573 -16.639 1.000 36.510 180 ARG AAA O 1
ATOM 1387 N N . ARG A 1 181 ? 0.216 -9.971 -18.407 1.000 46.140 181 ARG AAA N 1
ATOM 1388 C CA . ARG A 1 181 ? 0.236 -11.258 -17.656 1.000 46.810 181 ARG AAA CA 1
ATOM 1389 C C . ARG A 1 181 ? 1.507 -11.339 -16.787 1.000 41.120 181 ARG AAA C 1
ATOM 1390 O O . ARG A 1 181 ? 1.389 -11.713 -15.594 1.000 44.250 181 ARG AAA O 1
ATOM 1398 N N . SER A 1 182 ? 2.670 -10.975 -17.336 1.000 35.790 182 SER AAA N 1
ATOM 1399 C CA . SER A 1 182 ? 3.978 -10.931 -16.613 1.000 36.750 182 SER AAA CA 1
ATOM 1400 C C . SER A 1 182 ? 3.884 -10.003 -15.398 1.000 36.120 182 SER AAA C 1
ATOM 1401 O O . SER A 1 182 ? 4.275 -10.433 -14.284 1.000 34.970 182 SER AAA O 1
ATOM 1404 N N . PHE A 1 183 ? 3.356 -8.789 -15.604 1.000 33.620 183 PHE AAA N 1
ATOM 1405 C CA . PHE A 1 183 ? 3.159 -7.776 -14.549 1.000 31.360 183 PHE AAA CA 1
ATOM 1406 C C . PHE A 1 183 ? 2.382 -8.453 -13.423 1.000 35.280 183 PHE AAA C 1
ATOM 1407 O O . PHE A 1 183 ? 2.948 -8.566 -12.301 1.000 41.780 183 PHE AAA O 1
ATOM 1415 N N . ILE A 1 184 ? 1.195 -8.996 -13.704 1.000 35.870 184 ILE AAA N 1
ATOM 1416 C CA . ILE A 1 184 ? 0.299 -9.477 -12.603 1.000 37.010 184 ILE AAA CA 1
ATOM 1417 C C . ILE A 1 184 ? 0.944 -10.687 -11.911 1.000 33.500 184 ILE AAA C 1
ATOM 1418 O O . ILE A 1 184 ? 0.938 -10.695 -10.662 1.000 28.150 184 ILE AAA O 1
ATOM 1423 N N . LYS A 1 185 ? 1.471 -11.664 -12.661 1.000 32.440 185 LYS AAA N 1
ATOM 1424 C CA . LYS A 1 185 ? 2.088 -12.880 -12.054 1.000 36.460 185 LYS AAA CA 1
ATOM 1425 C C . LYS A 1 185 ? 3.260 -12.467 -11.132 1.000 29.360 185 LYS AAA C 1
ATOM 1426 O O . LYS A 1 185 ? 3.445 -13.102 -10.109 1.000 27.710 185 LYS AAA O 1
ATOM 1432 N N . GLU A 1 186 ? 3.972 -11.401 -11.464 1.000 25.790 186 GLU AAA N 1
ATOM 1433 C CA . GLU A 1 186 ? 5.112 -10.840 -10.681 1.000 25.480 186 GLU AAA CA 1
ATOM 1434 C C . GLU A 1 186 ? 4.566 -10.162 -9.409 1.000 25.820 186 GLU AAA C 1
ATOM 1435 O O . GLU A 1 186 ? 5.074 -10.471 -8.279 1.000 21.050 186 GLU AAA O 1
ATOM 1441 N N . VAL A 1 187 ? 3.547 -9.297 -9.554 1.000 23.740 187 VAL AAA N 1
ATOM 1442 C CA . VAL A 1 187 ? 2.939 -8.595 -8.387 1.000 25.530 187 VAL AAA CA 1
ATOM 1443 C C . VAL A 1 187 ? 2.462 -9.672 -7.423 1.000 26.460 187 VAL AAA C 1
ATOM 1444 O O . VAL A 1 187 ? 2.680 -9.529 -6.207 1.000 25.160 187 VAL AAA O 1
ATOM 1448 N N . VAL A 1 188 ? 1.804 -10.689 -7.965 1.000 25.150 188 VAL AAA N 1
ATOM 1449 C CA . VAL A 1 188 ? 1.167 -11.780 -7.173 1.000 24.880 188 VAL AAA CA 1
ATOM 1450 C C . VAL A 1 188 ? 2.292 -12.559 -6.492 1.000 26.090 188 VAL AAA C 1
ATOM 1451 O O . VAL A 1 188 ? 2.213 -12.782 -5.253 1.000 25.420 188 VAL AAA O 1
ATOM 1455 N N . GLU A 1 189 ? 3.307 -12.948 -7.261 1.000 27.710 189 GLU AAA N 1
ATOM 1456 C CA . GLU A 1 189 ? 4.496 -13.653 -6.733 1.000 29.730 189 GLU AAA CA 1
ATOM 1457 C C . GLU A 1 189 ? 5.098 -12.824 -5.593 1.000 29.730 189 GLU AAA C 1
ATOM 1458 O O . GLU A 1 189 ? 5.371 -13.408 -4.516 1.000 31.130 189 GLU AAA O 1
ATOM 1464 N N . GLN A 1 190 ? 5.326 -11.522 -5.829 1.000 29.790 190 GLN AAA N 1
ATOM 1465 C CA . GLN A 1 190 ? 5.889 -10.611 -4.797 1.000 28.880 190 GLN AAA CA 1
ATOM 1466 C C . GLN A 1 190 ? 4.985 -10.601 -3.569 1.000 33.010 190 GLN AAA C 1
ATOM 1467 O O . GLN A 1 190 ? 5.497 -10.872 -2.451 1.000 31.020 190 GLN AAA O 1
ATOM 1473 N N . ALA A 1 191 ? 3.679 -10.384 -3.775 1.000 30.740 191 ALA AAA N 1
ATOM 1474 C CA . ALA A 1 191 ? 2.699 -10.378 -2.671 1.000 30.370 191 ALA AAA CA 1
ATOM 1475 C C . ALA A 1 191 ? 2.820 -11.730 -1.942 1.000 29.600 191 ALA AAA C 1
ATOM 1476 O O . ALA A 1 191 ? 2.991 -11.755 -0.676 1.000 28.510 191 ALA AAA O 1
ATOM 1478 N N . LYS A 1 192 ? 2.849 -12.831 -2.686 1.000 31.920 192 LYS AAA N 1
ATOM 1479 C CA . LYS A 1 192 ? 2.875 -14.195 -2.070 1.000 33.590 192 LYS AAA CA 1
ATOM 1480 C C . LYS A 1 192 ? 4.081 -14.293 -1.123 1.000 32.390 192 LYS AAA C 1
ATOM 1481 O O . LYS A 1 192 ? 3.912 -14.732 0.038 1.000 32.780 192 LYS AAA O 1
ATOM 1487 N N . ASN A 1 193 ? 5.244 -13.829 -1.578 1.000 33.150 193 ASN AAA N 1
ATOM 1488 C CA . ASN A 1 193 ? 6.543 -13.987 -0.881 1.000 32.640 193 ASN AAA CA 1
ATOM 1489 C C . ASN A 1 193 ? 6.712 -12.937 0.226 1.000 35.620 193 ASN AAA C 1
ATOM 1490 O O . ASN A 1 193 ? 7.432 -13.263 1.196 1.000 40.820 193 ASN AAA O 1
ATOM 1495 N N . ALA A 1 194 ? 6.138 -11.730 0.114 1.000 28.430 194 ALA AAA N 1
ATOM 1496 C CA . ALA A 1 194 ? 6.188 -10.753 1.226 1.000 32.080 194 ALA AAA CA 1
ATOM 1497 C C . ALA A 1 194 ? 5.331 -11.282 2.381 1.000 38.180 194 ALA AAA C 1
ATOM 1498 O O . ALA A 1 194 ? 5.724 -11.104 3.558 1.000 40.680 194 ALA AAA O 1
ATOM 1500 N N . LEU A 1 195 ? 4.222 -11.949 2.050 1.000 42.860 195 LEU AAA N 1
ATOM 1501 C CA . LEU A 1 195 ? 3.237 -12.495 3.020 1.000 47.990 195 LEU AAA CA 1
ATOM 1502 C C . LEU A 1 195 ? 3.827 -13.709 3.749 1.000 49.800 195 LEU AAA C 1
ATOM 1503 O O . LEU A 1 195 ? 3.457 -13.905 4.916 1.000 51.010 195 LEU AAA O 1
ATOM 1508 N N . SER A 1 196 ? 4.690 -14.506 3.114 1.000 54.020 196 SER AAA N 1
ATOM 1509 C CA . SER A 1 196 ? 5.254 -15.730 3.755 1.000 62.240 196 SER AAA CA 1
ATOM 1510 C C . SER A 1 196 ? 6.320 -15.337 4.785 1.000 57.940 196 SER AAA C 1
ATOM 1511 O O . SER A 1 196 ? 6.298 -15.880 5.901 1.000 52.690 196 SER AAA O 1
ATOM 1514 N N . LYS A 1 197 ? 7.182 -14.384 4.434 1.000 61.650 197 LYS AAA N 1
ATOM 1515 C CA . LYS A 1 197 ? 8.425 -14.056 5.182 1.000 65.330 197 LYS AAA CA 1
ATOM 1516 C C . LYS A 1 197 ? 8.105 -13.038 6.286 1.000 62.120 197 LYS AAA C 1
ATOM 1517 O O . LYS A 1 197 ? 7.907 -11.845 6.048 1.000 54.240 197 LYS AAA O 1
ATOM 1523 N N . ILE B 1 12 ? -12.074 -23.609 -74.243 1.000 56.950 12 ILE BBB N 1
ATOM 1524 C CA . ILE B 1 12 ? -12.079 -23.723 -72.744 1.000 58.590 12 ILE BBB CA 1
ATOM 1525 C C . ILE B 1 12 ? -13.338 -23.039 -72.188 1.000 61.310 12 ILE BBB C 1
ATOM 1526 O O . ILE B 1 12 ? -13.714 -21.960 -72.700 1.000 65.120 12 ILE BBB O 1
ATOM 1531 N N . LYS B 1 13 ? -13.964 -23.670 -71.193 1.000 58.400 13 LYS BBB N 1
ATOM 1532 C CA . LYS B 1 13 ? -15.204 -23.209 -70.518 1.000 59.860 13 LYS BBB CA 1
ATOM 1533 C C . LYS B 1 13 ? -15.087 -23.484 -69.016 1.000 57.350 13 LYS BBB C 1
ATOM 1534 O O . LYS B 1 13 ? -14.157 -24.229 -68.605 1.000 53.230 13 LYS BBB O 1
ATOM 1540 N N . GLU B 1 14 ? -16.016 -22.919 -68.242 1.000 51.250 14 GLU BBB N 1
ATOM 1541 C CA . GLU B 1 14 ? -16.007 -22.924 -66.757 1.000 52.290 14 GLU BBB CA 1
ATOM 1542 C C . GLU B 1 14 ? -15.931 -24.370 -66.234 1.000 46.450 14 GLU BBB C 1
ATOM 1543 O O . GLU B 1 14 ? -15.262 -24.576 -65.232 1.000 45.040 14 GLU BBB O 1
ATOM 1549 N N . GLU B 1 15 ? -16.606 -25.335 -66.860 1.000 45.860 15 GLU BBB N 1
ATOM 1550 C CA . GLU B 1 15 ? -16.907 -26.636 -66.199 1.000 50.110 15 GLU BBB CA 1
ATOM 1551 C C . GLU B 1 15 ? -15.824 -27.642 -66.586 1.000 44.430 15 GLU BBB C 1
ATOM 1552 O O . GLU B 1 15 ? -15.737 -28.662 -65.924 1.000 40.140 15 GLU BBB O 1
ATOM 1558 N N . ASP B 1 16 ? -14.906 -27.208 -67.441 1.000 46.260 16 ASP BBB N 1
ATOM 1559 C CA . ASP B 1 16 ? -13.712 -28.036 -67.699 1.000 42.890 16 ASP BBB CA 1
ATOM 1560 C C . ASP B 1 16 ? -12.773 -27.815 -66.509 1.000 43.560 16 ASP BBB C 1
ATOM 1561 O O . ASP B 1 16 ? -11.782 -28.537 -66.408 1.000 45.140 16 ASP BBB O 1
ATOM 1566 N N . PHE B 1 17 ? -13.081 -26.841 -65.646 1.000 42.510 17 PHE BBB N 1
ATOM 1567 C CA . PHE B 1 17 ? -12.232 -26.532 -64.464 1.000 43.290 17 PHE BBB CA 1
ATOM 1568 C C . PHE B 1 17 ? -12.753 -27.288 -63.245 1.000 42.270 17 PHE BBB C 1
ATOM 1569 O O . PHE B 1 17 ? -12.070 -27.304 -62.222 1.000 41.260 17 PHE BBB O 1
ATOM 1577 N N . PHE B 1 18 ? -13.939 -27.870 -63.360 1.000 45.160 18 PHE BBB N 1
ATOM 1578 C CA . PHE B 1 18 ? -14.562 -28.594 -62.224 1.000 51.730 18 PHE BBB CA 1
ATOM 1579 C C . PHE B 1 18 ? -14.212 -30.080 -62.285 1.000 46.130 18 PHE BBB C 1
ATOM 1580 O O . PHE B 1 18 ? -13.984 -30.580 -63.390 1.000 47.130 18 PHE BBB O 1
ATOM 1588 N N . PRO B 1 19 ? -14.118 -30.789 -61.141 1.000 42.930 19 PRO BBB N 1
ATOM 1589 C CA . PRO B 1 19 ? -13.888 -32.237 -61.138 1.000 43.390 19 PRO BBB CA 1
ATOM 1590 C C . PRO B 1 19 ? -14.594 -32.953 -62.303 1.000 40.810 19 PRO BBB C 1
ATOM 1591 O O . PRO B 1 19 ? -15.769 -33.162 -62.220 1.000 40.190 19 PRO BBB O 1
ATOM 1595 N N . SER B 1 20 ? -13.851 -33.319 -63.342 1.000 36.230 20 SER BBB N 1
ATOM 1596 C CA . SER B 1 20 ? -14.466 -33.904 -64.559 1.000 42.780 20 SER BBB CA 1
ATOM 1597 C C . SER B 1 20 ? -14.038 -35.363 -64.727 1.000 43.300 20 SER BBB C 1
ATOM 1598 O O . SER B 1 20 ? -14.880 -36.172 -65.120 1.000 45.840 20 SER BBB O 1
ATOM 1601 N N . THR B 1 21 ? -12.771 -35.665 -64.473 1.000 41.480 21 THR BBB N 1
ATOM 1602 C CA . THR B 1 21 ? -12.283 -37.059 -64.519 1.000 45.610 21 THR BBB CA 1
ATOM 1603 C C . THR B 1 21 ? -12.934 -37.816 -63.363 1.000 47.490 21 THR BBB C 1
ATOM 1604 O O . THR B 1 21 ? -13.591 -37.182 -62.541 1.000 52.790 21 THR BBB O 1
ATOM 1608 N N . GLU B 1 22 ? -12.718 -39.121 -63.297 1.000 45.910 22 GLU BBB N 1
ATOM 1609 C CA . GLU B 1 22 ? -13.385 -39.930 -62.240 1.000 47.200 22 GLU BBB CA 1
ATOM 1610 C C . GLU B 1 22 ? -12.581 -39.888 -60.932 1.000 41.680 22 GLU BBB C 1
ATOM 1611 O O . GLU B 1 22 ? -13.194 -39.933 -59.857 1.000 39.670 22 GLU BBB O 1
ATOM 1617 N N . GLU B 1 23 ? -11.255 -39.861 -60.972 1.000 40.890 23 GLU BBB N 1
ATOM 1618 C CA . GLU B 1 23 ? -10.499 -39.679 -59.699 1.000 41.180 23 GLU BBB CA 1
ATOM 1619 C C . GLU B 1 23 ? -10.713 -38.242 -59.195 1.000 35.720 23 GLU BBB C 1
ATOM 1620 O O . GLU B 1 23 ? -10.775 -38.072 -57.973 1.000 33.400 23 GLU BBB O 1
ATOM 1626 N N . GLU B 1 24 ? -10.929 -37.260 -60.081 1.000 33.110 24 GLU BBB N 1
ATOM 1627 C CA . GLU B 1 24 ? -11.218 -35.857 -59.666 1.000 31.740 24 GLU BBB CA 1
ATOM 1628 C C . GLU B 1 24 ? -12.538 -35.895 -58.897 1.000 33.460 24 GLU BBB C 1
ATOM 1629 O O . GLU B 1 24 ? -12.599 -35.329 -57.792 1.000 37.640 24 GLU BBB O 1
ATOM 1635 N N . LYS B 1 25 ? -13.525 -36.617 -59.434 1.000 35.550 25 LYS BBB N 1
ATOM 1636 C CA . LYS B 1 25 ? -14.882 -36.748 -58.845 1.000 39.620 25 LYS BBB CA 1
ATOM 1637 C C . LYS B 1 25 ? -14.779 -37.373 -57.451 1.000 34.920 25 LYS BBB C 1
ATOM 1638 O O . LYS B 1 25 ? -15.419 -36.847 -56.531 1.000 35.360 25 LYS BBB O 1
ATOM 1644 N N . GLN B 1 26 ? -14.001 -38.441 -57.296 1.000 33.700 26 GLN BBB N 1
ATOM 1645 C CA . GLN B 1 26 ? -13.829 -39.134 -55.988 1.000 35.970 26 GLN BBB CA 1
ATOM 1646 C C . GLN B 1 26 ? -13.127 -38.208 -54.976 1.000 30.140 26 GLN BBB C 1
ATOM 1647 O O . GLN B 1 26 ? -13.670 -38.007 -53.895 1.000 27.510 26 GLN BBB O 1
ATOM 1653 N N . ALA B 1 27 ? -11.979 -37.632 -55.324 1.000 29.110 27 ALA BBB N 1
ATOM 1654 C CA . ALA B 1 27 ? -11.231 -36.716 -54.434 1.000 28.780 27 ALA BBB CA 1
ATOM 1655 C C . ALA B 1 27 ? -12.180 -35.617 -53.944 1.000 28.900 27 ALA BBB C 1
ATOM 1656 O O . ALA B 1 27 ? -12.202 -35.329 -52.720 1.000 26.650 27 ALA BBB O 1
ATOM 1658 N N . ASP B 1 28 ? -12.983 -35.092 -54.865 1.000 29.660 28 ASP BBB N 1
ATOM 1659 C CA . ASP B 1 28 ? -13.903 -33.967 -54.616 1.000 36.110 28 ASP BBB CA 1
ATOM 1660 C C . ASP B 1 28 ? -14.993 -34.418 -53.640 1.000 37.420 28 ASP BBB C 1
ATOM 1661 O O . ASP B 1 28 ? -15.344 -33.626 -52.731 1.000 33.210 28 ASP BBB O 1
ATOM 1666 N N . LYS B 1 29 ? -15.528 -35.624 -53.866 1.000 40.010 29 LYS BBB N 1
ATOM 1667 C CA . LYS B 1 29 ? -16.525 -36.305 -53.001 1.000 38.310 29 LYS BBB CA 1
ATOM 1668 C C . LYS B 1 29 ? -15.936 -36.410 -51.584 1.000 33.320 29 LYS BBB C 1
ATOM 1669 O O . LYS B 1 29 ? -16.595 -35.958 -50.620 1.000 32.740 29 LYS BBB O 1
ATOM 1675 N N . ALA B 1 30 ? -14.727 -36.951 -51.450 1.000 28.320 30 ALA BBB N 1
ATOM 1676 C CA . ALA B 1 30 ? -13.999 -37.038 -50.164 1.000 29.060 30 ALA BBB CA 1
ATOM 1677 C C . ALA B 1 30 ? -13.786 -35.633 -49.551 1.000 31.180 30 ALA BBB C 1
ATOM 1678 O O . ALA B 1 30 ? -13.976 -35.467 -48.319 1.000 28.180 30 ALA BBB O 1
ATOM 1680 N N . ILE B 1 31 ? -13.419 -34.628 -50.357 1.000 33.580 31 ILE BBB N 1
ATOM 1681 C CA . ILE B 1 31 ? -13.184 -33.239 -49.855 1.000 33.750 31 ILE BBB CA 1
ATOM 1682 C C . ILE B 1 31 ? -14.518 -32.653 -49.358 1.000 32.810 31 ILE BBB C 1
ATOM 1683 O O . ILE B 1 31 ? -14.546 -32.058 -48.252 1.000 31.960 31 ILE BBB O 1
ATOM 1688 N N . LYS B 1 32 ? -15.596 -32.858 -50.102 1.000 30.690 32 LYS BBB N 1
ATOM 1689 C CA . LYS B 1 32 ? -16.933 -32.283 -49.778 1.000 32.950 32 LYS BBB CA 1
ATOM 1690 C C . LYS B 1 32 ? -17.459 -32.733 -48.409 1.000 29.160 32 LYS BBB C 1
ATOM 1691 O O . LYS B 1 32 ? -18.004 -31.867 -47.690 1.000 33.400 32 LYS BBB O 1
ATOM 1697 N N . ASP B 1 33 ? -17.352 -34.006 -48.040 1.000 32.240 33 ASP BBB N 1
ATOM 1698 C CA . ASP B 1 33 ? -17.931 -34.485 -46.746 1.000 33.700 33 ASP BBB CA 1
ATOM 1699 C C . ASP B 1 33 ? -16.947 -34.201 -45.584 1.000 31.940 33 ASP BBB C 1
ATOM 1700 O O . ASP B 1 33 ? -17.432 -34.039 -44.433 1.000 30.080 33 ASP BBB O 1
ATOM 1705 N N . ILE B 1 34 ? -15.662 -33.919 -45.858 1.000 27.970 34 ILE BBB N 1
ATOM 1706 C CA . ILE B 1 34 ? -14.843 -33.135 -44.886 1.000 28.960 34 ILE BBB CA 1
ATOM 1707 C C . ILE B 1 34 ? -15.542 -31.791 -44.659 1.000 24.100 34 ILE BBB C 1
ATOM 1708 O O . ILE B 1 34 ? -15.792 -31.455 -43.493 1.000 22.440 34 ILE BBB O 1
ATOM 1713 N N . GLU B 1 35 ? -15.793 -31.038 -45.733 1.000 24.320 35 GLU BBB N 1
ATOM 1714 C CA . GLU B 1 35 ? -16.539 -29.748 -45.664 1.000 30.510 35 GLU BBB CA 1
ATOM 1715 C C . GLU B 1 35 ? -17.857 -29.968 -44.904 1.000 29.320 35 GLU BBB C 1
ATOM 1716 O O . GLU B 1 35 ? -18.134 -29.140 -44.070 1.000 32.230 35 GLU BBB O 1
ATOM 1722 N N . ASN B 1 36 ? -18.535 -31.111 -45.066 1.000 31.670 36 ASN BBB N 1
ATOM 1723 C CA . ASN B 1 36 ? -19.869 -31.383 -44.449 1.000 35.690 36 ASN BBB CA 1
ATOM 1724 C C . ASN B 1 36 ? -19.677 -31.650 -42.951 1.000 34.390 36 ASN BBB C 1
ATOM 1725 O O . ASN B 1 36 ? -20.512 -31.184 -42.159 1.000 31.170 36 ASN BBB O 1
ATOM 1730 N N . LEU B 1 37 ? -18.604 -32.364 -42.580 1.000 33.690 37 LEU BBB N 1
ATOM 1731 C CA . LEU B 1 37 ? -18.314 -32.746 -41.173 1.000 31.370 37 LEU BBB CA 1
ATOM 1732 C C . LEU B 1 37 ? -17.978 -31.494 -40.349 1.000 30.120 37 LEU BBB C 1
ATOM 1733 O O . LEU B 1 37 ? -18.604 -31.319 -39.274 1.000 31.180 37 LEU BBB O 1
ATOM 1738 N N . ILE B 1 38 ? -17.047 -30.661 -40.826 1.000 29.990 38 ILE BBB N 1
ATOM 1739 C CA . ILE B 1 38 ? -16.592 -29.411 -40.142 1.000 28.850 38 ILE BBB CA 1
ATOM 1740 C C . ILE B 1 38 ? -17.704 -28.374 -40.315 1.000 29.370 38 ILE BBB C 1
ATOM 1741 O O . ILE B 1 38 ? -18.099 -27.783 -39.310 1.000 27.950 38 ILE BBB O 1
ATOM 1746 N N . GLY B 1 39 ? -18.248 -28.248 -41.527 1.000 30.950 39 GLY BBB N 1
ATOM 1747 C CA . GLY B 1 39 ? -19.248 -27.213 -41.850 1.000 29.080 39 GLY BBB CA 1
ATOM 1748 C C . GLY B 1 39 ? -18.626 -25.849 -41.618 1.000 29.640 39 GLY BBB C 1
ATOM 1749 O O . GLY B 1 39 ? -17.394 -25.791 -41.498 1.000 28.050 39 GLY BBB O 1
ATOM 1750 N N . GLU B 1 40 ? -19.445 -24.827 -41.429 1.000 28.640 40 GLU BBB N 1
ATOM 1751 C CA . GLU B 1 40 ? -19.093 -23.413 -41.696 1.000 29.780 40 GLU BBB CA 1
ATOM 1752 C C . GLU B 1 40 ? -18.058 -22.912 -40.687 1.000 28.480 40 GLU BBB C 1
ATOM 1753 O O . GLU B 1 40 ? -17.402 -21.916 -41.001 1.000 20.750 40 GLU BBB O 1
ATOM 1759 N N . SER B 1 41 ? -18.020 -23.481 -39.475 1.000 30.530 41 SER BBB N 1
ATOM 1760 C CA . SER B 1 41 ? -17.126 -22.999 -38.392 1.000 31.870 41 SER BBB CA 1
ATOM 1761 C C . SER B 1 41 ? -15.735 -23.613 -38.610 1.000 30.730 41 SER BBB C 1
ATOM 1762 O O . SER B 1 41 ? -14.780 -23.137 -38.013 1.000 32.060 41 SER BBB O 1
ATOM 1765 N N . GLY B 1 42 ? -15.632 -24.637 -39.462 1.000 29.110 42 GLY BBB N 1
ATOM 1766 C CA . GLY B 1 42 ? -14.361 -25.214 -39.955 1.000 25.760 42 GLY BBB CA 1
ATOM 1767 C C . GLY B 1 42 ? -13.459 -25.732 -38.844 1.000 25.020 42 GLY BBB C 1
ATOM 1768 O O . GLY B 1 42 ? -13.900 -25.919 -37.687 1.000 25.520 42 GLY BBB O 1
ATOM 1769 N N . PHE B 1 43 ? -12.198 -25.938 -39.175 1.000 23.850 43 PHE BBB N 1
ATOM 1770 C CA . PHE B 1 43 ? -11.201 -26.515 -38.252 1.000 23.620 43 PHE BBB CA 1
ATOM 1771 C C . PHE B 1 43 ? -11.056 -25.667 -37.006 1.000 22.310 43 PHE BBB C 1
ATOM 1772 O O . PHE B 1 43 ? -10.895 -26.245 -35.931 1.000 21.600 43 PHE BBB O 1
ATOM 1780 N N . PRO B 1 44 ? -11.078 -24.320 -37.109 1.000 21.320 44 PRO BBB N 1
ATOM 1781 C CA . PRO B 1 44 ? -10.953 -23.446 -35.934 1.000 22.680 44 PRO BBB CA 1
ATOM 1782 C C . PRO B 1 44 ? -11.901 -23.764 -34.767 1.000 24.730 44 PRO BBB C 1
ATOM 1783 O O . PRO B 1 44 ? -11.427 -23.817 -33.647 1.000 26.010 44 PRO BBB O 1
ATOM 1787 N N . GLU B 1 45 ? -13.195 -24.004 -35.018 1.000 27.890 45 GLU BBB N 1
ATOM 1788 C CA . GLU B 1 45 ? -14.161 -24.439 -33.969 1.000 25.640 45 GLU BBB CA 1
ATOM 1789 C C . GLU B 1 45 ? -13.666 -25.773 -33.379 1.000 26.600 45 GLU BBB C 1
ATOM 1790 O O . GLU B 1 45 ? -13.570 -25.876 -32.147 1.000 27.320 45 GLU BBB O 1
ATOM 1796 N N . LEU B 1 46 ? -13.260 -26.722 -34.215 1.000 25.020 46 LEU BBB N 1
ATOM 1797 C CA . LEU B 1 46 ? -12.843 -28.068 -33.748 1.000 25.370 46 LEU BBB CA 1
ATOM 1798 C C . LEU B 1 46 ? -11.573 -27.974 -32.877 1.000 25.630 46 LEU BBB C 1
ATOM 1799 O O . LEU B 1 46 ? -11.543 -28.695 -31.871 1.000 28.870 46 LEU BBB O 1
ATOM 1804 N N . ILE B 1 47 ? -10.657 -27.034 -33.136 1.000 24.280 47 ILE BBB N 1
ATOM 1805 C CA . ILE B 1 47 ? -9.450 -26.794 -32.283 1.000 28.340 47 ILE BBB CA 1
ATOM 1806 C C . ILE B 1 47 ? -9.887 -26.224 -30.923 1.000 28.620 47 ILE BBB C 1
ATOM 1807 O O . ILE B 1 47 ? -9.576 -26.852 -29.896 1.000 34.870 47 ILE BBB O 1
ATOM 1812 N N . GLU B 1 48 ? -10.638 -25.133 -30.892 1.000 29.460 48 GLU BBB N 1
ATOM 1813 C CA . GLU B 1 48 ? -11.213 -24.575 -29.633 1.000 30.890 48 GLU BBB CA 1
ATOM 1814 C C . GLU B 1 48 ? -11.942 -25.661 -28.816 1.000 29.200 48 GLU BBB C 1
ATOM 1815 O O . GLU B 1 48 ? -11.753 -25.691 -27.598 1.000 33.470 48 GLU BBB O 1
ATOM 1821 N N . ASN B 1 49 ? -12.821 -26.467 -29.403 1.000 28.890 49 ASN BBB N 1
ATOM 1822 C CA . ASN B 1 49 ? -13.579 -27.501 -28.634 1.000 33.540 49 ASN BBB CA 1
ATOM 1823 C C . ASN B 1 49 ? -12.611 -28.360 -27.798 1.000 35.100 49 ASN BBB C 1
ATOM 1824 O O . ASN B 1 49 ? -13.006 -28.809 -26.695 1.000 36.690 49 ASN BBB O 1
ATOM 1829 N N . VAL B 1 50 ? -11.404 -28.635 -28.286 1.000 37.070 50 VAL BBB N 1
ATOM 1830 C CA . VAL B 1 50 ? -10.413 -29.411 -27.478 1.000 44.270 50 VAL BBB CA 1
ATOM 1831 C C . VAL B 1 50 ? -9.920 -28.546 -26.321 1.000 40.220 50 VAL BBB C 1
ATOM 1832 O O . VAL B 1 50 ? -9.959 -28.993 -25.184 1.000 41.460 50 VAL BBB O 1
ATOM 1836 N N . CYS B 1 51 ? -9.490 -27.338 -26.634 1.000 42.270 51 CYS BBB N 1
ATOM 1837 C CA . CYS B 1 51 ? -8.966 -26.407 -25.616 1.000 39.240 51 CYS BBB CA 1
ATOM 1838 C C . CYS B 1 51 ? -9.967 -26.200 -24.472 1.000 37.100 51 CYS BBB C 1
ATOM 1839 O O . CYS B 1 51 ? -9.521 -26.168 -23.324 1.000 32.190 51 CYS BBB O 1
ATOM 1842 N N . SER B 1 52 ? -11.259 -26.091 -24.772 1.000 35.900 52 SER BBB N 1
ATOM 1843 C CA . SER B 1 52 ? -12.275 -25.987 -23.693 1.000 42.140 52 SER BBB CA 1
ATOM 1844 C C . SER B 1 52 ? -12.468 -27.349 -23.017 1.000 44.370 52 SER BBB C 1
ATOM 1845 O O . SER B 1 52 ? -12.918 -27.356 -21.871 1.000 47.220 52 SER BBB O 1
ATOM 1848 N N . LEU B 1 53 ? -12.163 -28.447 -23.709 1.000 41.930 53 LEU BBB N 1
ATOM 1849 C CA . LEU B 1 53 ? -12.203 -29.778 -23.041 1.000 45.110 53 LEU BBB CA 1
ATOM 1850 C C . LEU B 1 53 ? -11.173 -29.761 -21.915 1.000 45.040 53 LEU BBB C 1
ATOM 1851 O O . LEU B 1 53 ? -11.579 -29.970 -20.748 1.000 41.310 53 LEU BBB O 1
ATOM 1856 N N . LYS B 1 54 ? -9.930 -29.442 -22.298 1.000 43.160 54 LYS BBB N 1
ATOM 1857 C CA . LYS B 1 54 ? -8.706 -29.350 -21.464 1.000 46.550 54 LYS BBB CA 1
ATOM 1858 C C . LYS B 1 54 ? -9.007 -28.493 -20.232 1.000 46.630 54 LYS BBB C 1
ATOM 1859 O O . LYS B 1 54 ? -8.776 -28.966 -19.102 1.000 49.390 54 LYS BBB O 1
ATOM 1865 N N . HIS B 1 55 ? -9.536 -27.292 -20.448 1.000 45.680 55 HIS BBB N 1
ATOM 1866 C CA . HIS B 1 55 ? -9.791 -26.302 -19.375 1.000 43.930 55 HIS BBB CA 1
ATOM 1867 C C . HIS B 1 55 ? -10.782 -26.873 -18.373 1.000 38.670 55 HIS BBB C 1
ATOM 1868 O O . HIS B 1 55 ? -10.475 -26.828 -17.191 1.000 36.780 55 HIS BBB O 1
ATOM 1875 N N . GLU B 1 56 ? -11.895 -27.416 -18.859 1.000 42.930 56 GLU BBB N 1
ATOM 1876 C CA . GLU B 1 56 ? -12.991 -27.995 -18.033 1.000 41.340 56 GLU BBB CA 1
ATOM 1877 C C . GLU B 1 56 ? -12.471 -29.149 -17.186 1.000 39.140 56 GLU BBB C 1
ATOM 1878 O O . GLU B 1 56 ? -12.895 -29.277 -16.028 1.000 37.540 56 GLU BBB O 1
ATOM 1884 N N . TYR B 1 57 ? -11.605 -29.968 -17.772 1.000 46.960 57 TYR BBB N 1
ATOM 1885 C CA . TYR B 1 57 ? -10.903 -31.095 -17.108 1.000 44.980 57 TYR BBB CA 1
ATOM 1886 C C . TYR B 1 57 ? -10.032 -30.589 -15.955 1.000 44.100 57 TYR BBB C 1
ATOM 1887 O O . TYR B 1 57 ? -10.111 -31.165 -14.827 1.000 44.230 57 TYR BBB O 1
ATOM 1896 N N . THR B 1 58 ? -9.181 -29.601 -16.260 1.000 36.840 58 THR BBB N 1
ATOM 1897 C CA . THR B 1 58 ? -8.239 -28.962 -15.315 1.000 37.750 58 THR BBB CA 1
ATOM 1898 C C . THR B 1 58 ? -9.004 -28.525 -14.058 1.000 40.700 58 THR BBB C 1
ATOM 1899 O O . THR B 1 58 ? -8.474 -28.705 -12.948 1.000 37.970 58 THR BBB O 1
ATOM 1903 N N . LEU B 1 59 ? -10.221 -27.998 -14.237 1.000 36.080 59 LEU BBB N 1
ATOM 1904 C CA . LEU B 1 59 ? -11.075 -27.508 -13.126 1.000 37.950 59 LEU BBB CA 1
ATOM 1905 C C . LEU B 1 59 ? -11.523 -28.689 -12.251 1.000 37.200 59 LEU BBB C 1
ATOM 1906 O O . LEU B 1 59 ? -11.535 -28.539 -11.020 1.000 39.840 59 LEU BBB O 1
ATOM 1911 N N . ILE B 1 60 ? -11.880 -29.828 -12.845 1.000 37.810 60 ILE BBB N 1
ATOM 1912 C CA . ILE B 1 60 ? -12.325 -31.018 -12.058 1.000 36.780 60 ILE BBB CA 1
ATOM 1913 C C . ILE B 1 60 ? -11.074 -31.679 -11.471 1.000 32.500 60 ILE BBB C 1
ATOM 1914 O O . ILE B 1 60 ? -11.124 -32.045 -10.314 1.000 28.850 60 ILE BBB O 1
ATOM 1919 N N . ARG B 1 61 ? -9.981 -31.778 -12.233 1.000 32.360 61 ARG BBB N 1
ATOM 1920 C CA . ARG B 1 61 ? -8.665 -32.223 -11.710 1.000 31.310 61 ARG BBB CA 1
ATOM 1921 C C . ARG B 1 61 ? -8.401 -31.533 -10.367 1.000 33.540 61 ARG BBB C 1
ATOM 1922 O O . ARG B 1 61 ? -8.075 -32.237 -9.393 1.000 37.860 61 ARG BBB O 1
ATOM 1930 N N . SER B 1 62 ? -8.558 -30.221 -10.280 1.000 34.410 62 SER BBB N 1
ATOM 1931 C CA . SER B 1 62 ? -8.138 -29.454 -9.077 1.000 35.810 62 SER BBB CA 1
ATOM 1932 C C . SER B 1 62 ? -9.187 -29.620 -7.963 1.000 36.040 62 SER BBB C 1
ATOM 1933 O O . SER B 1 62 ? -8.801 -29.637 -6.790 1.000 38.850 62 SER BBB O 1
ATOM 1936 N N . ASP B 1 63 ? -10.474 -29.716 -8.305 1.000 38.160 63 ASP BBB N 1
ATOM 1937 C CA . ASP B 1 63 ? -11.566 -30.041 -7.344 1.000 35.890 63 ASP BBB CA 1
ATOM 1938 C C . ASP B 1 63 ? -11.270 -31.434 -6.756 1.000 34.040 63 ASP BBB C 1
ATOM 1939 O O . ASP B 1 63 ? -11.439 -31.648 -5.547 1.000 32.640 63 ASP BBB O 1
ATOM 1944 N N . PHE B 1 64 ? -10.808 -32.341 -7.605 1.000 29.790 64 PHE BBB N 1
ATOM 1945 C CA . PHE B 1 64 ? -10.496 -33.751 -7.268 1.000 33.900 64 PHE BBB CA 1
ATOM 1946 C C . PHE B 1 64 ? -9.386 -33.800 -6.209 1.000 34.110 64 PHE BBB C 1
ATOM 1947 O O . PHE B 1 64 ? -9.553 -34.550 -5.212 1.000 29.850 64 PHE BBB O 1
ATOM 1955 N N . TYR B 1 65 ? -8.288 -33.049 -6.400 1.000 32.970 65 TYR BBB N 1
ATOM 1956 C CA . TYR B 1 65 ? -7.145 -33.046 -5.438 1.000 34.680 65 TYR BBB CA 1
ATOM 1957 C C . TYR B 1 65 ? -7.567 -32.265 -4.184 1.000 29.760 65 TYR BBB C 1
ATOM 1958 O O . TYR B 1 65 ? -7.215 -32.724 -3.077 1.000 30.560 65 TYR BBB O 1
ATOM 1967 N N . ASP B 1 66 ? -8.380 -31.212 -4.319 1.000 27.070 66 ASP BBB N 1
ATOM 1968 C CA . ASP B 1 66 ? -8.854 -30.453 -3.140 1.000 29.440 66 ASP BBB CA 1
ATOM 1969 C C . ASP B 1 66 ? -9.567 -31.448 -2.197 1.000 31.670 66 ASP BBB C 1
ATOM 1970 O O . ASP B 1 66 ? -9.169 -31.517 -1.000 1.000 30.310 66 ASP BBB O 1
ATOM 1975 N N . VAL B 1 67 ? -10.552 -32.211 -2.710 1.000 30.040 67 VAL BBB N 1
ATOM 1976 C CA . VAL B 1 67 ? -11.471 -33.042 -1.879 1.000 30.060 67 VAL BBB CA 1
ATOM 1977 C C . VAL B 1 67 ? -10.682 -34.210 -1.271 1.000 32.460 67 VAL BBB C 1
ATOM 1978 O O . VAL B 1 67 ? -10.872 -34.432 -0.061 1.000 33.500 67 VAL BBB O 1
ATOM 1982 N N . ILE B 1 68 ? -9.792 -34.853 -2.058 1.000 32.230 68 ILE BBB N 1
ATOM 1983 C CA . ILE B 1 68 ? -8.817 -35.903 -1.624 1.000 33.810 68 ILE BBB CA 1
ATOM 1984 C C . ILE B 1 68 ? -8.106 -35.435 -0.329 1.000 34.300 68 ILE BBB C 1
ATOM 1985 O O . ILE B 1 68 ? -8.237 -36.126 0.705 1.000 26.830 68 ILE BBB O 1
ATOM 1990 N N . THR B 1 69 ? -7.459 -34.267 -0.355 1.000 35.140 69 THR BBB N 1
ATOM 1991 C CA . THR B 1 69 ? -6.672 -33.711 0.785 1.000 36.370 69 THR BBB CA 1
ATOM 1992 C C . THR B 1 69 ? -7.581 -33.564 2.026 1.000 36.600 69 THR BBB C 1
ATOM 1993 O O . THR B 1 69 ? -7.249 -34.122 3.095 1.000 33.430 69 THR BBB O 1
ATOM 1997 N N . LYS B 1 70 ? -8.687 -32.841 1.873 1.000 34.030 70 LYS BBB N 1
ATOM 1998 C CA . LYS B 1 70 ? -9.706 -32.576 2.915 1.000 34.190 70 LYS BBB CA 1
ATOM 1999 C C . LYS B 1 70 ? -10.245 -33.879 3.545 1.000 32.790 70 LYS BBB C 1
ATOM 2000 O O . LYS B 1 70 ? -10.324 -33.954 4.761 1.000 27.930 70 LYS BBB O 1
ATOM 2006 N N . ILE B 1 71 ? -10.604 -34.887 2.752 1.000 31.410 71 ILE BBB N 1
ATOM 2007 C CA . ILE B 1 71 ? -11.098 -36.189 3.287 1.000 30.980 71 ILE BBB CA 1
ATOM 2008 C C . ILE B 1 71 ? -9.981 -36.860 4.103 1.000 29.530 71 ILE BBB C 1
ATOM 2009 O O . ILE B 1 71 ? -10.280 -37.357 5.218 1.000 27.570 71 ILE BBB O 1
ATOM 2014 N N . GLN B 1 72 ? -8.738 -36.872 3.598 1.000 26.770 72 GLN BBB N 1
ATOM 2015 C CA . GLN B 1 72 ? -7.626 -37.612 4.250 1.000 26.820 72 GLN BBB CA 1
ATOM 2016 C C . GLN B 1 72 ? -7.353 -36.965 5.608 1.000 26.870 72 GLN BBB C 1
ATOM 2017 O O . GLN B 1 72 ? -7.155 -37.719 6.576 1.000 27.290 72 GLN BBB O 1
ATOM 2023 N N . ASN B 1 73 ? -7.344 -35.629 5.652 1.000 26.030 73 ASN BBB N 1
ATOM 2024 C CA . ASN B 1 73 ? -7.148 -34.801 6.873 1.000 30.340 73 ASN BBB CA 1
ATOM 2025 C C . ASN B 1 73 ? -8.268 -35.031 7.888 1.000 29.620 73 ASN BBB C 1
ATOM 2026 O O . ASN B 1 73 ? -7.938 -35.295 9.069 1.000 29.770 73 ASN BBB O 1
ATOM 2031 N N . LYS B 1 74 ? -9.542 -34.944 7.473 1.000 30.490 74 LYS BBB N 1
ATOM 2032 C CA . LYS B 1 74 ? -10.672 -35.224 8.401 1.000 27.830 74 LYS BBB CA 1
ATOM 2033 C C . LYS B 1 74 ? -10.524 -36.647 8.954 1.000 26.570 74 LYS BBB C 1
ATOM 2034 O O . LYS B 1 74 ? -10.609 -36.847 10.171 1.000 27.070 74 LYS BBB O 1
ATOM 2040 N N . LYS B 1 75 ? -10.232 -37.607 8.093 1.000 26.320 75 LYS BBB N 1
ATOM 2041 C CA . LYS B 1 75 ? -9.969 -39.013 8.504 1.000 28.460 75 LYS BBB CA 1
ATOM 2042 C C . LYS B 1 75 ? -8.912 -39.041 9.615 1.000 31.480 75 LYS BBB C 1
ATOM 2043 O O . LYS B 1 75 ? -9.183 -39.600 10.700 1.000 34.950 75 LYS BBB O 1
ATOM 2049 N N . ILE B 1 76 ? -7.761 -38.412 9.381 1.000 31.780 76 ILE BBB N 1
ATOM 2050 C CA . ILE B 1 76 ? -6.587 -38.530 10.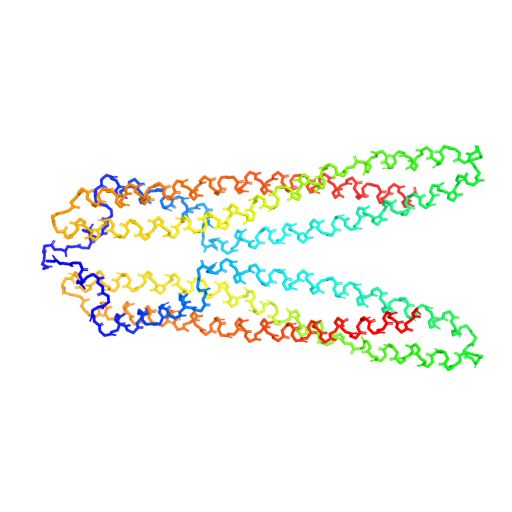283 1.000 30.930 76 ILE BBB CA 1
ATOM 2051 C C . ILE B 1 76 ? -6.917 -37.865 11.624 1.000 30.970 76 ILE BBB C 1
ATOM 2052 O O . ILE B 1 76 ? -6.696 -38.514 12.665 1.000 41.730 76 ILE BBB O 1
ATOM 2057 N N . SER B 1 77 ? -7.466 -36.663 11.623 1.000 27.860 77 SER BBB N 1
ATOM 2058 C CA . SER B 1 77 ? -8.017 -36.013 12.834 1.000 31.260 77 SER BBB CA 1
ATOM 2059 C C . SER B 1 77 ? -8.874 -37.026 13.620 1.000 34.630 77 SER BBB C 1
ATOM 2060 O O . SER B 1 77 ? -8.600 -37.217 14.802 1.000 36.280 77 SER BBB O 1
ATOM 2063 N N . LEU B 1 78 ? -9.849 -37.691 12.988 1.000 33.250 78 LEU BBB N 1
ATOM 2064 C CA . LEU B 1 78 ? -10.787 -38.627 13.680 1.000 33.420 78 LEU BBB CA 1
ATOM 2065 C C . LEU B 1 78 ? -9.994 -39.829 14.205 1.000 34.980 78 LEU BBB C 1
ATOM 2066 O O . LEU B 1 78 ? -10.377 -40.413 15.262 1.000 32.310 78 LEU BBB O 1
ATOM 2071 N N . MET B 1 79 ? -8.932 -40.208 13.487 1.000 32.000 79 MET BBB N 1
ATOM 2072 C CA . MET B 1 79 ? -8.128 -41.420 13.795 1.000 33.880 79 MET BBB CA 1
ATOM 2073 C C . MET B 1 79 ? -7.211 -41.206 15.019 1.000 36.820 79 MET BBB C 1
ATOM 2074 O O . MET B 1 79 ? -6.712 -42.203 15.559 1.000 32.530 79 MET BBB O 1
ATOM 2079 N N . LYS B 1 80 ? -7.052 -39.983 15.524 1.000 40.920 80 LYS BBB N 1
ATOM 2080 C CA . LYS B 1 80 ? -6.459 -39.793 16.880 1.000 47.320 80 LYS BBB CA 1
ATOM 2081 C C . LYS B 1 80 ? -7.147 -40.797 17.819 1.000 50.320 80 LYS BBB C 1
ATOM 2082 O O . LYS B 1 80 ? -6.442 -41.587 18.479 1.000 45.080 80 LYS BBB O 1
ATOM 2088 N N . ASN B 1 81 ? -8.487 -40.814 17.795 1.000 50.600 81 ASN BBB N 1
ATOM 2089 C CA . ASN B 1 81 ? -9.357 -41.637 18.668 1.000 42.280 81 ASN BBB CA 1
ATOM 2090 C C . ASN B 1 81 ? -10.014 -42.727 17.817 1.000 45.510 81 ASN BBB C 1
ATOM 2091 O O . ASN B 1 81 ? -11.252 -42.826 17.862 1.000 38.360 81 ASN BBB O 1
ATOM 2096 N N . SER B 1 82 ? -9.210 -43.525 17.097 1.000 45.890 82 SER BBB N 1
ATOM 2097 C CA . SER B 1 82 ? -9.679 -44.469 16.049 1.000 50.480 82 SER BBB CA 1
ATOM 2098 C C . SER B 1 82 ? -10.815 -45.334 16.601 1.000 56.260 82 SER BBB C 1
ATOM 2099 O O . SER B 1 82 ? -11.859 -45.411 15.909 1.000 49.600 82 SER BBB O 1
ATOM 2102 N N . HIS B 1 83 ? -10.627 -45.933 17.790 1.000 55.560 83 HIS BBB N 1
ATOM 2103 C CA . HIS B 1 83 ? -11.628 -46.806 18.463 1.000 59.220 83 HIS BBB CA 1
ATOM 2104 C C . HIS B 1 83 ? -12.999 -46.118 18.475 1.000 53.850 83 HIS BBB C 1
ATOM 2105 O O . HIS B 1 83 ? -13.976 -46.734 18.001 1.000 55.750 83 HIS BBB O 1
ATOM 2112 N N . ASN B 1 84 ? -13.068 -44.899 19.013 1.000 47.980 84 ASN BBB N 1
ATOM 2113 C CA . ASN B 1 84 ? -14.342 -44.195 19.314 1.000 42.610 84 ASN BBB CA 1
ATOM 2114 C C . ASN B 1 84 ? -15.000 -43.664 18.029 1.000 37.760 84 ASN BBB C 1
ATOM 2115 O O . ASN B 1 84 ? -16.157 -43.231 18.102 1.000 32.580 84 ASN BBB O 1
ATOM 2120 N N . ASN B 1 85 ? -14.306 -43.608 16.892 1.000 35.160 85 ASN BBB N 1
ATOM 2121 C CA . ASN B 1 85 ? -14.949 -43.003 15.695 1.000 37.820 85 ASN BBB CA 1
ATOM 2122 C C . ASN B 1 85 ? -14.700 -43.858 14.457 1.000 32.570 85 ASN BBB C 1
ATOM 2123 O O . ASN B 1 85 ? -14.651 -43.269 13.377 1.000 31.790 85 ASN BBB O 1
ATOM 2128 N N . ARG B 1 86 ? -14.700 -45.188 14.621 1.000 30.690 86 ARG BBB N 1
ATOM 2129 C CA . ARG B 1 86 ? -14.392 -46.183 13.555 1.000 34.130 86 ARG BBB CA 1
ATOM 2130 C C . ARG B 1 86 ? -15.432 -46.120 12.420 1.000 32.980 86 ARG BBB C 1
ATOM 2131 O O . ARG B 1 86 ? -15.064 -46.379 11.263 1.000 31.600 86 ARG BBB O 1
ATOM 2139 N N . ASN B 1 87 ? -16.704 -45.858 12.718 1.000 30.850 87 ASN BBB N 1
ATOM 2140 C CA . ASN B 1 87 ? -17.769 -45.947 11.681 1.000 30.350 87 ASN BBB CA 1
ATOM 2141 C C . ASN B 1 87 ? -17.725 -44.672 10.850 1.000 25.800 87 ASN BBB C 1
ATOM 2142 O O . ASN B 1 87 ? -17.821 -44.771 9.629 1.000 26.400 87 ASN BBB O 1
ATOM 2147 N N . LYS B 1 88 ? -17.493 -43.540 11.499 1.000 29.050 88 LYS BBB N 1
ATOM 2148 C CA . LYS B 1 88 ? -17.199 -42.240 10.835 1.000 29.250 88 LYS BBB CA 1
ATOM 2149 C C . LYS B 1 88 ? -15.941 -42.356 9.962 1.000 29.090 88 LYS BBB C 1
ATOM 2150 O O . LYS B 1 88 ? -15.971 -41.877 8.827 1.000 29.160 88 LYS BBB O 1
ATOM 2156 N N . ILE B 1 89 ? -14.890 -43.018 10.453 1.000 31.560 89 ILE BBB N 1
ATOM 2157 C CA . ILE B 1 89 ? -13.655 -43.325 9.662 1.000 29.750 89 ILE BBB CA 1
ATOM 2158 C C . ILE B 1 89 ? -14.046 -44.193 8.463 1.000 28.990 89 ILE BBB C 1
ATOM 2159 O O . ILE B 1 89 ? -13.641 -43.846 7.347 1.000 27.400 89 ILE BBB O 1
ATOM 2164 N N . ARG B 1 90 ? -14.786 -45.277 8.691 1.000 29.110 90 ARG BBB N 1
ATOM 2165 C CA . ARG B 1 90 ? -15.222 -46.199 7.602 1.000 34.650 90 ARG BBB CA 1
ATOM 2166 C C . ARG B 1 90 ? -15.985 -45.455 6.498 1.000 28.630 90 ARG BBB C 1
ATOM 2167 O O . ARG B 1 90 ? -15.788 -45.861 5.323 1.000 26.990 90 ARG BBB O 1
ATOM 2175 N N . GLU B 1 91 ? -16.839 -44.467 6.827 1.000 26.100 91 GLU BBB N 1
ATOM 2176 C CA . GLU B 1 91 ? -17.533 -43.627 5.806 1.000 24.720 91 GLU BBB CA 1
ATOM 2177 C C . GLU B 1 91 ? -16.511 -42.831 4.968 1.000 25.710 91 GLU BBB C 1
ATOM 2178 O O . GLU B 1 91 ? -16.589 -42.863 3.732 1.000 22.350 91 GLU BBB O 1
ATOM 2184 N N . LEU B 1 92 ? -15.573 -42.125 5.603 1.000 25.400 92 LEU BBB N 1
ATOM 2185 C CA . LEU B 1 92 ? -14.492 -41.382 4.875 1.000 26.550 92 LEU BBB CA 1
ATOM 2186 C C . LEU B 1 92 ? -13.624 -42.334 4.023 1.000 24.240 92 LEU BBB C 1
ATOM 2187 O O . LEU B 1 92 ? -13.331 -41.985 2.883 1.000 27.270 92 LEU BBB O 1
ATOM 2192 N N . VAL B 1 93 ? -13.333 -43.540 4.493 1.000 24.450 93 VAL BBB N 1
ATOM 2193 C CA . VAL B 1 93 ? -12.619 -44.605 3.723 1.000 26.390 93 VAL BBB CA 1
ATOM 2194 C C . VAL B 1 93 ? -13.470 -44.934 2.495 1.000 26.680 93 VAL BBB C 1
ATOM 2195 O O . VAL B 1 93 ? -12.893 -45.148 1.412 1.000 23.810 93 VAL BBB O 1
ATOM 2199 N N . GLN B 1 94 ? -14.800 -44.885 2.650 1.000 27.590 94 GLN BBB N 1
ATOM 2200 C CA . GLN B 1 94 ? -15.773 -45.211 1.583 1.000 25.660 94 GLN BBB CA 1
ATOM 2201 C C . GLN B 1 94 ? -15.710 -44.117 0.514 1.000 23.860 94 GLN BBB C 1
ATOM 2202 O O . GLN B 1 94 ? -15.583 -44.477 -0.662 1.000 26.880 94 GLN BBB O 1
ATOM 2208 N N . LEU B 1 95 ? -15.718 -42.837 0.890 1.000 25.470 95 LEU BBB N 1
ATOM 2209 C CA . LEU B 1 95 ? -15.433 -41.724 -0.066 1.000 23.470 95 LEU BBB CA 1
ATOM 2210 C C . LEU B 1 95 ? -14.049 -41.894 -0.722 1.000 22.000 95 LEU BBB C 1
ATOM 2211 O O . LEU B 1 95 ? -13.926 -41.680 -1.944 1.000 21.270 95 LEU BBB O 1
ATOM 2216 N N . GLN B 1 96 ? -13.009 -42.258 0.012 1.000 21.580 96 GLN BBB N 1
ATOM 2217 C CA . GLN B 1 96 ? -11.660 -42.458 -0.635 1.000 23.250 96 GLN BBB CA 1
ATOM 2218 C C . GLN B 1 96 ? -11.706 -43.642 -1.620 1.000 22.130 96 GLN BBB C 1
ATOM 2219 O O . GLN B 1 96 ? -11.153 -43.528 -2.723 1.000 20.820 96 GLN BBB O 1
ATOM 2225 N N . ASN B 1 97 ? -12.338 -44.765 -1.269 1.000 22.700 97 ASN BBB N 1
ATOM 2226 C CA . ASN B 1 97 ? -12.530 -45.845 -2.259 1.000 24.470 97 ASN BBB CA 1
ATOM 2227 C C . ASN B 1 97 ? -13.287 -45.316 -3.493 1.000 23.430 97 ASN BBB C 1
ATOM 2228 O O . ASN B 1 97 ? -12.991 -45.756 -4.589 1.000 23.610 97 ASN BBB O 1
ATOM 2233 N N . ASN B 1 98 ? -14.263 -44.434 -3.321 1.000 23.780 98 ASN BBB N 1
ATOM 2234 C CA . ASN B 1 98 ? -15.112 -43.984 -4.456 1.000 26.790 98 ASN BBB CA 1
ATOM 2235 C C . ASN B 1 98 ? -14.232 -43.132 -5.374 1.000 29.120 98 ASN BBB C 1
ATOM 2236 O O . ASN B 1 98 ? -14.433 -43.187 -6.608 1.000 25.310 98 ASN BBB O 1
ATOM 2241 N N . LEU B 1 99 ? -13.251 -42.430 -4.768 1.000 31.520 99 LEU BBB N 1
ATOM 2242 C CA . LEU B 1 99 ? -12.365 -41.416 -5.410 1.000 29.530 99 LEU BBB CA 1
ATOM 2243 C C . LEU B 1 99 ? -11.061 -42.024 -5.947 1.000 29.120 99 LEU BBB C 1
ATOM 2244 O O . LEU B 1 99 ? -10.240 -41.249 -6.470 1.000 25.300 99 LEU BBB O 1
ATOM 2249 N N . LYS B 1 100 ? -10.890 -43.344 -5.905 1.000 30.070 100 LYS BBB N 1
ATOM 2250 C CA . LYS B 1 100 ? -9.768 -44.019 -6.602 1.000 31.840 100 LYS BBB CA 1
ATOM 2251 C C . LYS B 1 100 ? -10.041 -43.999 -8.103 1.000 26.030 100 LYS BBB C 1
ATOM 2252 O O . LYS B 1 100 ? -10.280 -45.048 -8.686 1.000 23.750 100 LYS BBB O 1
ATOM 2258 N N . ILE B 1 101 ? -9.979 -42.829 -8.704 1.000 27.020 101 ILE BBB N 1
ATOM 2259 C CA . ILE B 1 101 ? -10.379 -42.617 -10.118 1.000 30.780 101 ILE BBB CA 1
ATOM 2260 C C . ILE B 1 101 ? -9.178 -42.048 -10.862 1.000 29.130 101 ILE BBB C 1
ATOM 2261 O O . ILE B 1 101 ? -9.373 -41.563 -11.964 1.000 28.610 101 ILE BBB O 1
ATOM 2266 N N . GLY B 1 102 ? -7.976 -42.170 -10.276 1.000 29.200 102 GLY BBB N 1
ATOM 2267 C CA . GLY B 1 102 ? -6.714 -41.733 -10.898 1.000 26.420 102 GLY BBB CA 1
ATOM 2268 C C . GLY B 1 102 ? -6.612 -42.255 -12.314 1.000 23.280 102 GLY BBB C 1
ATOM 2269 O O . GLY B 1 102 ? -6.267 -41.504 -13.209 1.000 22.950 102 GLY BBB O 1
ATOM 2270 N N . ASP B 1 103 ? -6.984 -43.502 -12.519 1.000 24.870 103 ASP BBB N 1
ATOM 2271 C CA . ASP B 1 103 ? -6.887 -44.169 -13.834 1.000 26.660 103 ASP BBB CA 1
ATOM 2272 C C . ASP B 1 103 ? -7.707 -43.439 -14.919 1.000 26.110 103 ASP BBB C 1
ATOM 2273 O O . ASP B 1 103 ? -7.266 -43.515 -16.051 1.000 25.280 103 ASP BBB O 1
ATOM 2278 N N . GLU B 1 104 ? -8.833 -42.755 -14.635 1.000 29.740 104 GLU BBB N 1
ATOM 2279 C CA . GLU B 1 104 ? -9.630 -42.085 -15.713 1.000 29.790 104 GLU BBB CA 1
ATOM 2280 C C . GLU B 1 104 ? -9.248 -40.632 -15.898 1.000 29.290 104 GLU BBB C 1
ATOM 2281 O O . GLU B 1 104 ? -9.532 -40.134 -17.000 1.000 26.460 104 GLU BBB O 1
ATOM 2287 N N . LEU B 1 105 ? -8.682 -39.952 -14.899 1.000 25.980 105 LEU BBB N 1
ATOM 2288 C CA . LEU B 1 105 ? -8.034 -38.664 -15.241 1.000 29.500 105 LEU BBB CA 1
ATOM 2289 C C . LEU B 1 105 ? -6.938 -38.984 -16.280 1.000 27.700 105 LEU BBB C 1
ATOM 2290 O O . LEU B 1 105 ? -6.937 -38.359 -17.361 1.000 29.310 105 LEU BBB O 1
ATOM 2295 N N . ASP B 1 106 ? -6.100 -39.989 -16.028 1.000 25.900 106 ASP BBB N 1
ATOM 2296 C CA . ASP B 1 106 ? -5.009 -40.343 -16.978 1.000 26.320 106 ASP BBB CA 1
ATOM 2297 C C . ASP B 1 106 ? -5.675 -40.656 -18.322 1.000 26.700 106 ASP BBB C 1
ATOM 2298 O O . ASP B 1 106 ? -5.227 -40.090 -19.312 1.000 24.770 106 ASP BBB O 1
ATOM 2303 N N . LYS B 1 107 ? -6.727 -41.494 -18.330 1.000 25.920 107 LYS BBB N 1
ATOM 2304 C CA . LYS B 1 107 ? -7.413 -41.896 -19.582 1.000 29.920 107 LYS BBB CA 1
ATOM 2305 C C . LYS B 1 107 ? -7.964 -40.627 -20.259 1.000 28.310 107 LYS BBB C 1
ATOM 2306 O O . LYS B 1 107 ? -7.854 -40.526 -21.449 1.000 27.360 107 LYS BBB O 1
ATOM 2312 N N . ILE B 1 108 ? -8.487 -39.666 -19.499 1.000 32.740 108 ILE BBB N 1
ATOM 2313 C CA . ILE B 1 108 ? -9.023 -38.381 -20.051 1.000 36.540 108 ILE BBB CA 1
ATOM 2314 C C . ILE B 1 108 ? -7.878 -37.626 -20.729 1.000 35.970 108 ILE BBB C 1
ATOM 2315 O O . ILE B 1 108 ? -8.065 -37.195 -21.894 1.000 33.100 108 ILE BBB O 1
ATOM 2320 N N . MET B 1 109 ? -6.722 -37.519 -20.072 1.000 37.540 109 MET BBB N 1
ATOM 2321 C CA . MET B 1 109 ? -5.609 -36.692 -20.600 1.000 38.370 109 MET BBB CA 1
ATOM 2322 C C . MET B 1 109 ? -5.045 -37.356 -21.866 1.000 37.720 109 MET BBB C 1
ATOM 2323 O O . MET B 1 109 ? -4.587 -36.600 -22.749 1.000 40.420 109 MET BBB O 1
ATOM 2328 N N . GLY B 1 110 ? -5.179 -38.684 -22.003 1.000 34.540 110 GLY BBB N 1
ATOM 2329 C CA . GLY B 1 110 ? -4.781 -39.459 -23.201 1.000 32.550 110 GLY BBB CA 1
ATOM 2330 C C . GLY B 1 110 ? -5.669 -39.191 -24.413 1.000 30.430 110 GLY BBB C 1
ATOM 2331 O O . GLY B 1 110 ? -5.150 -38.851 -25.492 1.000 27.540 110 GLY BBB O 1
ATOM 2332 N N . CYS B 1 111 ? -6.978 -39.341 -24.261 1.000 28.900 111 CYS BBB N 1
ATOM 2333 C CA . CYS B 1 111 ? -7.989 -38.923 -25.273 1.000 29.980 111 CYS BBB CA 1
ATOM 2334 C C . CYS B 1 111 ? -7.738 -37.480 -25.748 1.000 29.440 111 CYS BBB C 1
ATOM 2335 O O . CYS B 1 111 ? -7.773 -37.256 -26.960 1.000 24.990 111 CYS BBB O 1
ATOM 2338 N N . ILE B 1 112 ? -7.435 -36.552 -24.832 1.000 30.530 112 ILE BBB N 1
ATOM 2339 C CA . ILE B 1 112 ? -7.267 -35.104 -25.146 1.000 31.140 112 ILE BBB CA 1
ATOM 2340 C C . ILE B 1 112 ? -5.977 -34.917 -25.941 1.000 31.190 112 ILE BBB C 1
ATOM 2341 O O . ILE B 1 112 ? -5.991 -34.181 -26.935 1.000 31.140 112 ILE BBB O 1
ATOM 2346 N N . ASP B 1 113 ? -4.892 -35.554 -25.519 1.000 34.440 113 ASP BBB N 1
ATOM 2347 C CA . ASP B 1 113 ? -3.607 -35.427 -26.234 1.000 35.060 113 ASP BBB CA 1
ATOM 2348 C C . ASP B 1 113 ? -3.862 -35.919 -27.665 1.000 33.750 113 ASP BBB C 1
ATOM 2349 O O . ASP B 1 113 ? -3.374 -35.275 -28.613 1.000 34.030 113 ASP BBB O 1
ATOM 2354 N N . THR B 1 114 ? -4.649 -36.978 -27.818 1.000 30.410 114 THR BBB N 1
ATOM 2355 C CA . THR B 1 114 ? -4.892 -37.634 -29.131 1.000 32.490 114 THR BBB CA 1
ATOM 2356 C C . THR B 1 114 ? -5.819 -36.777 -29.993 1.000 28.390 114 THR BBB C 1
ATOM 2357 O O . THR B 1 114 ? -5.485 -36.591 -31.162 1.000 33.730 114 THR BBB O 1
ATOM 2361 N N . ALA B 1 115 ? -6.914 -36.277 -29.436 1.000 27.910 115 ALA BBB N 1
ATOM 2362 C CA . ALA B 1 115 ? -7.847 -35.339 -30.114 1.000 31.330 115 ALA BBB CA 1
ATOM 2363 C C . ALA B 1 115 ? -7.069 -34.143 -30.678 1.000 30.720 115 ALA BBB C 1
ATOM 2364 O O . ALA B 1 115 ? -7.191 -33.856 -31.893 1.000 26.700 115 ALA BBB O 1
ATOM 2366 N N . GLU B 1 116 ? -6.256 -33.504 -29.837 1.000 30.970 116 GLU BBB N 1
ATOM 2367 C CA . GLU B 1 116 ? -5.542 -32.259 -30.209 1.000 34.420 116 GLU BBB CA 1
ATOM 2368 C C . GLU B 1 116 ? -4.575 -32.576 -31.356 1.000 33.910 116 GLU BBB C 1
ATOM 2369 O O . GLU B 1 116 ? -4.429 -31.685 -32.210 1.000 29.870 116 GLU BBB O 1
ATOM 2375 N N . GLN B 1 117 ? -4.023 -33.801 -31.430 1.000 34.130 117 GLN BBB N 1
ATOM 2376 C CA . GLN B 1 117 ? -3.017 -34.182 -32.468 1.000 36.480 117 GLN BBB CA 1
ATOM 2377 C C . GLN B 1 117 ? -3.745 -34.486 -33.773 1.000 33.880 117 GLN BBB C 1
ATOM 2378 O O . GLN B 1 117 ? -3.311 -34.047 -34.846 1.000 34.380 117 GLN BBB O 1
ATOM 2384 N N . GLU B 1 118 ? -4.827 -35.242 -33.663 1.000 33.440 118 GLU BBB N 1
ATOM 2385 C CA . GLU B 1 118 ? -5.617 -35.701 -34.820 1.000 30.040 118 GLU BBB CA 1
ATOM 2386 C C . GLU B 1 118 ? -6.275 -34.498 -35.534 1.000 27.110 118 GLU BBB C 1
ATOM 2387 O O . GLU B 1 118 ? -6.348 -34.520 -36.776 1.000 25.580 118 GLU BBB O 1
ATOM 2393 N N . ILE B 1 119 ? -6.710 -33.449 -34.834 1.000 23.360 119 ILE BBB N 1
ATOM 2394 C CA . ILE B 1 119 ? -7.375 -32.314 -35.534 1.000 25.110 119 ILE BBB CA 1
ATOM 2395 C C . ILE B 1 119 ? -6.293 -31.449 -36.211 1.000 28.500 119 ILE BBB C 1
ATOM 2396 O O . ILE B 1 119 ? -6.562 -30.900 -37.293 1.000 31.410 119 ILE BBB O 1
ATOM 2401 N N . ARG B 1 120 ? -5.092 -31.357 -35.650 1.000 30.470 120 ARG BBB N 1
ATOM 2402 C CA . ARG B 1 120 ? -3.967 -30.642 -36.307 1.000 31.590 120 ARG BBB CA 1
ATOM 2403 C C . ARG B 1 120 ? -3.624 -31.384 -37.606 1.000 28.900 120 ARG BBB C 1
ATOM 2404 O O . ARG B 1 120 ? -3.560 -30.713 -38.636 1.000 25.330 120 ARG BBB O 1
ATOM 2412 N N . SER B 1 121 ? -3.414 -32.708 -37.555 1.000 25.090 121 SER BBB N 1
ATOM 2413 C CA . SER B 1 121 ? -3.202 -33.570 -38.746 1.000 24.490 121 SER BBB CA 1
ATOM 2414 C C . SER B 1 121 ? -4.370 -33.426 -39.753 1.000 25.910 121 SER BBB C 1
ATOM 2415 O O . SER B 1 121 ? -4.108 -33.261 -40.965 1.000 24.890 121 SER BBB O 1
ATOM 2418 N N . ALA B 1 122 ? -5.626 -33.500 -39.286 1.000 24.270 122 ALA BBB N 1
ATOM 2419 C CA . ALA B 1 122 ? -6.832 -33.416 -40.148 1.000 25.830 122 ALA BBB CA 1
ATOM 2420 C C . ALA B 1 122 ? -6.796 -32.097 -40.942 1.000 25.000 122 ALA BBB C 1
ATOM 2421 O O . ALA B 1 122 ? -6.775 -32.165 -42.178 1.000 23.950 122 ALA BBB O 1
ATOM 2423 N N . ALA B 1 123 ? -6.654 -30.949 -40.275 1.000 25.940 123 ALA BBB N 1
ATOM 2424 C CA . ALA B 1 123 ? -6.468 -29.623 -40.934 1.000 28.350 123 ALA BBB CA 1
ATOM 2425 C C . ALA B 1 123 ? -5.348 -29.680 -41.985 1.000 28.370 123 ALA BBB C 1
ATOM 2426 O O . ALA B 1 123 ? -5.570 -29.246 -43.140 1.000 28.900 123 ALA BBB O 1
ATOM 2428 N N . PHE B 1 124 ? -4.163 -30.166 -41.626 1.000 29.050 124 PHE BBB N 1
ATOM 2429 C CA . PHE B 1 124 ? -3.009 -30.150 -42.568 1.000 31.250 124 PHE BBB CA 1
ATOM 2430 C C . PHE B 1 124 ? -3.339 -31.042 -43.767 1.000 30.940 124 PHE BBB C 1
ATOM 2431 O O . PHE B 1 124 ? -3.033 -30.669 -44.897 1.000 32.370 124 PHE BBB O 1
ATOM 2439 N N . PHE B 1 125 ? -3.949 -32.203 -43.516 1.000 29.420 125 PHE BBB N 1
ATOM 2440 C CA . PHE B 1 125 ? -4.290 -33.170 -44.576 1.000 27.900 125 PHE BBB CA 1
ATOM 2441 C C . PHE B 1 125 ? -5.363 -32.565 -45.488 1.000 24.750 125 PHE BBB C 1
ATOM 2442 O O . PHE B 1 125 ? -5.293 -32.828 -46.699 1.000 26.350 125 PHE BBB O 1
ATOM 2450 N N . PHE B 1 126 ? -6.328 -31.833 -44.927 1.000 24.960 126 PHE BBB N 1
ATOM 2451 C CA . PHE B 1 126 ? -7.455 -31.192 -45.658 1.000 27.430 126 PHE BBB CA 1
ATOM 2452 C C . PHE B 1 126 ? -6.884 -30.278 -46.747 1.000 25.610 126 PHE BBB C 1
ATOM 2453 O O . PHE B 1 126 ? -7.270 -30.382 -47.921 1.000 21.400 126 PHE BBB O 1
ATOM 2461 N N . ASP B 1 127 ? -5.965 -29.407 -46.344 1.000 26.340 127 ASP BBB N 1
ATOM 2462 C CA . ASP B 1 127 ? -5.272 -28.450 -47.248 1.000 30.310 127 ASP BBB CA 1
ATOM 2463 C C . ASP B 1 127 ? -4.468 -29.164 -48.334 1.000 28.470 127 ASP BBB C 1
ATOM 2464 O O . ASP B 1 127 ? -4.622 -28.761 -49.535 1.000 24.020 127 ASP BBB O 1
ATOM 2469 N N . GLU B 1 128 ? -3.654 -30.153 -47.942 1.000 27.060 128 GLU BBB N 1
ATOM 2470 C CA . GLU B 1 128 ? -2.939 -31.014 -48.922 1.000 30.670 128 GLU BBB CA 1
ATOM 2471 C C . GLU B 1 128 ? -3.949 -31.546 -49.950 1.000 24.740 128 GLU BBB C 1
ATOM 2472 O O . GLU B 1 128 ? -3.623 -31.477 -51.144 1.000 24.080 128 GLU BBB O 1
ATOM 2478 N N . ALA B 1 129 ? -5.146 -31.991 -49.557 1.000 23.340 129 ALA BBB N 1
ATOM 2479 C CA . ALA B 1 129 ? -6.113 -32.593 -50.520 1.000 22.980 129 ALA BBB CA 1
ATOM 2480 C C . ALA B 1 129 ? -6.571 -31.561 -51.568 1.000 23.230 129 ALA BBB C 1
ATOM 2481 O O . ALA B 1 129 ? -6.463 -31.842 -52.759 1.000 23.830 129 ALA BBB O 1
ATOM 2483 N N . LYS B 1 130 ? -7.052 -30.410 -51.123 1.000 22.670 130 LYS BBB N 1
ATOM 2484 C CA . LYS B 1 130 ? -7.463 -29.253 -51.964 1.000 25.570 130 LYS BBB CA 1
ATOM 2485 C C . LYS B 1 130 ? -6.348 -28.868 -52.954 1.000 25.570 130 LYS BBB C 1
ATOM 2486 O O . LYS B 1 130 ? -6.647 -28.787 -54.158 1.000 25.060 130 LYS BBB O 1
ATOM 2492 N N . GLU B 1 131 ? -5.132 -28.634 -52.452 1.000 23.810 131 GLU BBB N 1
ATOM 2493 C CA . GLU B 1 131 ? -3.926 -28.344 -53.264 1.000 27.370 131 GLU BBB CA 1
ATOM 2494 C C . GLU B 1 131 ? -3.726 -29.430 -54.325 1.000 24.120 131 GLU BBB C 1
ATOM 2495 O O . GLU B 1 131 ? -3.620 -29.080 -55.490 1.000 21.570 131 GLU BBB O 1
ATOM 2501 N N . SER B 1 132 ? -3.662 -30.707 -53.946 1.000 25.560 132 SER BBB N 1
ATOM 2502 C CA . SER B 1 132 ? -3.371 -31.819 -54.890 1.000 24.310 132 SER BBB CA 1
ATOM 2503 C C . SER B 1 132 ? -4.490 -31.974 -55.921 1.000 24.440 132 SER BBB C 1
ATOM 2504 O O . SER B 1 132 ? -4.148 -32.220 -57.083 1.000 25.000 132 SER BBB O 1
ATOM 2507 N N . LEU B 1 133 ? -5.764 -31.806 -55.536 1.000 22.140 133 LEU BBB N 1
ATOM 2508 C CA . LEU B 1 133 ? -6.874 -31.857 -56.509 1.000 23.570 133 LEU BBB CA 1
ATOM 2509 C C . LEU B 1 133 ? -6.656 -30.725 -57.531 1.000 28.680 133 LEU BBB C 1
ATOM 2510 O O . LEU B 1 133 ? -6.663 -31.010 -58.758 1.000 25.600 133 LEU BBB O 1
ATOM 2515 N N . LYS B 1 134 ? -6.393 -29.495 -57.043 1.000 30.910 134 LYS BBB N 1
ATOM 2516 C CA . LYS B 1 134 ? -6.150 -28.296 -57.891 1.000 31.480 134 LYS BBB CA 1
ATOM 2517 C C . LYS B 1 134 ? -4.999 -28.578 -58.873 1.000 28.940 134 LYS BBB C 1
ATOM 2518 O O . LYS B 1 134 ? -5.158 -28.228 -60.070 1.000 31.060 134 LYS BBB O 1
ATOM 2524 N N . GLU B 1 135 ? -3.910 -29.188 -58.415 1.000 24.650 135 GLU BBB N 1
ATOM 2525 C CA . GLU B 1 135 ? -2.717 -29.489 -59.270 1.000 29.960 135 GLU BBB CA 1
ATOM 2526 C C . GLU B 1 135 ? -3.103 -30.575 -60.283 1.000 29.080 135 GLU BBB C 1
ATOM 2527 O O . GLU B 1 135 ? -2.688 -30.471 -61.446 1.000 23.120 135 GLU BBB O 1
ATOM 2533 N N . GLY B 1 136 ? -3.924 -31.542 -59.852 1.000 29.610 136 GLY BBB N 1
ATOM 2534 C CA . GLY B 1 136 ? -4.463 -32.599 -60.735 1.000 29.940 136 GLY BBB CA 1
ATOM 2535 C C . GLY B 1 136 ? -5.208 -31.983 -61.899 1.000 29.130 136 GLY BBB C 1
ATOM 2536 O O . GLY B 1 136 ? -4.840 -32.263 -63.056 1.000 28.180 136 GLY BBB O 1
ATOM 2537 N N . ILE B 1 137 ? -6.236 -31.192 -61.587 1.000 29.930 137 ILE BBB N 1
ATOM 2538 C CA . ILE B 1 137 ? -7.088 -30.473 -62.586 1.000 33.930 137 ILE BBB CA 1
ATOM 2539 C C . ILE B 1 137 ? -6.177 -29.699 -63.544 1.000 30.490 137 ILE BBB C 1
ATOM 2540 O O . ILE B 1 137 ? -6.404 -29.736 -64.763 1.000 32.210 137 ILE BBB O 1
ATOM 2545 N N . ILE B 1 138 ? -5.213 -28.963 -63.014 1.000 29.610 138 ILE BBB N 1
ATOM 2546 C CA . ILE B 1 138 ? -4.343 -28.115 -63.876 1.000 30.930 138 ILE BBB CA 1
ATOM 2547 C C . ILE B 1 138 ? -3.645 -29.053 -64.874 1.000 32.850 138 ILE BBB C 1
ATOM 2548 O O . ILE B 1 138 ? -3.695 -28.787 -66.101 1.000 28.530 138 ILE BBB O 1
ATOM 2553 N N . LYS B 1 139 ? -3.114 -30.163 -64.363 1.000 35.380 139 LYS BBB N 1
ATOM 2554 C CA . LYS B 1 139 ? -2.319 -31.149 -65.134 1.000 37.670 139 LYS BBB CA 1
ATOM 2555 C C . LYS B 1 139 ? -3.192 -31.768 -66.240 1.000 33.820 139 LYS BBB C 1
ATOM 2556 O O . LYS B 1 139 ? -2.707 -31.845 -67.363 1.000 29.470 139 LYS BBB O 1
ATOM 2562 N N . ARG B 1 140 ? -4.467 -32.028 -65.972 1.000 34.760 140 ARG BBB N 1
ATOM 2563 C CA . ARG B 1 140 ? -5.395 -32.473 -67.043 1.000 36.590 140 ARG BBB CA 1
ATOM 2564 C C . ARG B 1 140 ? -5.558 -31.348 -68.076 1.000 43.010 140 ARG BBB C 1
ATOM 2565 O O . AR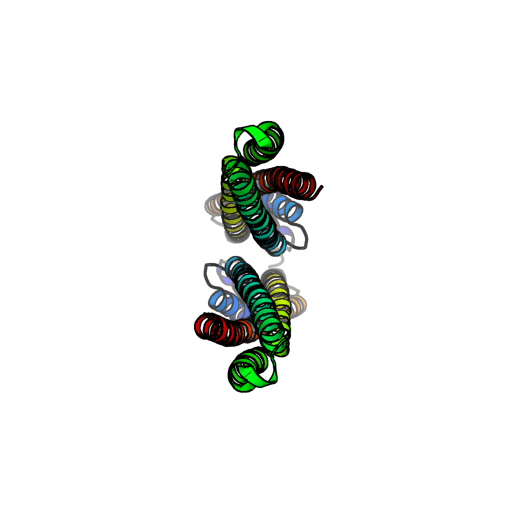G B 1 140 ? -5.342 -31.620 -69.263 1.000 46.250 140 ARG BBB O 1
ATOM 2573 N N . LEU B 1 141 ? -5.935 -30.143 -67.640 1.000 38.340 141 LEU BBB N 1
ATOM 2574 C CA . LEU B 1 141 ? -6.145 -28.996 -68.564 1.000 37.520 141 LEU BBB CA 1
ATOM 2575 C C . LEU B 1 141 ? -4.863 -28.784 -69.379 1.000 38.040 141 LEU BBB C 1
ATOM 2576 O O . LEU B 1 141 ? -4.996 -28.416 -70.543 1.000 42.390 141 LEU BBB O 1
ATOM 2581 N N . GLU B 1 142 ? -3.675 -28.941 -68.781 1.000 37.420 142 GLU BBB N 1
ATOM 2582 C CA . GLU B 1 142 ? -2.444 -28.978 -69.608 1.000 40.350 142 GLU BBB CA 1
ATOM 2583 C C . GLU B 1 142 ? -2.719 -30.278 -70.344 1.000 45.990 142 GLU BBB C 1
ATOM 2584 O O . GLU B 1 142 ? -2.886 -31.295 -69.683 1.000 48.910 142 GLU BBB O 1
ATOM 2590 N N . LYS B 1 143 ? -2.756 -30.284 -71.654 1.000 49.400 143 LYS BBB N 1
ATOM 2591 C CA . LYS B 1 143 ? -3.331 -31.470 -72.342 1.000 51.090 143 LYS BBB CA 1
ATOM 2592 C C . LYS B 1 143 ? -2.546 -32.803 -72.334 1.000 53.660 143 LYS BBB C 1
ATOM 2593 O O . LYS B 1 143 ? -3.218 -33.842 -72.402 1.000 47.470 143 LYS BBB O 1
ATOM 2599 N N . SER B 1 144 ? -1.218 -32.822 -72.230 1.000 53.590 144 SER BBB N 1
ATOM 2600 C CA . SER B 1 144 ? -0.499 -34.116 -72.437 1.000 59.110 144 SER BBB CA 1
ATOM 2601 C C . SER B 1 144 ? 0.057 -34.780 -71.165 1.000 54.150 144 SER BBB C 1
ATOM 2602 O O . SER B 1 144 ? 1.145 -35.366 -71.261 1.000 52.360 144 SER BBB O 1
ATOM 2605 N N . LYS B 1 145 ? -0.679 -34.752 -70.052 1.000 54.770 145 LYS BBB N 1
ATOM 2606 C CA . LYS B 1 145 ? -0.160 -35.303 -68.768 1.000 55.460 145 LYS BBB CA 1
ATOM 2607 C C . LYS B 1 145 ? -1.297 -35.882 -67.912 1.000 53.760 145 LYS BBB C 1
ATOM 2608 O O . LYS B 1 145 ? -1.407 -35.476 -66.751 1.000 55.350 145 LYS BBB O 1
ATOM 2614 N N . ASN B 1 146 ? -2.089 -36.811 -68.452 1.000 52.260 146 ASN BBB N 1
ATOM 2615 C CA . ASN B 1 146 ? -3.265 -37.351 -67.716 1.000 55.730 146 ASN BBB CA 1
ATOM 2616 C C . ASN B 1 146 ? -2.834 -38.434 -66.729 1.000 53.430 146 ASN BBB C 1
ATOM 2617 O O . ASN B 1 146 ? -3.620 -38.748 -65.840 1.000 52.020 146 ASN BBB O 1
ATOM 2622 N N . ARG B 1 147 ? -1.646 -39.005 -66.917 1.000 51.560 147 ARG BBB N 1
ATOM 2623 C CA . ARG B 1 147 ? -1.124 -39.974 -65.915 1.000 49.600 147 ARG BBB CA 1
ATOM 2624 C C . ARG B 1 147 ? -0.728 -39.160 -64.677 1.000 44.660 147 ARG BBB C 1
ATOM 2625 O O . ARG B 1 147 ? -1.216 -39.486 -63.587 1.000 44.830 147 ARG BBB O 1
ATOM 2633 N N . ALA B 1 148 ? 0.078 -38.109 -64.851 1.000 38.920 148 ALA BBB N 1
ATOM 2634 C CA . ALA B 1 148 ? 0.418 -37.136 -63.786 1.000 38.670 148 ALA BBB CA 1
ATOM 2635 C C . ALA B 1 148 ? -0.870 -36.479 -63.231 1.000 37.120 148 ALA BBB C 1
ATOM 2636 O O . ALA B 1 148 ? -0.984 -36.291 -61.991 1.000 37.400 148 ALA BBB O 1
ATOM 2638 N N . ALA B 1 149 ? -1.864 -36.224 -64.076 1.000 29.850 149 ALA BBB N 1
ATOM 2639 C CA . ALA B 1 149 ? -3.188 -35.728 -63.611 1.000 31.640 149 ALA BBB CA 1
ATOM 2640 C C . ALA B 1 149 ? -3.763 -36.752 -62.626 1.000 30.930 149 ALA BBB C 1
ATOM 2641 O O . ALA B 1 149 ? -4.132 -36.356 -61.493 1.000 27.500 149 ALA BBB O 1
ATOM 2643 N N . SER B 1 150 ? -3.780 -38.025 -63.035 1.000 30.110 150 SER BBB N 1
ATOM 2644 C CA . SER B 1 150 ? -4.345 -39.160 -62.266 1.000 30.020 150 SER BBB CA 1
ATOM 2645 C C . SER B 1 150 ? -3.624 -39.294 -60.923 1.000 28.830 150 SER BBB C 1
ATOM 2646 O O . SER B 1 150 ? -4.303 -39.449 -59.909 1.000 24.440 150 SER BBB O 1
ATOM 2649 N N . GLN B 1 151 ? -2.300 -39.209 -60.913 1.000 32.010 151 GLN BBB N 1
ATOM 2650 C CA . GLN B 1 151 ? -1.513 -39.463 -59.686 1.000 34.640 151 GLN BBB CA 1
ATOM 2651 C C . GLN B 1 151 ? -1.890 -38.365 -58.686 1.000 33.400 151 GLN BBB C 1
ATOM 2652 O O . GLN B 1 151 ? -2.395 -38.704 -57.604 1.000 38.990 151 GLN BBB O 1
ATOM 2658 N N . LEU B 1 152 ? -1.749 -37.099 -59.069 1.000 31.900 152 LEU BBB N 1
ATOM 2659 C CA . LEU B 1 152 ? -2.133 -35.943 -58.205 1.000 33.700 152 LEU BBB CA 1
ATOM 2660 C C . LEU B 1 152 ? -3.586 -36.073 -57.713 1.000 28.680 152 LEU BBB C 1
ATOM 2661 O O . LEU B 1 152 ? -3.835 -35.755 -56.543 1.000 28.660 152 LEU BBB O 1
ATOM 2666 N N . SER B 1 153 ? -4.520 -36.553 -58.525 1.000 28.670 153 SER BBB N 1
ATOM 2667 C CA . SER B 1 153 ? -5.952 -36.604 -58.120 1.000 33.690 153 SER BBB CA 1
ATOM 2668 C C . SER B 1 153 ? -6.204 -37.784 -57.175 1.000 33.110 153 SER BBB C 1
ATOM 2669 O O . SER B 1 153 ? -7.128 -37.689 -56.361 1.000 36.620 153 SER BBB O 1
ATOM 2672 N N . LYS B 1 154 ? -5.398 -38.845 -57.268 1.000 34.600 154 LYS BBB N 1
ATOM 2673 C CA . LYS B 1 154 ? -5.421 -39.996 -56.330 1.000 35.720 154 LYS BBB CA 1
ATOM 2674 C C . LYS B 1 154 ? -4.772 -39.594 -54.995 1.000 31.640 154 LYS BBB C 1
ATOM 2675 O O . LYS B 1 154 ? -5.320 -39.969 -53.948 1.000 26.510 154 LYS BBB O 1
ATOM 2681 N N . LYS B 1 155 ? -3.637 -38.890 -55.025 1.000 29.990 155 LYS BBB N 1
ATOM 2682 C CA . LYS B 1 155 ? -3.022 -38.330 -53.785 1.000 31.510 155 LYS BBB CA 1
ATOM 2683 C C . LYS B 1 155 ? -4.057 -37.415 -53.119 1.000 28.700 155 LYS BBB C 1
ATOM 2684 O O . LYS B 1 155 ? -4.238 -37.523 -51.891 1.000 29.420 155 LYS BBB O 1
ATOM 2690 N N . ALA B 1 156 ? -4.774 -36.613 -53.900 1.000 24.750 156 ALA BBB N 1
ATOM 2691 C CA . ALA B 1 156 ? -5.812 -35.712 -53.351 1.000 25.200 156 ALA BBB CA 1
ATOM 2692 C C . ALA B 1 156 ? -6.797 -36.557 -52.536 1.000 24.830 156 ALA BBB C 1
ATOM 2693 O O . ALA B 1 156 ? -7.035 -36.226 -51.359 1.000 21.440 156 ALA BBB O 1
ATOM 2695 N N . LEU B 1 157 ? -7.318 -37.645 -53.111 1.000 25.890 157 LEU BBB N 1
ATOM 2696 C CA . LEU B 1 157 ? -8.244 -38.565 -52.390 1.000 26.580 157 LEU BBB CA 1
ATOM 2697 C C . LEU B 1 157 ? -7.522 -39.198 -51.184 1.000 29.630 157 LEU BBB C 1
ATOM 2698 O O . LEU B 1 157 ? -8.125 -39.285 -50.107 1.000 29.330 157 LEU BBB O 1
ATOM 2703 N N . ASN B 1 158 ? -6.263 -39.619 -51.329 1.000 31.240 158 ASN BBB N 1
ATOM 2704 C CA . ASN B 1 158 ? -5.558 -40.287 -50.208 1.000 32.770 158 ASN BBB CA 1
ATOM 2705 C C . ASN B 1 158 ? -5.317 -39.289 -49.059 1.000 31.910 158 ASN BBB C 1
ATOM 2706 O O . ASN B 1 158 ? -5.432 -39.685 -47.898 1.000 28.930 158 ASN BBB O 1
ATOM 2711 N N . ARG B 1 159 ? -5.105 -38.017 -49.374 1.000 30.020 159 ARG BBB N 1
ATOM 2712 C CA . ARG B 1 159 ? -5.017 -36.981 -48.317 1.000 27.930 159 ARG BBB CA 1
ATOM 2713 C C . ARG B 1 159 ? -6.407 -36.734 -47.711 1.000 25.980 159 ARG BBB C 1
ATOM 2714 O O . ARG B 1 159 ? -6.472 -36.562 -46.493 1.000 24.620 159 ARG BBB O 1
ATOM 2722 N N . ALA B 1 160 ? -7.460 -36.715 -48.536 1.000 23.740 160 ALA BBB N 1
ATOM 2723 C CA . ALA B 1 160 ? -8.837 -36.434 -48.059 1.000 26.020 160 ALA BBB CA 1
ATOM 2724 C C . ALA B 1 160 ? -9.189 -37.569 -47.110 1.000 27.040 160 ALA BBB C 1
ATOM 2725 O O . ALA B 1 160 ? -9.774 -37.288 -46.036 1.000 27.940 160 ALA BBB O 1
ATOM 2727 N N . GLU B 1 161 ? -8.765 -38.781 -47.469 1.000 25.990 161 GLU BBB N 1
ATOM 2728 C CA . GLU B 1 161 ? -9.045 -39.987 -46.647 1.000 29.450 161 GLU BBB CA 1
ATOM 2729 C C . GLU B 1 161 ? -8.223 -39.952 -45.361 1.000 24.670 161 GLU BBB C 1
ATOM 2730 O O . GLU B 1 161 ? -8.749 -40.410 -44.340 1.000 20.930 161 GLU BBB O 1
ATOM 2736 N N . ASP B 1 162 ? -6.977 -39.473 -45.397 1.000 24.930 162 ASP BBB N 1
ATOM 2737 C CA . ASP B 1 162 ? -6.190 -39.331 -44.141 1.000 26.690 162 ASP BBB CA 1
ATOM 2738 C C . ASP B 1 162 ? -6.935 -38.361 -43.222 1.000 25.880 162 ASP BBB C 1
ATOM 2739 O O . ASP B 1 162 ? -6.953 -38.571 -41.992 1.000 24.590 162 ASP BBB O 1
ATOM 2744 N N . ALA B 1 163 ? -7.507 -37.320 -43.813 1.000 25.340 163 ALA BBB N 1
ATOM 2745 C CA . ALA B 1 163 ? -8.173 -36.231 -43.087 1.000 24.480 163 ALA BBB CA 1
ATOM 2746 C C . ALA B 1 163 ? -9.387 -36.822 -42.377 1.000 23.820 163 ALA BBB C 1
ATOM 2747 O O . ALA B 1 163 ? -9.517 -36.650 -41.163 1.000 22.690 163 ALA BBB O 1
ATOM 2749 N N . LEU B 1 164 ? -10.182 -37.588 -43.102 1.000 25.740 164 LEU BBB N 1
ATOM 2750 C CA . LEU B 1 164 ? -11.466 -38.147 -42.597 1.000 28.050 164 LEU BBB CA 1
ATOM 2751 C C . LEU B 1 164 ? -11.188 -39.114 -41.442 1.000 28.290 164 LEU BBB C 1
ATOM 2752 O O . LEU B 1 164 ? -11.995 -39.140 -40.456 1.000 26.470 164 LEU BBB O 1
ATOM 2757 N N . ARG B 1 165 ? -10.087 -39.853 -41.530 1.000 27.690 165 ARG BBB N 1
ATOM 2758 C CA . ARG B 1 165 ? -9.770 -40.880 -40.511 1.000 32.480 165 ARG BBB CA 1
ATOM 2759 C C . ARG B 1 165 ? -9.295 -40.122 -39.277 1.000 27.830 165 ARG BBB C 1
ATOM 2760 O O . ARG B 1 165 ? -9.796 -40.390 -38.200 1.000 26.890 165 ARG BBB O 1
ATOM 2768 N N . CYS B 1 166 ? -8.422 -39.140 -39.460 1.000 30.300 166 CYS BBB N 1
ATOM 2769 C CA . CYS B 1 166 ? -7.995 -38.204 -38.384 1.000 28.210 166 CYS BBB CA 1
ATOM 2770 C C . CYS B 1 166 ? -9.232 -37.581 -37.685 1.000 27.430 166 CYS BBB C 1
ATOM 2771 O O . CYS B 1 166 ? -9.270 -37.597 -36.436 1.000 23.470 166 CYS BBB O 1
ATOM 2774 N N . LEU B 1 167 ? -10.235 -37.112 -38.439 1.000 29.400 167 LEU BBB N 1
ATOM 2775 C CA . LEU B 1 167 ? -11.495 -36.496 -37.917 1.000 29.310 167 LEU BBB CA 1
ATOM 2776 C C . LEU B 1 167 ? -12.316 -37.540 -37.149 1.000 32.720 167 LEU BBB C 1
ATOM 2777 O O . LEU B 1 167 ? -12.911 -37.204 -36.098 1.000 26.790 167 LEU BBB O 1
ATOM 2782 N N . GLU B 1 168 ? -12.371 -38.762 -37.682 1.000 34.840 168 GLU BBB N 1
ATOM 2783 C CA . GLU B 1 168 ? -13.128 -39.884 -37.075 1.000 37.330 168 GLU BBB CA 1
ATOM 2784 C C . GLU B 1 168 ? -12.518 -40.205 -35.711 1.000 33.240 168 GLU BBB C 1
ATOM 2785 O O . GLU B 1 168 ? -13.278 -40.401 -34.771 1.000 33.140 168 GLU BBB O 1
ATOM 2791 N N . ASN B 1 169 ? -11.193 -40.241 -35.591 1.000 32.270 169 ASN BBB N 1
ATOM 2792 C CA . ASN B 1 169 ? -10.550 -40.549 -34.285 1.000 32.050 169 ASN BBB CA 1
ATOM 2793 C C . ASN B 1 169 ? -10.715 -39.315 -33.383 1.000 34.810 169 ASN BBB C 1
ATOM 2794 O O . ASN B 1 169 ? -10.962 -39.448 -32.168 1.000 34.790 169 ASN BBB O 1
ATOM 2799 N N . TYR B 1 170 ? -10.640 -38.124 -33.956 1.000 32.900 170 TYR BBB N 1
ATOM 2800 C CA . TYR B 1 170 ? -10.839 -36.896 -33.163 1.000 32.190 170 TYR BBB CA 1
ATOM 2801 C C . TYR B 1 170 ? -12.180 -37.008 -32.442 1.000 29.660 170 TYR BBB C 1
ATOM 2802 O O . TYR B 1 170 ? -12.253 -36.741 -31.230 1.000 31.330 170 TYR BBB O 1
ATOM 2811 N N . SER B 1 171 ? -13.205 -37.447 -33.157 1.000 30.880 171 SER BBB N 1
ATOM 2812 C CA . SER B 1 171 ? -14.600 -37.444 -32.641 1.000 36.930 171 SER BBB CA 1
ATOM 2813 C C . SER B 1 171 ? -14.794 -38.536 -31.588 1.000 34.080 171 SER BBB C 1
ATOM 2814 O O . SER B 1 171 ? -15.457 -38.229 -30.580 1.000 36.470 171 SER BBB O 1
ATOM 2817 N N . SER B 1 172 ? -14.270 -39.748 -31.831 1.000 32.500 172 SER BBB N 1
ATOM 2818 C CA . SER B 1 172 ? -14.305 -40.902 -30.886 1.000 31.450 172 SER BBB CA 1
ATOM 2819 C C . SER B 1 172 ? -13.641 -40.484 -29.573 1.000 30.640 172 SER BBB C 1
ATOM 2820 O O . SER B 1 172 ? -14.264 -40.568 -28.521 1.000 30.520 172 SER BBB O 1
ATOM 2823 N N . LYS B 1 173 ? -12.437 -39.939 -29.675 1.000 28.690 173 LYS BBB N 1
ATOM 2824 C CA . LYS B 1 173 ? -11.611 -39.563 -28.512 1.000 32.470 173 LYS BBB CA 1
ATOM 2825 C C . LYS B 1 173 ? -12.210 -38.366 -27.774 1.000 33.610 173 LYS BBB C 1
ATOM 2826 O O . LYS B 1 173 ? -12.148 -38.372 -26.521 1.000 32.870 173 LYS BBB O 1
ATOM 2832 N N . LYS B 1 174 ? -12.775 -37.386 -28.474 1.000 35.700 174 LYS BBB N 1
ATOM 2833 C CA . LYS B 1 174 ? -13.369 -36.198 -27.796 1.000 36.900 174 LYS BBB CA 1
ATOM 2834 C C . LYS B 1 174 ? -14.619 -36.685 -27.061 1.000 34.310 174 LYS BBB C 1
ATOM 2835 O O . LYS B 1 174 ? -14.815 -36.283 -25.898 1.000 35.870 174 LYS BBB O 1
ATOM 2841 N N . GLY B 1 175 ? -15.417 -37.528 -27.714 1.000 31.870 175 GLY BBB N 1
ATOM 2842 C CA . GLY B 1 175 ? -16.653 -38.070 -27.127 1.000 31.690 175 GLY BBB CA 1
ATOM 2843 C C . GLY B 1 175 ? -16.328 -38.835 -25.856 1.000 35.580 175 GLY BBB C 1
ATOM 2844 O O . GLY B 1 175 ? -16.991 -38.618 -24.810 1.000 34.570 175 GLY BBB O 1
ATOM 2845 N N . GLU B 1 176 ? -15.270 -39.644 -25.904 1.000 33.690 176 GLU BBB N 1
ATOM 2846 C CA . GLU B 1 176 ? -14.911 -40.517 -24.767 1.000 34.160 176 GLU BBB CA 1
ATOM 2847 C C . GLU B 1 176 ? -14.399 -39.643 -23.612 1.000 37.070 176 GLU BBB C 1
ATOM 2848 O O . GLU B 1 176 ? -14.780 -39.916 -22.443 1.000 36.940 176 GLU BBB O 1
ATOM 2854 N N . ALA B 1 177 ? -13.592 -38.623 -23.923 1.000 32.770 177 ALA BBB N 1
ATOM 2855 C CA . ALA B 1 177 ? -13.059 -37.674 -22.922 1.000 36.250 177 ALA BBB CA 1
ATOM 2856 C C . ALA B 1 177 ? -14.232 -37.006 -22.183 1.000 37.680 177 ALA BBB C 1
ATOM 2857 O O . ALA B 1 177 ? -14.131 -36.848 -20.942 1.000 32.460 177 ALA BBB O 1
ATOM 2859 N N . ILE B 1 178 ? -15.312 -36.702 -22.914 1.000 38.310 178 ILE BBB N 1
ATOM 2860 C CA . ILE B 1 178 ? -16.560 -36.067 -22.394 1.000 35.820 178 ILE BBB CA 1
ATOM 2861 C C . ILE B 1 178 ? -17.294 -37.038 -21.457 1.000 34.610 178 ILE BBB C 1
ATOM 2862 O O . ILE B 1 178 ? -17.666 -36.603 -20.346 1.000 33.080 178 ILE BBB O 1
ATOM 2867 N N . GLY B 1 179 ? -17.571 -38.261 -21.920 1.000 31.620 179 GLY BBB N 1
ATOM 2868 C CA . GLY B 1 179 ? -18.205 -39.316 -21.111 1.000 31.030 179 GLY BBB CA 1
ATOM 2869 C C . GLY B 1 179 ? -17.481 -39.534 -19.779 1.000 33.040 179 GLY BBB C 1
ATOM 2870 O O .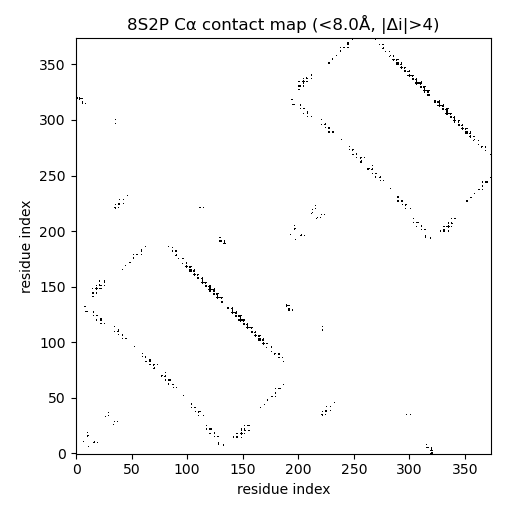 GLY B 1 179 ? -18.169 -39.638 -18.738 1.000 30.720 179 GLY BBB O 1
ATOM 2871 N N . ARG B 1 180 ? -16.143 -39.582 -19.805 1.000 32.760 180 ARG BBB N 1
ATOM 2872 C CA . ARG B 1 180 ? -15.259 -39.809 -18.625 1.000 32.140 180 ARG BBB CA 1
ATOM 2873 C C . ARG B 1 180 ? -15.160 -38.530 -17.771 1.000 32.350 180 ARG BBB C 1
ATOM 2874 O O . ARG B 1 180 ? -15.166 -38.619 -16.538 1.000 31.780 180 ARG BBB O 1
ATOM 2882 N N . ARG B 1 181 ? -14.985 -37.370 -18.387 1.000 35.230 181 ARG BBB N 1
ATOM 2883 C CA . ARG B 1 181 ? -15.052 -36.063 -17.680 1.000 36.680 181 ARG BBB CA 1
ATOM 2884 C C . ARG B 1 181 ? -16.338 -35.981 -16.839 1.000 37.360 181 ARG BBB C 1
ATOM 2885 O O . ARG B 1 181 ? -16.288 -35.504 -15.686 1.000 39.430 181 ARG BBB O 1
ATOM 2893 N N . SER B 1 182 ? -17.464 -36.404 -17.397 1.000 35.360 182 SER BBB N 1
ATOM 2894 C CA . SER B 1 182 ? -18.788 -36.307 -16.735 1.000 39.880 182 SER BBB CA 1
ATOM 2895 C C . SER B 1 182 ? -18.891 -37.396 -15.654 1.000 40.710 182 SER BBB C 1
ATOM 2896 O O . SER B 1 182 ? -19.464 -37.120 -14.588 1.000 45.340 182 SER BBB O 1
ATOM 2899 N N . PHE B 1 183 ? -18.315 -38.580 -15.883 1.000 41.390 183 PHE BBB N 1
ATOM 2900 C CA . PHE B 1 183 ? -18.288 -39.646 -14.856 1.000 35.750 183 PHE BBB CA 1
ATOM 2901 C C . PHE B 1 183 ? -17.592 -39.084 -13.611 1.000 36.810 183 PHE BBB C 1
ATOM 2902 O O . PHE B 1 183 ? -18.172 -39.201 -12.490 1.000 33.910 183 PHE BBB O 1
ATOM 2910 N N . ILE B 1 184 ? -16.417 -38.454 -13.773 1.000 30.180 184 ILE BBB N 1
ATOM 2911 C CA . ILE B 1 184 ? -15.565 -38.119 -12.589 1.000 33.500 184 ILE BBB CA 1
ATOM 2912 C C . ILE B 1 184 ? -16.010 -36.803 -11.952 1.000 29.150 184 ILE BBB C 1
ATOM 2913 O O . ILE B 1 184 ? -15.916 -36.746 -10.737 1.000 25.860 184 ILE BBB O 1
ATOM 2918 N N . LYS B 1 185 ? -16.543 -35.827 -12.706 1.000 32.380 185 LYS BBB N 1
ATOM 2919 C CA . LYS B 1 185 ? -17.212 -34.621 -12.126 1.000 34.730 185 LYS BBB CA 1
ATOM 2920 C C . LYS B 1 185 ? -18.344 -35.054 -11.167 1.000 28.750 185 LYS BBB C 1
ATOM 2921 O O . LYS B 1 185 ? -18.485 -34.447 -10.110 1.000 29.280 185 LYS BBB O 1
ATOM 2927 N N . GLU B 1 186 ? -19.085 -36.098 -11.506 1.000 29.620 186 GLU BBB N 1
ATOM 2928 C CA . GLU B 1 186 ? -20.198 -36.666 -10.686 1.000 29.810 186 GLU BBB CA 1
ATOM 2929 C C . GLU B 1 186 ? -19.657 -37.265 -9.370 1.000 28.490 186 GLU BBB C 1
ATOM 2930 O O . GLU B 1 186 ? -20.224 -36.956 -8.289 1.000 24.500 186 GLU BBB O 1
ATOM 2936 N N . VAL B 1 187 ? -18.632 -38.126 -9.467 1.000 25.680 187 VAL BBB N 1
ATOM 2937 C CA . VAL B 1 187 ? -17.943 -38.816 -8.331 1.000 25.340 187 VAL BBB CA 1
ATOM 2938 C C . VAL B 1 187 ? -17.418 -37.742 -7.383 1.000 26.660 187 VAL BBB C 1
ATOM 2939 O O . VAL B 1 187 ? -17.635 -37.840 -6.149 1.000 25.480 187 VAL BBB O 1
ATOM 2943 N N . VAL B 1 188 ? -16.789 -36.716 -7.951 1.000 27.570 188 VAL BBB N 1
ATOM 2944 C CA . VAL B 1 188 ? -16.176 -35.609 -7.175 1.000 27.590 188 VAL BBB CA 1
ATOM 2945 C C . VAL B 1 188 ? -17.303 -34.812 -6.522 1.000 29.200 188 VAL BBB C 1
ATOM 2946 O O . VAL B 1 188 ? -17.166 -34.442 -5.334 1.000 23.800 188 VAL BBB O 1
ATOM 2950 N N . GLU B 1 189 ? -18.342 -34.486 -7.291 1.000 32.920 189 GLU BBB N 1
ATOM 2951 C CA . GLU B 1 189 ? -19.495 -33.719 -6.754 1.000 33.690 189 GLU BBB CA 1
ATOM 2952 C C . GLU B 1 189 ? -20.142 -34.545 -5.638 1.000 30.500 189 GLU BBB C 1
ATOM 2953 O O . GLU B 1 189 ? -20.467 -33.980 -4.559 1.000 30.910 189 GLU BBB O 1
ATOM 2959 N N . GLN B 1 190 ? -20.331 -35.844 -5.873 1.000 32.570 190 GLN BBB N 1
ATOM 2960 C CA . GLN B 1 190 ? -20.944 -36.751 -4.863 1.000 29.360 190 GLN BBB CA 1
ATOM 2961 C C . GLN B 1 190 ? -20.076 -36.771 -3.606 1.000 30.500 190 GLN BBB C 1
ATOM 2962 O O . GLN B 1 190 ? -20.642 -36.701 -2.501 1.000 27.260 190 GLN BBB O 1
ATOM 2968 N N . ALA B 1 191 ? -18.745 -36.806 -3.745 1.000 29.380 191 ALA BBB N 1
ATOM 2969 C CA . ALA B 1 191 ? -17.853 -36.856 -2.559 1.000 29.090 191 ALA BBB CA 1
ATOM 2970 C C . ALA B 1 191 ? -17.930 -35.511 -1.814 1.000 26.540 191 ALA BBB C 1
ATOM 2971 O O . ALA B 1 191 ? -17.993 -35.502 -0.550 1.000 25.810 191 ALA BBB O 1
ATOM 2973 N N . LYS B 1 192 ? -17.978 -34.397 -2.528 1.000 29.470 192 LYS BBB N 1
ATOM 2974 C CA . LYS B 1 192 ? -18.055 -33.050 -1.874 1.000 32.850 192 LYS BBB CA 1
ATOM 2975 C C . LYS B 1 192 ? -19.365 -32.957 -1.083 1.000 31.920 192 LYS BBB C 1
ATOM 2976 O O . LYS B 1 192 ? -19.323 -32.655 0.130 1.000 33.800 192 LYS BBB O 1
ATOM 2982 N N . ASN B 1 193 ? -20.479 -33.265 -1.732 1.000 31.880 193 ASN BBB N 1
ATOM 2983 C CA . ASN B 1 193 ? -21.824 -33.151 -1.105 1.000 34.270 193 ASN BBB CA 1
ATOM 2984 C C . ASN B 1 193 ? -21.874 -34.111 0.093 1.000 37.010 193 ASN BBB C 1
ATOM 2985 O O . ASN B 1 193 ? -22.394 -33.679 1.164 1.000 40.740 193 ASN BBB O 1
ATOM 2990 N N . ALA B 1 194 ? -21.318 -35.320 -0.059 1.000 31.540 194 ALA BBB N 1
ATOM 2991 C CA . ALA B 1 194 ? -21.270 -36.357 0.999 1.000 36.020 194 ALA BBB CA 1
ATOM 2992 C C . ALA B 1 194 ? -20.481 -35.855 2.211 1.000 40.750 194 ALA BBB C 1
ATOM 2993 O O . ALA B 1 194 ? -20.880 -36.127 3.349 1.000 46.050 194 ALA BBB O 1
ATOM 2995 N N . LEU B 1 195 ? -19.377 -35.161 1.965 1.000 43.950 195 LEU BBB N 1
ATOM 2996 C CA . LEU B 1 195 ? -18.344 -34.869 2.990 1.000 51.050 195 LEU BBB CA 1
ATOM 2997 C C . LEU B 1 195 ? -18.833 -33.759 3.926 1.000 51.540 195 LEU BBB C 1
ATOM 2998 O O . LEU B 1 195 ? -18.487 -33.823 5.115 1.000 51.280 195 LEU BBB O 1
ATOM 3003 N N . SER B 1 196 ? -19.602 -32.795 3.412 1.000 53.400 196 SER BBB N 1
ATOM 3004 C CA . SER B 1 196 ? -20.102 -31.625 4.183 1.000 54.680 196 SER BBB CA 1
ATOM 3005 C C . SER B 1 196 ? -21.595 -31.425 3.930 1.000 51.620 196 SER BBB C 1
ATOM 3006 O O . SER B 1 196 ? -22.313 -32.049 4.710 1.000 57.140 196 SER BBB O 1
#

Radius of gyration: 29.25 Å; Cα contacts (8 Å, |Δi|>4): 402; chains: 2; bounding box: 30×46×96 Å

Foldseek 3Di:
DVVDDPCLLQQDDPLLVLLVVLLVVLCVLQDPCRLVVLLVLLVVLVVLLVVLVVLLVVLVVVLVVVLVVCCVVCVVCVVVNVVSVVLVVLSPCVVLSVLLVVLSVLLNVLSVLLVVLSVLLVVLSSVLSVQVVVPPCPVSSSVSSNSSSVSSVSSVVSVVSNVVSSVSSVVSSVSSSVSSVVSVVSVVD/DDDCLLQQDDVLLVLLVVLLVVLCVLQPPVRLVVLLVLLVVLVVLLVVLVVLLVVLVVVLVVVLVVQCVCCVVCVVVNVVSVVLVVLSPLVVLSVVLVVLSVLLNVLSVLLVVLSVLLVVLSSVLSVQVVVPPRNVSSNVSSNSSNVSSVSNVVSVVSSCVSSVVSVVSSVVSSCSSVCSVVSVD